Protein AF-A0A7J5YDK1-F1 (afdb_monomer)

pLDDT: mean 84.12, std 16.26, range [24.47, 98.12]

Radius of gyration: 32.91 Å; Cα contacts (8 Å, |Δi|>4): 430; chains: 1; bounding box: 90×64×78 Å

Structure (mmCIF, N/CA/C/O backbone):
data_AF-A0A7J5YDK1-F1
#
_entry.id   AF-A0A7J5YDK1-F1
#
loop_
_atom_site.group_PDB
_atom_site.id
_atom_site.type_symbol
_atom_site.label_atom_id
_atom_site.label_alt_id
_atom_site.label_comp_id
_atom_site.label_asym_id
_atom_site.label_entity_id
_atom_site.label_seq_id
_atom_site.pdbx_PDB_ins_code
_atom_site.Cartn_x
_atom_site.Cartn_y
_atom_site.Cartn_z
_atom_site.occupancy
_atom_site.B_iso_or_equiv
_atom_site.auth_seq_id
_atom_site.auth_comp_id
_atom_site.auth_asym_id
_atom_site.auth_atom_id
_atom_site.pdbx_PDB_model_num
ATOM 1 N N . MET A 1 1 ? -19.338 45.870 18.600 1.00 35.97 1 MET A N 1
ATOM 2 C CA . MET A 1 1 ? -19.710 46.566 17.353 1.00 35.97 1 MET A CA 1
ATOM 3 C C . MET A 1 1 ? -20.338 45.538 16.435 1.00 35.97 1 MET A C 1
ATOM 5 O O . MET A 1 1 ? -19.637 44.689 15.904 1.00 35.97 1 MET A O 1
ATOM 9 N N . ALA A 1 2 ? -21.668 45.541 16.396 1.00 28.17 2 ALA A N 1
ATOM 10 C CA . ALA A 1 2 ? -22.462 44.810 15.420 1.00 28.17 2 ALA A CA 1
ATOM 11 C C . ALA A 1 2 ? -22.379 45.526 14.064 1.00 28.17 2 ALA A C 1
ATOM 13 O O . ALA A 1 2 ? -22.199 46.739 14.064 1.00 28.17 2 ALA A O 1
ATOM 14 N N . ASN A 1 3 ? -22.476 44.770 12.969 1.00 25.86 3 ASN A N 1
ATOM 15 C CA . ASN A 1 3 ? -22.913 45.154 11.614 1.00 25.86 3 ASN A CA 1
ATOM 16 C C . ASN A 1 3 ? -22.668 43.918 10.730 1.00 25.86 3 ASN A C 1
ATOM 18 O O . ASN A 1 3 ? -21.553 43.416 10.693 1.00 25.86 3 ASN A O 1
ATOM 22 N N . GLY A 1 4 ? -23.608 43.326 10.007 1.00 26.44 4 GLY A N 1
ATOM 23 C CA . GLY A 1 4 ? -24.984 43.673 9.686 1.00 26.44 4 GLY A CA 1
ATOM 24 C C . GLY A 1 4 ? -25.320 42.800 8.478 1.00 26.44 4 GLY A C 1
ATOM 25 O O . GLY A 1 4 ? -24.825 43.056 7.384 1.00 26.44 4 GLY A O 1
ATOM 26 N N . VAL A 1 5 ? -26.044 41.702 8.696 1.00 28.86 5 VAL A N 1
ATOM 27 C CA . VAL A 1 5 ? -26.606 40.906 7.600 1.00 28.86 5 VAL A CA 1
ATOM 28 C C . VAL A 1 5 ? -27.891 41.623 7.209 1.00 28.86 5 VAL A C 1
ATOM 30 O O . VAL A 1 5 ? -28.785 41.760 8.037 1.00 28.86 5 VAL A O 1
ATOM 33 N N . ASP A 1 6 ? -27.907 42.168 5.996 1.00 24.47 6 ASP A N 1
ATOM 34 C CA . ASP A 1 6 ? -28.970 43.011 5.446 1.00 24.47 6 ASP A CA 1
ATOM 35 C C . ASP A 1 6 ? -30.269 42.196 5.290 1.00 24.47 6 ASP A C 1
ATOM 37 O O . ASP A 1 6 ? -30.510 41.528 4.283 1.00 24.47 6 ASP A O 1
ATOM 41 N N . GLU A 1 7 ? -31.088 42.214 6.343 1.00 28.27 7 GLU A N 1
ATOM 42 C CA . GLU A 1 7 ? -32.524 41.964 6.287 1.00 28.27 7 GLU A CA 1
ATOM 43 C C . GLU A 1 7 ? -33.186 43.130 5.542 1.00 28.27 7 GLU A C 1
ATOM 45 O O . GLU A 1 7 ? -33.490 44.171 6.122 1.00 28.27 7 GLU A O 1
ATOM 50 N N . ARG A 1 8 ? -33.474 42.947 4.252 1.00 26.38 8 ARG A N 1
ATOM 51 C CA . ARG A 1 8 ? -34.522 43.724 3.579 1.00 26.38 8 ARG A CA 1
ATOM 52 C C . ARG A 1 8 ? -35.731 42.844 3.335 1.00 26.38 8 ARG A C 1
ATOM 54 O O . ARG A 1 8 ? -35.855 42.179 2.308 1.00 26.38 8 ARG A O 1
ATOM 61 N N . ALA A 1 9 ? -36.604 42.859 4.334 1.00 27.80 9 ALA A N 1
ATOM 62 C CA . ALA A 1 9 ? -38.001 42.503 4.202 1.00 27.80 9 ALA A CA 1
ATOM 63 C C . ALA A 1 9 ? -38.744 43.515 3.306 1.00 27.80 9 ALA A C 1
ATOM 65 O O . ALA A 1 9 ? -38.455 44.710 3.313 1.00 27.80 9 ALA A O 1
ATOM 66 N N . ASP A 1 10 ? -39.720 42.976 2.579 1.00 28.88 10 ASP A N 1
ATOM 67 C CA . ASP A 1 10 ? -40.956 43.594 2.102 1.00 28.88 10 ASP A CA 1
ATOM 68 C C . ASP A 1 10 ? -40.912 44.846 1.212 1.00 28.88 10 ASP A C 1
ATOM 70 O O . ASP A 1 10 ? -40.926 45.992 1.653 1.00 28.88 10 ASP A O 1
ATOM 74 N N . GLN A 1 11 ? -41.162 44.601 -0.077 1.00 31.39 11 GLN A N 1
ATOM 75 C CA . GLN A 1 11 ? -42.314 45.243 -0.709 1.00 31.39 11 GLN A CA 1
ATOM 76 C C . GLN A 1 11 ? -43.330 44.173 -1.119 1.00 31.39 11 GLN A C 1
ATOM 78 O O . GLN A 1 11 ? -43.144 43.419 -2.074 1.00 31.39 11 GLN A O 1
ATOM 83 N N . LEU A 1 12 ? -44.417 44.123 -0.350 1.00 37.19 12 LEU A N 1
ATOM 84 C CA . LEU A 1 12 ? -45.665 43.438 -0.655 1.00 37.19 12 LEU A CA 1
ATOM 85 C C . LEU A 1 12 ? -46.210 43.927 -2.004 1.00 37.19 12 LEU A C 1
ATOM 87 O O . LEU A 1 12 ? -46.871 44.960 -2.072 1.00 37.19 12 LEU A O 1
ATOM 91 N N . ASN A 1 13 ? -45.991 43.160 -3.072 1.00 37.94 13 ASN A N 1
ATOM 92 C CA . ASN A 1 13 ? -46.840 43.231 -4.256 1.00 37.94 13 ASN A CA 1
ATOM 93 C C . ASN A 1 13 ? -47.871 42.099 -4.161 1.00 37.94 13 ASN A C 1
ATOM 95 O O . ASN A 1 13 ? -47.652 40.968 -4.594 1.00 37.94 13 ASN A O 1
ATOM 99 N N . THR A 1 14 ? -48.997 42.386 -3.512 1.00 43.59 14 THR A N 1
ATOM 100 C CA . THR A 1 14 ? -50.066 41.423 -3.208 1.00 43.59 14 THR A CA 1
ATOM 101 C C . THR A 1 14 ? -50.875 40.968 -4.431 1.00 43.59 14 THR A C 1
ATOM 103 O O . THR A 1 14 ? -51.856 40.250 -4.254 1.00 43.59 14 THR A O 1
ATOM 106 N N . ASN A 1 15 ? -50.432 41.259 -5.661 1.00 54.75 15 ASN A N 1
ATOM 107 C CA . ASN A 1 15 ? -51.071 40.825 -6.911 1.00 54.75 15 ASN A CA 1
ATOM 108 C C . ASN A 1 15 ? -50.084 40.228 -7.940 1.00 54.75 15 ASN A C 1
ATOM 110 O O . ASN A 1 15 ? -50.168 40.518 -9.131 1.00 54.75 15 ASN A O 1
ATOM 114 N N . CYS A 1 16 ? -49.149 39.372 -7.513 1.00 63.56 16 CYS A N 1
ATOM 115 C CA . CYS A 1 16 ? -48.389 38.542 -8.457 1.00 63.56 16 CYS A CA 1
ATOM 116 C C . CYS A 1 16 ? -49.279 37.402 -8.991 1.00 63.56 16 CYS A C 1
ATOM 118 O O . CYS A 1 16 ? -49.796 36.599 -8.210 1.00 63.56 16 CYS A O 1
ATOM 120 N N . GLU A 1 17 ? -49.484 37.353 -10.310 1.00 75.94 17 GLU A N 1
ATOM 121 C CA . GLU A 1 17 ? -50.181 36.258 -10.993 1.00 75.94 17 GLU A CA 1
ATOM 122 C C . GLU A 1 17 ? -49.310 34.987 -10.903 1.00 75.94 17 GLU A C 1
ATOM 124 O O . GLU A 1 17 ? -48.110 35.026 -11.178 1.00 75.94 17 GLU A O 1
ATOM 129 N N . ILE A 1 18 ? -49.895 33.872 -10.450 1.00 82.50 18 ILE A N 1
ATOM 130 C CA . ILE A 1 18 ? -49.188 32.602 -10.221 1.00 82.50 18 ILE A CA 1
ATOM 131 C C . ILE A 1 18 ? -49.668 31.590 -11.257 1.00 82.50 18 ILE A C 1
ATOM 133 O O . ILE A 1 18 ? -50.859 31.283 -11.308 1.00 82.50 18 ILE A O 1
ATOM 137 N N . GLU A 1 19 ? -48.744 31.040 -12.041 1.00 83.69 19 GLU A N 1
ATOM 138 C CA . GLU A 1 19 ? -49.025 29.923 -12.942 1.00 83.69 19 GLU A CA 1
ATOM 139 C C . GLU A 1 19 ? -48.796 28.589 -12.224 1.00 83.69 19 GLU A C 1
ATOM 141 O O . GLU A 1 19 ? -47.785 28.390 -11.542 1.00 83.69 19 GLU A O 1
ATOM 146 N N . ASP A 1 20 ? -49.740 27.661 -12.366 1.00 85.44 20 ASP A N 1
ATOM 147 C CA . ASP A 1 20 ? -49.616 26.327 -11.789 1.00 85.44 20 ASP A CA 1
ATOM 148 C C . ASP A 1 20 ? -48.490 25.525 -12.446 1.00 85.44 20 ASP A C 1
ATOM 150 O O . ASP A 1 20 ? -48.201 25.644 -13.636 1.00 85.44 20 ASP A O 1
ATOM 154 N N . ALA A 1 21 ? -47.842 24.667 -11.658 1.00 83.12 21 ALA A N 1
ATOM 155 C CA . ALA A 1 21 ? -46.814 23.790 -12.193 1.00 83.12 21 ALA A CA 1
ATOM 156 C C . ALA A 1 21 ? -47.405 22.796 -13.217 1.00 83.12 21 ALA A C 1
ATOM 158 O O . ALA A 1 21 ? -48.524 22.310 -13.024 1.00 83.12 21 ALA A O 1
ATOM 159 N N . PRO A 1 22 ? -46.651 22.429 -14.271 1.00 80.38 22 PRO A N 1
ATOM 160 C CA . PRO A 1 22 ? -47.110 21.467 -15.269 1.00 80.38 22 PRO A CA 1
ATOM 161 C C . PRO A 1 22 ? -47.557 20.135 -14.653 1.00 80.38 22 PRO A C 1
ATOM 163 O O . PRO A 1 22 ? -46.914 19.614 -13.741 1.00 80.38 22 PRO A O 1
ATOM 166 N N . SER A 1 23 ? -48.597 19.516 -15.220 1.00 73.94 23 SER A N 1
ATOM 167 C CA . SER A 1 23 ? -49.160 18.236 -14.748 1.00 73.94 23 SER A CA 1
ATOM 168 C C . SER A 1 23 ? -48.176 17.055 -14.786 1.00 73.94 23 SER A C 1
ATOM 170 O O . SER A 1 23 ? -48.404 16.026 -14.150 1.00 73.94 23 SER A O 1
ATOM 172 N N . THR A 1 24 ? -47.050 17.197 -15.489 1.00 74.94 24 THR A N 1
ATOM 173 C CA . THR A 1 24 ? -45.949 16.225 -15.510 1.00 74.94 24 THR A CA 1
ATOM 174 C C . THR A 1 24 ? -45.161 16.180 -14.197 1.00 74.94 24 THR A C 1
ATOM 176 O O . THR A 1 24 ? -44.435 15.213 -13.946 1.00 74.94 24 THR A O 1
ATOM 179 N N . PHE A 1 25 ? -45.294 17.188 -13.332 1.00 80.69 25 PHE A N 1
ATOM 180 C CA . PHE A 1 25 ? -44.551 17.285 -12.082 1.00 80.69 25 PHE A CA 1
ATOM 181 C C . PHE A 1 25 ? -45.259 16.502 -10.968 1.00 80.69 25 PHE A C 1
ATOM 183 O O . PHE A 1 25 ? -46.177 16.977 -10.311 1.00 80.69 25 PHE A O 1
ATOM 190 N N . LYS A 1 26 ? -44.791 15.273 -10.720 1.00 72.19 26 LYS A N 1
ATOM 191 C CA . LYS A 1 26 ? -45.436 14.314 -9.799 1.00 72.19 26 LYS A CA 1
ATOM 192 C C . LYS A 1 26 ? -45.251 14.613 -8.304 1.00 72.19 26 LYS A C 1
ATOM 194 O O . LYS A 1 26 ? -45.834 13.927 -7.467 1.00 72.19 26 LYS A O 1
ATOM 199 N N . ALA A 1 27 ? -44.401 15.574 -7.941 1.00 79.75 27 ALA A N 1
ATOM 200 C CA . ALA A 1 27 ? -44.123 15.871 -6.540 1.00 79.75 27 ALA A CA 1
ATOM 201 C C . ALA A 1 27 ? -45.284 16.648 -5.905 1.00 79.75 27 ALA A C 1
ATOM 203 O O . ALA A 1 27 ? -45.648 17.729 -6.351 1.00 79.75 27 ALA A O 1
ATOM 204 N N . VAL A 1 28 ? -45.814 16.123 -4.804 1.00 79.81 28 VAL A N 1
ATOM 205 C CA . VAL A 1 28 ? -46.980 16.668 -4.092 1.00 79.81 28 VAL A CA 1
ATOM 206 C C . VAL A 1 28 ? -46.843 18.145 -3.712 1.00 79.81 28 VAL A C 1
ATOM 208 O O . VAL A 1 28 ? -47.833 18.871 -3.701 1.00 79.81 28 VAL A O 1
ATOM 211 N N . VAL A 1 29 ? -45.622 18.610 -3.431 1.00 83.62 29 VAL A N 1
ATOM 212 C CA . VAL A 1 29 ? -45.377 20.007 -3.046 1.00 83.62 29 VAL A CA 1
ATOM 213 C C . VAL A 1 29 ? -45.909 21.004 -4.082 1.00 83.62 29 VAL A C 1
ATOM 215 O O . VAL A 1 29 ? -46.312 22.095 -3.700 1.00 83.62 29 VAL A O 1
ATOM 218 N N . TRP A 1 30 ? -46.012 20.623 -5.360 1.00 87.94 30 TRP A N 1
ATOM 219 C CA . TRP A 1 30 ? -46.534 21.476 -6.432 1.00 87.94 30 TRP A CA 1
ATOM 220 C C . TRP A 1 30 ? -48.021 21.833 -6.284 1.00 87.94 30 TRP A C 1
ATOM 222 O O . TRP A 1 30 ? -48.483 22.803 -6.876 1.00 87.94 30 TRP A O 1
ATOM 232 N N . GLN A 1 31 ? -48.769 21.142 -5.419 1.00 85.69 31 GLN A N 1
ATOM 233 C CA . GLN A 1 31 ? -50.118 21.576 -5.033 1.00 85.69 31 GLN A CA 1
ATOM 234 C C . GLN A 1 31 ? -50.101 22.925 -4.293 1.00 85.69 31 GLN A C 1
ATOM 236 O O . GLN A 1 31 ? -51.079 23.670 -4.332 1.00 85.69 31 GLN A O 1
ATOM 241 N N . HIS A 1 32 ? -48.983 23.267 -3.648 1.00 87.06 32 HIS A N 1
ATOM 242 C CA . HIS A 1 32 ? -48.840 24.459 -2.810 1.00 87.06 32 HIS A CA 1
ATOM 243 C C . HIS A 1 32 ? -47.949 25.546 -3.421 1.00 87.06 32 HIS A C 1
ATOM 245 O O . HIS A 1 32 ? -47.869 26.636 -2.857 1.00 87.06 32 HIS A O 1
ATOM 251 N N . PHE A 1 33 ? -47.316 25.281 -4.565 1.00 89.12 33 PHE A N 1
ATOM 252 C CA . PHE A 1 33 ? -46.407 26.210 -5.238 1.00 89.12 33 PHE A CA 1
ATOM 253 C C . PHE A 1 33 ? -46.783 26.397 -6.706 1.00 89.12 33 PHE A C 1
ATOM 255 O O . PHE A 1 33 ? -47.364 25.509 -7.324 1.00 89.12 33 PHE A O 1
ATOM 262 N N . GLY A 1 34 ? -46.445 27.557 -7.255 1.00 89.00 34 GLY A N 1
ATOM 263 C CA . GLY A 1 34 ? -46.524 27.850 -8.685 1.00 89.00 34 GLY A CA 1
ATOM 264 C C . GLY A 1 34 ? -45.372 28.750 -9.118 1.00 89.00 34 GLY A C 1
ATOM 265 O O . GLY A 1 34 ? -44.489 29.054 -8.315 1.00 89.00 34 GLY A O 1
ATOM 266 N N . PHE A 1 35 ? -45.362 29.164 -10.376 1.00 88.56 35 PHE A N 1
ATOM 267 C CA . PHE A 1 35 ? -44.338 30.04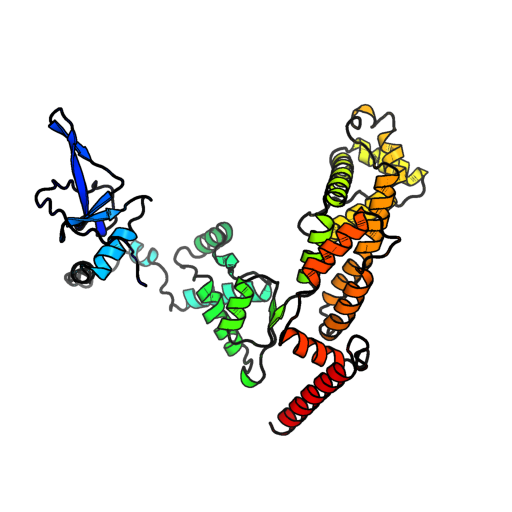2 -10.935 1.00 88.56 35 PHE A CA 1
ATOM 268 C C . PHE A 1 35 ? -44.836 31.492 -10.994 1.00 88.56 35 PHE A C 1
ATOM 270 O O . PHE A 1 35 ? -46.009 31.710 -11.306 1.00 88.56 35 PHE A O 1
ATOM 277 N N . PRO A 1 36 ? -43.979 32.485 -10.696 1.00 84.25 36 PRO A N 1
ATOM 278 C CA . PRO A 1 36 ? -44.329 33.889 -10.883 1.00 84.25 36 PRO A CA 1
ATOM 279 C C . PRO A 1 36 ? -44.539 34.201 -12.368 1.00 84.25 36 PRO A C 1
ATOM 281 O O . PRO A 1 36 ? -43.695 33.849 -13.196 1.00 84.25 36 PRO A O 1
ATOM 284 N N . VAL A 1 37 ? -45.630 34.897 -12.691 1.00 81.50 37 VAL A N 1
ATOM 285 C CA . VAL A 1 37 ? -45.896 35.440 -14.028 1.00 81.50 37 VAL A CA 1
ATOM 286 C C . VAL A 1 37 ? -45.545 36.929 -14.039 1.00 81.50 37 VAL A C 1
ATOM 288 O O . VAL A 1 37 ? -46.124 37.723 -13.297 1.00 81.50 37 VAL A O 1
ATOM 291 N N . SER A 1 38 ? -44.620 37.324 -14.909 1.00 76.62 38 SER A N 1
ATOM 292 C CA . SER A 1 38 ? -44.412 38.710 -15.333 1.00 76.62 38 SER A CA 1
ATOM 293 C C . SER A 1 38 ? -45.018 38.924 -16.725 1.00 76.62 38 SER A C 1
ATOM 295 O O . SER A 1 38 ? -45.288 37.968 -17.452 1.00 76.62 38 SER A O 1
ATOM 297 N N . ARG A 1 39 ? -45.282 40.176 -17.112 1.00 75.81 39 ARG A N 1
ATOM 298 C CA . ARG A 1 39 ? -45.675 40.522 -18.486 1.00 75.81 39 ARG A CA 1
ATOM 299 C C . ARG A 1 39 ? -44.576 41.351 -19.130 1.00 75.81 39 ARG A C 1
ATOM 301 O O . ARG A 1 39 ? -44.023 42.223 -18.467 1.00 75.81 39 ARG A O 1
ATOM 308 N N . ASN A 1 40 ? -44.252 41.064 -20.386 1.00 70.50 40 ASN A N 1
ATOM 309 C CA . ASN A 1 40 ? -43.310 41.879 -21.153 1.00 70.50 40 ASN A CA 1
ATOM 310 C C . ASN A 1 40 ? -43.969 43.194 -21.622 1.00 70.50 40 ASN A C 1
ATOM 312 O O . ASN A 1 40 ? -45.183 43.364 -21.499 1.00 70.50 40 ASN A O 1
ATOM 316 N N . ASP A 1 41 ? -43.190 44.101 -22.219 1.00 66.31 41 ASP A N 1
ATOM 317 C CA . ASP A 1 41 ? -43.664 45.416 -22.700 1.00 66.31 41 ASP A CA 1
ATOM 318 C C . ASP A 1 41 ? -44.763 45.333 -23.784 1.00 66.31 41 ASP A C 1
ATOM 320 O O . ASP A 1 41 ? -45.388 46.335 -24.126 1.00 66.31 41 ASP A O 1
ATOM 324 N N . LYS A 1 42 ? -45.028 44.132 -24.320 1.00 66.69 42 LYS A N 1
ATOM 325 C CA . LYS A 1 42 ? -46.097 43.828 -25.287 1.00 66.69 42 LYS A CA 1
ATOM 326 C C . LYS A 1 42 ? -47.325 43.159 -24.649 1.00 66.69 42 LYS A C 1
ATOM 328 O O . LYS A 1 42 ? -48.270 42.816 -25.354 1.00 66.69 42 LYS A O 1
ATOM 333 N N . GLY A 1 43 ? -47.331 42.975 -23.327 1.00 62.09 43 GLY A N 1
ATOM 334 C CA . GLY A 1 43 ? -48.433 42.392 -22.557 1.00 62.09 43 GLY A CA 1
ATOM 335 C C . GLY A 1 43 ? -48.476 40.857 -22.511 1.00 62.09 43 GLY A C 1
ATOM 336 O O . GLY A 1 43 ? -49.418 40.303 -21.929 1.00 62.09 43 GLY A O 1
ATOM 337 N N . GLU A 1 44 ? -47.483 40.164 -23.077 1.00 69.56 44 GLU A N 1
ATOM 338 C CA . GLU A 1 44 ? -47.400 38.697 -23.112 1.00 69.56 44 GLU A CA 1
ATOM 339 C C . GLU A 1 44 ? -46.872 3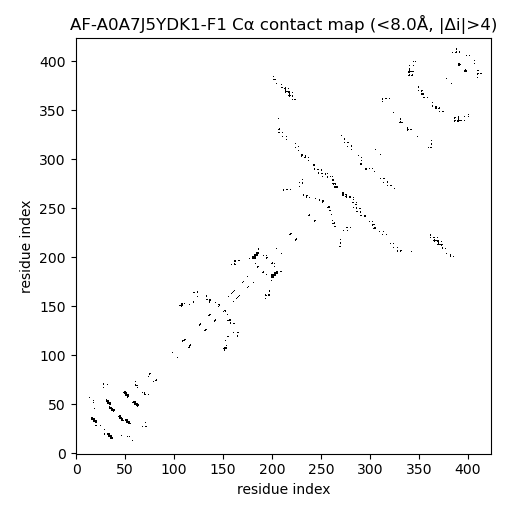8.135 -21.785 1.00 69.56 44 GLU A C 1
ATOM 341 O O . GLU A 1 44 ? -45.982 38.717 -21.163 1.00 69.56 44 GLU A O 1
ATOM 346 N N . LYS A 1 45 ? -47.408 36.984 -21.357 1.00 72.94 45 LYS A N 1
ATOM 347 C CA . LYS A 1 45 ? -47.017 36.316 -20.107 1.00 72.94 45 LYS A CA 1
ATOM 348 C C . LYS A 1 45 ? -45.631 35.677 -20.229 1.00 72.94 45 LYS A C 1
ATOM 350 O O . LYS A 1 45 ? -45.376 34.908 -21.152 1.00 72.94 45 LYS A O 1
ATOM 355 N N . GLN A 1 46 ? -44.772 35.933 -19.251 1.00 73.38 46 GLN A N 1
ATOM 356 C CA . GLN A 1 46 ? -43.453 35.336 -19.099 1.00 73.38 46 GLN A CA 1
ATOM 357 C C . GLN A 1 46 ? -43.321 34.754 -17.689 1.00 73.38 46 GLN A C 1
ATOM 359 O O . GLN A 1 46 ? -43.573 35.433 -16.701 1.00 73.38 46 GLN A O 1
ATOM 364 N N . THR A 1 47 ? -42.915 33.489 -17.581 1.00 72.75 47 THR A N 1
ATOM 365 C CA . THR A 1 47 ? -42.694 32.831 -16.284 1.00 72.75 47 THR A CA 1
ATOM 366 C C . THR A 1 47 ? -41.220 32.540 -16.060 1.00 72.75 47 THR A C 1
ATOM 368 O O . THR A 1 47 ? -40.600 31.862 -16.888 1.00 72.75 47 THR A O 1
ATOM 371 N N . ASP A 1 48 ? -40.668 32.969 -14.924 1.00 72.69 48 ASP A N 1
ATOM 372 C CA . ASP A 1 48 ? -39.328 32.551 -14.505 1.00 72.69 48 ASP A CA 1
ATOM 373 C C . ASP A 1 48 ? -39.391 31.192 -13.792 1.00 72.69 48 ASP A C 1
ATOM 375 O O . ASP A 1 48 ? -39.896 31.065 -12.677 1.00 72.69 48 ASP A O 1
ATOM 379 N N . LYS A 1 49 ? -38.839 30.157 -14.435 1.00 75.12 49 LYS A N 1
ATOM 380 C CA . LYS A 1 49 ? -38.793 28.785 -13.904 1.00 75.12 49 LYS A CA 1
ATOM 381 C C . LYS A 1 49 ? -37.645 28.541 -12.922 1.00 75.12 49 LYS A C 1
ATOM 383 O O . LYS A 1 49 ? -37.432 27.395 -12.542 1.00 75.12 49 LYS A O 1
ATOM 388 N N . ARG A 1 50 ? -36.886 29.566 -12.521 1.00 78.06 50 ARG A N 1
ATOM 389 C CA . ARG A 1 50 ? -35.836 29.461 -11.486 1.00 78.06 50 ARG A CA 1
ATOM 390 C C . ARG A 1 50 ? -36.353 29.769 -10.087 1.00 78.06 50 ARG A C 1
ATOM 392 O O . ARG A 1 50 ? -35.672 29.496 -9.100 1.00 78.06 50 ARG A O 1
ATOM 399 N N . GLN A 1 51 ? -37.557 30.316 -9.979 1.00 85.25 51 GLN A N 1
ATOM 400 C CA . GLN A 1 51 ? -38.176 30.676 -8.712 1.00 85.25 51 GLN A CA 1
ATOM 401 C C . GLN A 1 51 ? -39.607 30.156 -8.662 1.00 85.25 51 GLN A C 1
ATOM 403 O O . GLN A 1 51 ? -40.270 30.004 -9.679 1.00 85.25 51 GLN A O 1
ATOM 408 N N . THR A 1 52 ? -40.077 29.858 -7.462 1.00 88.75 52 THR A N 1
ATOM 409 C CA . THR A 1 52 ? -41.444 29.402 -7.204 1.00 88.75 52 THR A CA 1
ATOM 410 C C . THR A 1 52 ? -42.073 30.296 -6.153 1.00 88.75 52 THR A C 1
ATOM 412 O O . THR A 1 52 ? -41.371 30.823 -5.299 1.00 88.75 52 THR A O 1
ATOM 415 N N . ILE A 1 53 ? -43.387 30.469 -6.191 1.00 87.56 53 ILE A N 1
ATOM 416 C CA . ILE A 1 53 ? -44.142 31.217 -5.188 1.00 87.56 53 ILE A CA 1
ATOM 417 C C . ILE A 1 53 ? -45.011 30.243 -4.404 1.00 87.56 53 ILE A C 1
ATOM 419 O O . ILE A 1 53 ? -45.739 29.433 -4.984 1.00 87.56 53 ILE A O 1
ATOM 423 N N . CYS A 1 54 ? -44.957 30.332 -3.075 1.00 89.81 54 CYS A N 1
ATOM 424 C CA . CYS A 1 54 ? -45.884 29.627 -2.201 1.00 89.81 54 CYS A CA 1
ATOM 425 C C . CYS A 1 54 ? -47.281 30.245 -2.332 1.00 89.81 54 CYS A C 1
ATOM 427 O O . CYS A 1 54 ? -47.485 31.416 -2.021 1.00 89.81 54 CYS A O 1
ATOM 429 N N . LYS A 1 55 ? -48.284 29.455 -2.715 1.00 86.88 55 LYS A N 1
ATOM 430 C CA . LYS A 1 55 ? -49.677 29.919 -2.858 1.00 86.88 55 LYS A CA 1
ATOM 431 C C . LYS A 1 55 ? -50.305 30.366 -1.530 1.00 86.88 55 LYS A C 1
ATOM 433 O O . LYS A 1 55 ? -51.322 31.048 -1.535 1.00 86.88 55 LYS A O 1
ATOM 438 N N . SER A 1 56 ? -49.717 29.956 -0.404 1.00 83.69 56 SER A N 1
ATOM 439 C CA . SER A 1 56 ? -50.250 30.167 0.949 1.00 83.69 56 SER A CA 1
ATOM 440 C C . SER A 1 56 ? -49.811 31.495 1.552 1.00 83.69 56 SER A C 1
ATOM 442 O O . SER A 1 56 ? -50.641 32.247 2.041 1.00 83.69 56 SER A O 1
ATOM 444 N N . CYS A 1 57 ? -48.506 31.767 1.522 1.00 83.81 57 CYS A N 1
ATOM 445 C CA . CYS A 1 57 ? -47.907 32.963 2.117 1.00 83.81 57 CYS A CA 1
ATOM 446 C C . CYS A 1 57 ? -47.355 33.937 1.075 1.00 83.81 57 CYS A C 1
ATOM 448 O O . CYS A 1 57 ? -46.805 34.964 1.451 1.00 83.81 57 CYS A O 1
ATOM 450 N N . ARG A 1 58 ? -47.466 33.612 -0.222 1.00 83.56 58 ARG A N 1
ATOM 451 C CA . ARG A 1 58 ? -46.925 34.388 -1.353 1.00 83.56 58 ARG A CA 1
ATOM 452 C C . ARG A 1 58 ? -45.397 34.571 -1.317 1.00 83.56 58 ARG A C 1
ATOM 454 O O . ARG A 1 58 ? -44.869 35.308 -2.140 1.00 83.56 58 ARG A O 1
ATOM 461 N N . ALA A 1 59 ? -44.681 33.873 -0.431 1.00 83.12 59 ALA A N 1
ATOM 462 C CA . ALA A 1 59 ? -43.225 33.935 -0.351 1.00 83.12 59 ALA A CA 1
ATOM 463 C C . ALA A 1 59 ? -42.556 33.260 -1.558 1.00 83.12 59 ALA A C 1
ATOM 465 O O . ALA A 1 59 ? -42.971 32.178 -1.994 1.00 83.12 59 ALA A O 1
ATOM 466 N N . THR A 1 60 ? -41.486 33.879 -2.053 1.00 86.00 60 THR A N 1
ATOM 467 C CA . THR A 1 60 ? -40.668 33.358 -3.152 1.00 86.00 60 THR A CA 1
ATOM 468 C C . THR A 1 60 ? -39.636 32.353 -2.637 1.00 86.00 60 THR A C 1
ATOM 470 O O . THR A 1 60 ? -38.887 32.626 -1.703 1.00 86.00 60 THR A O 1
ATOM 473 N N . VAL A 1 61 ? -39.573 31.182 -3.267 1.00 86.94 61 VAL A N 1
ATOM 474 C CA . VAL A 1 61 ? -38.680 30.067 -2.939 1.00 86.94 61 VAL A CA 1
ATOM 475 C C . VAL A 1 61 ? -37.872 29.673 -4.176 1.00 86.94 61 VAL A C 1
ATOM 477 O O . VAL A 1 61 ? -38.429 29.380 -5.235 1.00 86.94 61 VAL A O 1
ATOM 480 N N . ALA A 1 62 ? -36.545 29.638 -4.047 1.00 84.69 62 ALA A N 1
ATOM 481 C CA . ALA A 1 62 ? -35.636 29.335 -5.153 1.00 84.69 62 ALA A CA 1
ATOM 482 C C . ALA A 1 62 ? -35.741 27.874 -5.641 1.00 84.69 62 ALA A C 1
ATOM 484 O O . ALA A 1 62 ? -35.726 26.934 -4.838 1.00 84.69 62 ALA A O 1
ATOM 485 N N . TYR A 1 63 ? -35.747 27.690 -6.964 1.00 82.69 63 TYR A N 1
ATOM 486 C CA . TYR A 1 63 ? -35.840 26.411 -7.677 1.00 82.69 63 TYR A CA 1
ATOM 487 C C . TYR A 1 63 ? -34.723 26.298 -8.736 1.00 82.69 63 TYR A C 1
ATOM 489 O O . TYR A 1 63 ? -34.952 26.208 -9.938 1.00 82.69 63 TYR A O 1
ATOM 497 N N . ASN A 1 64 ? -33.470 26.307 -8.274 1.00 64.31 64 ASN A N 1
ATOM 498 C CA . ASN A 1 64 ? -32.288 26.404 -9.146 1.00 64.31 64 ASN A CA 1
ATOM 499 C C . ASN A 1 64 ? -31.741 25.051 -9.649 1.00 64.31 64 ASN A C 1
ATOM 501 O O . ASN A 1 64 ? -30.728 25.029 -10.341 1.00 64.31 64 ASN A O 1
ATOM 505 N N . SER A 1 65 ? -32.347 23.917 -9.278 1.00 60.72 65 SER A N 1
ATOM 506 C CA . SER A 1 65 ? -31.692 22.599 -9.409 1.00 60.72 65 SER A CA 1
ATOM 507 C C . SER A 1 65 ? -32.602 21.436 -9.815 1.00 60.72 65 SER A C 1
ATOM 509 O O . SER A 1 65 ? -32.197 20.279 -9.707 1.00 60.72 65 SER A O 1
ATOM 511 N N . GLY A 1 66 ? -33.833 21.701 -10.266 1.00 65.19 66 GLY A N 1
ATOM 512 C CA . GLY A 1 66 ? -34.747 20.644 -10.725 1.00 65.19 66 GLY A CA 1
ATOM 513 C C . GLY A 1 66 ? -35.226 19.677 -9.630 1.00 65.19 66 GLY A C 1
ATOM 514 O O . GLY A 1 66 ? -35.897 18.693 -9.936 1.00 65.19 66 GLY A O 1
ATOM 515 N N . ASN A 1 67 ? -34.898 19.932 -8.357 1.00 77.88 67 ASN A N 1
ATOM 516 C CA . ASN A 1 67 ? -35.377 19.167 -7.208 1.00 77.88 67 ASN A CA 1
ATOM 517 C C . ASN A 1 67 ? -36.309 20.007 -6.326 1.00 77.88 67 ASN A C 1
ATOM 519 O O . ASN A 1 67 ? -36.282 21.236 -6.339 1.00 77.88 67 ASN A O 1
ATOM 523 N N . THR A 1 68 ? -37.151 19.334 -5.542 1.00 84.38 68 THR A N 1
ATOM 524 C CA . THR A 1 68 ? -38.204 19.986 -4.753 1.00 84.38 68 THR A CA 1
ATOM 525 C C . THR A 1 68 ? -37.847 20.199 -3.279 1.00 84.38 68 THR A C 1
ATOM 527 O O . THR A 1 68 ? -38.737 20.425 -2.454 1.00 84.38 68 THR A O 1
ATOM 530 N N . SER A 1 69 ? -36.565 20.092 -2.917 1.00 83.81 69 SER A N 1
ATOM 531 C CA . SER A 1 69 ? -36.114 20.092 -1.518 1.00 83.81 69 SER A CA 1
ATOM 532 C C . SER A 1 69 ? -36.388 21.423 -0.813 1.00 83.81 69 SER A C 1
ATOM 534 O O . SER A 1 69 ? -36.878 21.424 0.315 1.00 83.81 69 SER A O 1
ATOM 536 N N . ASN A 1 70 ? -36.170 22.551 -1.499 1.00 84.88 70 ASN A N 1
ATOM 537 C CA . ASN A 1 70 ? -36.390 23.888 -0.934 1.00 84.88 70 ASN A CA 1
ATOM 538 C C . ASN A 1 70 ? -37.870 24.153 -0.623 1.00 84.88 70 ASN A C 1
ATOM 540 O O . ASN A 1 70 ? -38.192 24.659 0.447 1.00 84.88 70 ASN A O 1
ATOM 544 N N . MET A 1 71 ? -38.782 23.735 -1.508 1.00 87.44 71 MET A N 1
ATOM 545 C CA . MET A 1 71 ? -40.231 23.846 -1.287 1.00 87.44 71 MET A CA 1
ATOM 546 C C . MET A 1 71 ? -40.693 22.993 -0.102 1.00 87.44 71 MET A C 1
ATOM 548 O O . MET A 1 71 ? -41.508 23.436 0.704 1.00 87.44 71 MET A O 1
ATOM 552 N N . ARG A 1 72 ? -40.147 21.776 0.040 1.00 86.06 72 ARG A N 1
ATOM 553 C CA . ARG A 1 72 ? -40.457 20.907 1.184 1.00 86.06 72 ARG A CA 1
ATOM 554 C C . ARG A 1 72 ? -39.957 21.509 2.500 1.00 86.06 72 ARG A C 1
ATOM 556 O O . ARG A 1 72 ? -40.702 21.487 3.473 1.00 86.06 72 ARG A O 1
ATOM 563 N N . SER A 1 73 ? -38.746 22.068 2.509 1.00 85.12 73 SER A N 1
ATOM 564 C CA . SER A 1 73 ? -38.197 22.776 3.673 1.00 85.12 73 SER A CA 1
ATOM 565 C C . SER A 1 73 ? -39.025 24.016 4.024 1.00 85.12 73 SER A C 1
ATOM 567 O O . SER A 1 73 ? -39.339 24.246 5.187 1.00 85.12 73 SER A O 1
ATOM 569 N N . HIS A 1 74 ? -39.467 24.790 3.029 1.00 87.44 74 HIS A N 1
ATOM 570 C CA . HIS A 1 74 ? -40.343 25.935 3.272 1.00 87.44 74 HIS A CA 1
ATOM 571 C C . HIS A 1 74 ? -41.666 25.508 3.929 1.00 87.44 74 HIS A C 1
ATOM 573 O O . HIS A 1 74 ? -42.062 26.090 4.937 1.00 87.44 74 HIS A O 1
ATOM 579 N N . LEU A 1 75 ? -42.326 24.459 3.418 1.00 86.19 75 LEU A N 1
ATOM 580 C CA . LEU A 1 75 ? -43.564 23.957 4.026 1.00 86.19 75 LEU A CA 1
ATOM 581 C C . LEU A 1 75 ? -43.343 23.439 5.450 1.00 86.19 75 LEU A C 1
ATOM 583 O O . LEU A 1 75 ? -44.200 23.661 6.292 1.00 86.19 75 LEU A O 1
ATOM 587 N N . SER A 1 76 ? -42.216 22.789 5.759 1.00 83.00 76 SER A N 1
ATOM 588 C CA . SER A 1 76 ? -41.983 22.275 7.118 1.00 83.00 76 SER A CA 1
ATOM 589 C C . SER A 1 76 ? -41.807 23.371 8.156 1.00 83.00 76 SER A C 1
ATOM 591 O O . SER A 1 76 ? -42.206 23.173 9.299 1.00 83.00 76 SER A O 1
ATOM 593 N N . HIS A 1 77 ? -41.235 24.509 7.767 1.00 80.50 77 HIS A N 1
ATOM 594 C CA . HIS A 1 77 ? -40.955 25.602 8.694 1.00 80.50 77 HIS A CA 1
ATOM 595 C C . HIS A 1 77 ? -42.093 26.628 8.772 1.00 80.50 77 HIS A C 1
ATOM 597 O O . HIS A 1 77 ? -42.362 27.135 9.855 1.00 80.50 77 HIS A O 1
ATOM 603 N N . HIS A 1 78 ? -42.780 26.912 7.660 1.00 80.62 78 HIS A N 1
ATOM 604 C CA . HIS A 1 78 ? -43.777 27.992 7.597 1.00 80.62 78 HIS A CA 1
ATOM 605 C C . HIS A 1 78 ? -45.226 27.512 7.448 1.00 80.62 78 HIS A C 1
ATOM 607 O O . HIS A 1 78 ? -46.139 28.252 7.803 1.00 80.62 78 HIS A O 1
ATOM 613 N N . HIS A 1 79 ? -45.446 26.292 6.941 1.00 83.75 79 HIS A N 1
ATOM 614 C CA . HIS A 1 79 ? -46.779 25.706 6.732 1.00 83.75 79 HIS A CA 1
ATOM 615 C C . HIS A 1 79 ? -46.851 24.231 7.173 1.00 83.75 79 HIS A C 1
ATOM 617 O O . HIS A 1 79 ? -47.233 23.359 6.373 1.00 83.75 79 HIS A O 1
ATOM 623 N N . PRO A 1 80 ? -46.443 23.899 8.415 1.00 76.44 80 PRO A N 1
ATOM 624 C CA . PRO A 1 80 ? -46.374 22.516 8.882 1.00 76.44 80 PRO A CA 1
ATOM 625 C C . PRO A 1 80 ? -47.732 21.798 8.796 1.00 76.44 80 PRO A C 1
ATOM 627 O O . PRO A 1 80 ? -47.785 20.592 8.556 1.00 76.44 80 PRO A O 1
ATOM 630 N N . GLU A 1 81 ? -48.843 22.529 8.900 1.00 74.75 81 GLU A N 1
ATOM 631 C CA . GLU A 1 81 ? -50.212 22.040 8.730 1.00 74.75 81 GLU A CA 1
ATOM 632 C C . GLU A 1 81 ? -50.497 21.489 7.325 1.00 74.75 81 GLU A C 1
ATOM 634 O O . GLU A 1 81 ? -51.273 20.539 7.187 1.00 74.75 81 GLU A O 1
ATOM 639 N N . LYS A 1 82 ? -49.832 22.020 6.290 1.00 72.12 82 LYS A N 1
ATOM 640 C CA . LYS A 1 82 ? -49.981 21.574 4.891 1.00 72.12 82 LYS A CA 1
ATOM 641 C C . LYS A 1 82 ? -49.180 20.312 4.581 1.00 72.12 82 LYS A C 1
ATOM 643 O O . LYS A 1 82 ? -49.520 19.581 3.659 1.00 72.12 82 LYS A O 1
ATOM 648 N N . LEU A 1 83 ? -48.160 20.008 5.388 1.00 64.94 83 LEU A N 1
ATOM 649 C CA . LEU A 1 83 ? -47.513 18.690 5.393 1.00 64.94 83 LEU A CA 1
ATOM 650 C C . LEU A 1 83 ? -48.284 17.687 6.262 1.00 64.94 83 LEU A C 1
ATOM 652 O O . LEU A 1 83 ? -48.322 16.500 5.944 1.00 64.94 83 LEU A O 1
ATOM 656 N N . ARG A 1 84 ? -48.932 18.157 7.337 1.00 54.94 84 ARG A N 1
ATOM 657 C CA . ARG A 1 84 ? -49.681 17.316 8.288 1.00 54.94 84 ARG A CA 1
ATOM 658 C C . ARG A 1 84 ? -51.051 16.869 7.774 1.00 54.94 84 ARG A C 1
ATOM 660 O O . ARG A 1 84 ? -51.556 15.842 8.217 1.00 54.94 84 ARG A O 1
ATOM 667 N N . THR A 1 85 ? -51.621 17.579 6.801 1.00 47.53 85 THR A N 1
ATOM 668 C CA . THR A 1 85 ? -52.853 17.184 6.087 1.00 47.53 85 THR A CA 1
ATOM 669 C C . THR A 1 85 ? -52.653 16.016 5.111 1.00 47.53 85 THR A C 1
ATOM 671 O O . THR A 1 85 ? -53.595 15.622 4.429 1.00 47.53 85 THR A O 1
ATOM 674 N N . GLN A 1 86 ? -51.463 15.401 5.090 1.00 47.44 86 GLN A N 1
ATOM 675 C CA . GLN A 1 86 ? -51.185 14.153 4.374 1.00 47.44 86 GLN A CA 1
ATOM 676 C C . GLN A 1 86 ? -50.715 13.012 5.285 1.00 47.44 86 GLN A C 1
ATOM 678 O O . GLN A 1 86 ? -49.810 12.252 4.944 1.00 47.44 86 GLN A O 1
ATOM 683 N N . GLN A 1 87 ? -51.388 12.825 6.421 1.00 30.73 87 GLN A N 1
ATOM 684 C CA . GLN A 1 87 ? -51.745 11.454 6.791 1.00 30.73 87 GLN A CA 1
ATOM 685 C C . GLN A 1 87 ? -52.966 11.037 5.963 1.00 30.73 87 GLN A C 1
ATOM 687 O O . GLN A 1 87 ? -53.795 11.887 5.637 1.00 30.73 87 GLN A O 1
ATOM 692 N N . PRO A 1 88 ? -53.021 9.766 5.533 1.00 31.92 88 PRO A N 1
ATOM 693 C CA . PRO A 1 88 ? -53.876 9.321 4.447 1.00 31.92 88 PRO A CA 1
ATOM 694 C C . PRO A 1 88 ? -55.315 9.724 4.737 1.00 31.92 88 PRO A C 1
ATOM 696 O O . PRO A 1 88 ? -55.830 9.459 5.825 1.00 31.92 88 PRO A O 1
ATOM 699 N N . THR A 1 89 ? -55.974 10.324 3.743 1.00 26.95 89 THR A N 1
ATOM 700 C CA . THR A 1 89 ? -57.430 10.276 3.683 1.00 26.95 89 THR A CA 1
ATOM 701 C C . THR A 1 89 ? -57.834 8.862 4.056 1.00 26.95 89 THR A C 1
ATOM 703 O O . THR A 1 89 ? -57.261 7.897 3.541 1.00 26.95 89 THR A O 1
ATOM 706 N N . VAL A 1 90 ? -58.751 8.747 5.016 1.00 29.61 90 VAL A N 1
ATOM 707 C CA . VAL A 1 90 ? -59.398 7.491 5.368 1.00 29.61 90 VAL A CA 1
ATOM 708 C C . VAL A 1 90 ? -59.824 6.855 4.051 1.00 29.61 90 VAL A C 1
ATOM 710 O O . VAL A 1 90 ? -60.835 7.230 3.456 1.00 29.61 90 VAL A O 1
ATOM 713 N N . ARG A 1 91 ? -59.021 5.908 3.549 1.00 26.92 91 ARG A N 1
ATOM 714 C CA . ARG A 1 91 ? -59.495 4.947 2.573 1.00 26.92 91 ARG A CA 1
ATOM 715 C C . ARG A 1 91 ? -60.679 4.340 3.296 1.00 26.92 91 ARG A C 1
ATOM 717 O O . ARG A 1 91 ? -60.495 3.741 4.358 1.00 26.92 91 ARG A O 1
ATOM 724 N N . LYS A 1 92 ? -61.892 4.535 2.762 1.00 29.64 92 LYS A N 1
ATOM 725 C CA . LYS A 1 92 ? -63.002 3.618 3.039 1.00 29.64 92 LYS A CA 1
ATOM 726 C C . LYS A 1 92 ? -62.355 2.243 3.102 1.00 29.64 92 LYS A C 1
ATOM 728 O O . LYS A 1 92 ? -61.667 1.902 2.135 1.00 29.64 92 LYS A O 1
ATOM 733 N N . LYS A 1 93 ? -62.471 1.534 4.238 1.00 26.83 93 LYS A N 1
ATOM 734 C CA . LYS A 1 93 ? -62.031 0.136 4.321 1.00 26.83 93 LYS A CA 1
ATOM 735 C C . LYS A 1 93 ? -62.460 -0.484 2.993 1.00 26.83 93 LYS A C 1
ATOM 737 O O . LYS A 1 93 ? -63.669 -0.458 2.723 1.00 26.83 93 LYS A O 1
ATOM 742 N N . PRO A 1 94 ? -61.539 -0.957 2.129 1.00 33.38 94 PRO A N 1
ATOM 743 C CA . PRO A 1 94 ? -62.000 -1.857 1.104 1.00 33.38 94 PRO A CA 1
ATOM 744 C C . PRO A 1 94 ? -62.692 -2.949 1.914 1.00 33.38 94 PRO A C 1
ATOM 746 O O . PRO A 1 94 ? -62.149 -3.412 2.926 1.00 33.38 94 PRO A O 1
ATOM 749 N N . LYS A 1 95 ? -63.927 -3.300 1.540 1.00 40.31 95 LYS A N 1
ATOM 750 C CA . LYS A 1 95 ? -64.482 -4.600 1.938 1.00 40.31 95 LYS A CA 1
ATOM 751 C C . LYS A 1 95 ? -63.330 -5.605 1.841 1.00 40.31 95 LYS A C 1
ATOM 753 O O . LYS A 1 95 ? -62.594 -5.458 0.866 1.00 40.31 95 LYS A O 1
ATOM 758 N N . PRO A 1 96 ? -63.123 -6.517 2.810 1.00 42.09 96 PRO A N 1
ATOM 759 C CA . PRO A 1 96 ? -61.990 -7.438 2.783 1.00 42.09 96 PRO A CA 1
ATOM 760 C C . PRO A 1 96 ? -62.002 -8.126 1.422 1.00 42.09 96 PRO A C 1
ATOM 762 O O . PRO A 1 96 ? -62.855 -8.953 1.118 1.00 42.09 96 PRO A O 1
ATOM 765 N N . GLY A 1 97 ? -61.147 -7.614 0.556 1.00 55.38 97 GLY A N 1
ATOM 766 C CA . GLY A 1 97 ? -61.192 -7.787 -0.874 1.00 55.38 97 GLY A CA 1
ATOM 767 C C . GLY A 1 97 ? -59.815 -8.291 -1.167 1.00 55.38 97 GLY A C 1
ATOM 768 O O . GLY A 1 97 ? -58.837 -7.576 -0.949 1.00 55.38 97 GLY A O 1
ATOM 769 N N . GLN A 1 98 ? -59.770 -9.574 -1.486 1.00 51.22 98 GLN A N 1
ATOM 770 C CA . GLN A 1 98 ? -58.565 -10.344 -1.705 1.00 51.22 98 GLN A CA 1
ATOM 771 C C . GLN A 1 98 ? -57.566 -9.530 -2.534 1.00 51.22 98 GLN A C 1
ATOM 773 O O . GLN A 1 98 ? -57.899 -9.068 -3.625 1.00 51.22 98 GLN A O 1
ATOM 778 N N . LEU A 1 99 ? -56.366 -9.313 -1.981 1.00 52.53 99 LEU A N 1
ATOM 779 C CA . LEU A 1 99 ? -55.271 -8.667 -2.703 1.00 52.53 99 LEU A CA 1
ATOM 780 C C . LEU A 1 99 ? -55.058 -9.416 -4.019 1.00 52.53 99 LEU A C 1
ATOM 782 O O . LEU A 1 99 ? -55.055 -10.652 -4.040 1.00 52.53 99 LEU A O 1
ATOM 786 N N . THR A 1 100 ? -54.889 -8.680 -5.115 1.00 62.84 100 THR A N 1
ATOM 787 C CA . THR A 1 100 ? -54.582 -9.314 -6.397 1.00 62.84 100 THR A CA 1
ATOM 788 C C . THR A 1 100 ? -53.225 -10.017 -6.287 1.00 62.84 100 THR A C 1
ATOM 790 O O . THR A 1 100 ? -52.313 -9.512 -5.627 1.00 62.84 100 THR A O 1
ATOM 793 N N . LEU A 1 101 ? -53.065 -11.193 -6.912 1.00 53.62 101 LEU A N 1
ATOM 794 C CA . LEU A 1 101 ? -51.803 -11.953 -6.877 1.00 53.62 101 LEU A CA 1
ATOM 795 C C . LEU A 1 101 ? -50.606 -11.056 -7.240 1.00 53.62 101 LEU A C 1
ATOM 797 O O . LEU A 1 101 ? -49.572 -11.109 -6.586 1.00 53.62 101 LEU A O 1
ATOM 801 N N . THR A 1 102 ? -50.768 -10.157 -8.210 1.00 53.50 102 THR A N 1
ATOM 802 C CA . THR A 1 102 ? -49.729 -9.226 -8.670 1.00 53.50 102 THR A CA 1
ATOM 803 C C . THR A 1 102 ? -49.302 -8.209 -7.603 1.00 53.50 102 THR A C 1
ATOM 805 O O . THR A 1 102 ? -48.118 -7.898 -7.501 1.00 53.50 102 THR A O 1
ATOM 808 N N . GLU A 1 103 ? -50.222 -7.722 -6.766 1.00 55.84 103 GLU A N 1
ATOM 809 C CA . GLU A 1 103 ? -49.913 -6.799 -5.661 1.00 55.84 103 GLU A CA 1
ATOM 810 C C . GLU A 1 103 ? -49.240 -7.516 -4.481 1.00 55.84 103 GLU A C 1
ATOM 812 O O . GLU A 1 103 ? -48.310 -6.975 -3.881 1.00 55.84 103 GLU A O 1
ATOM 817 N N . VAL A 1 104 ? -49.629 -8.766 -4.201 1.00 58.41 104 VAL A N 1
ATOM 818 C CA . VAL A 1 104 ? -48.940 -9.630 -3.222 1.00 58.41 104 VAL A CA 1
ATOM 819 C C . VAL A 1 104 ? -47.529 -9.986 -3.709 1.00 58.41 104 VAL A C 1
ATOM 821 O O . VAL A 1 104 ? -46.565 -10.009 -2.937 1.00 58.41 104 VAL A O 1
ATOM 824 N N . PHE A 1 105 ? -47.371 -10.221 -5.013 1.00 59.88 105 PHE A N 1
ATOM 825 C CA . PHE A 1 105 ? -46.090 -10.575 -5.612 1.00 59.88 105 PHE A CA 1
ATOM 826 C C . PHE A 1 105 ? -45.195 -9.380 -5.971 1.00 59.88 105 PHE A C 1
ATOM 828 O O . PHE A 1 105 ? -44.042 -9.622 -6.306 1.00 59.88 105 PHE A O 1
ATOM 835 N N . GLY A 1 106 ? -45.652 -8.129 -5.862 1.00 65.94 106 GLY A N 1
ATOM 836 C CA . GLY A 1 106 ? -44.866 -6.935 -6.212 1.00 65.94 106 GLY A CA 1
ATOM 837 C C . GLY A 1 106 ? -44.398 -6.070 -5.034 1.00 65.94 106 GLY A C 1
ATOM 838 O O . GLY A 1 106 ? -43.529 -5.220 -5.215 1.00 65.94 106 GLY A O 1
ATOM 839 N N . ALA A 1 107 ? -44.954 -6.255 -3.833 1.00 76.62 107 ALA A N 1
ATOM 840 C CA . ALA A 1 107 ? -44.617 -5.422 -2.679 1.00 76.62 107 ALA A CA 1
ATOM 841 C C . ALA A 1 107 ? -43.160 -5.633 -2.200 1.00 76.62 107 ALA A C 1
ATOM 843 O O . ALA A 1 107 ? -42.705 -6.782 -2.155 1.00 76.62 107 ALA A O 1
ATOM 844 N N . PRO A 1 108 ? -42.435 -4.563 -1.801 1.00 85.75 108 PRO A N 1
ATOM 845 C CA . PRO A 1 108 ? -41.132 -4.693 -1.157 1.00 85.75 108 PRO A CA 1
ATOM 846 C C . PRO A 1 108 ? -41.222 -5.540 0.113 1.00 85.75 108 PRO A C 1
ATOM 848 O O . PRO A 1 108 ? -42.220 -5.488 0.836 1.00 85.75 108 PRO A O 1
ATOM 851 N N . LEU A 1 109 ? -40.161 -6.287 0.412 1.00 88.44 109 LEU A N 1
ATOM 852 C CA . LEU A 1 109 ? -40.065 -7.028 1.661 1.00 88.44 109 LEU A CA 1
ATOM 853 C C . LEU A 1 109 ? -40.084 -6.047 2.842 1.00 88.44 109 LEU A C 1
ATOM 855 O O . LEU A 1 109 ? -39.316 -5.079 2.844 1.00 88.44 109 LEU A O 1
ATOM 859 N N . PRO A 1 110 ? -40.907 -6.297 3.877 1.00 88.31 110 PRO A N 1
ATOM 860 C CA . PRO A 1 110 ? -40.806 -5.561 5.126 1.00 88.31 110 PRO A CA 1
ATOM 861 C C . PRO A 1 110 ? -39.380 -5.686 5.694 1.00 88.31 110 PRO A C 1
ATOM 863 O O . PRO A 1 110 ? -38.855 -6.805 5.734 1.00 88.31 110 PRO A O 1
ATOM 866 N N . PRO A 1 111 ? -38.743 -4.595 6.166 1.00 81.38 111 PRO A N 1
ATOM 867 C CA . PRO A 1 111 ? -37.369 -4.640 6.686 1.00 81.38 111 PRO A CA 1
ATOM 868 C C . PRO A 1 111 ? -37.165 -5.611 7.858 1.00 81.38 111 PRO A C 1
ATOM 870 O O . PRO A 1 111 ? -36.073 -6.125 8.064 1.00 81.38 111 PRO A O 1
ATOM 873 N N . ASN A 1 112 ? -38.223 -5.866 8.625 1.00 85.56 112 ASN A N 1
ATOM 874 C CA . ASN A 1 112 ? -38.262 -6.787 9.759 1.00 85.56 112 ASN A CA 1
ATOM 875 C C . ASN A 1 112 ? -38.744 -8.200 9.390 1.00 85.56 112 ASN A C 1
ATOM 877 O O . ASN A 1 112 ? -38.917 -9.028 10.279 1.00 85.56 112 ASN A O 1
ATOM 881 N N . SER A 1 113 ? -39.003 -8.481 8.109 1.00 92.50 113 SER A N 1
ATOM 882 C CA . SER A 1 113 ? -39.309 -9.845 7.677 1.00 92.50 113 SER A CA 1
ATOM 883 C C . SER A 1 113 ? -38.082 -10.736 7.850 1.00 92.50 113 SER A C 1
ATOM 885 O O . SER A 1 113 ? -36.955 -10.299 7.605 1.00 92.50 113 SER A O 1
ATOM 887 N N . GLN A 1 114 ? -38.308 -12.002 8.208 1.00 92.25 114 GLN A N 1
ATOM 888 C CA . GLN A 1 114 ? -37.240 -12.990 8.373 1.00 92.25 114 GLN A CA 1
ATOM 889 C C . GLN A 1 114 ? -36.319 -13.030 7.143 1.00 92.25 114 GLN A C 1
ATOM 891 O O . GLN A 1 114 ? -35.103 -12.925 7.267 1.00 92.25 114 GLN A O 1
ATOM 896 N N . ARG A 1 115 ? -36.904 -13.055 5.938 1.00 93.38 115 ARG A N 1
ATOM 897 C CA . ARG A 1 115 ? -36.155 -13.062 4.677 1.00 93.38 115 ARG A CA 1
ATOM 898 C C . ARG A 1 115 ? -35.278 -11.819 4.493 1.00 93.38 115 ARG A C 1
ATOM 900 O O . ARG A 1 115 ? -34.126 -11.947 4.091 1.00 93.38 115 ARG A O 1
ATOM 907 N N . ALA A 1 116 ? -35.793 -10.617 4.774 1.00 93.25 116 ALA A N 1
ATOM 908 C CA . ALA A 1 116 ? -35.000 -9.391 4.651 1.00 93.25 116 ALA A CA 1
ATOM 909 C C . ALA A 1 116 ? -33.846 -9.356 5.666 1.00 93.25 116 ALA A C 1
ATOM 911 O O . ALA A 1 116 ? -32.740 -8.935 5.319 1.00 93.25 116 ALA A O 1
ATOM 912 N N . GLN A 1 117 ? -34.079 -9.833 6.891 1.00 91.69 117 GLN A N 1
ATOM 913 C CA . GLN A 1 117 ? -33.050 -9.933 7.928 1.00 91.69 117 GLN A CA 1
ATOM 914 C C . GLN A 1 117 ? -31.963 -10.944 7.552 1.00 91.69 117 GLN A C 1
ATOM 916 O O . GLN A 1 117 ? -30.783 -10.623 7.666 1.00 91.69 117 GLN A O 1
ATOM 921 N N . GLU A 1 118 ? -32.336 -12.115 7.029 1.00 92.94 118 GLU A N 1
ATOM 922 C CA . GLU A 1 118 ? -31.396 -13.130 6.539 1.00 92.94 118 GLU A CA 1
ATOM 923 C C . GLU A 1 118 ? -30.507 -12.582 5.417 1.00 92.94 118 GLU A C 1
ATOM 925 O O . GLU A 1 118 ? -29.285 -12.703 5.487 1.00 92.94 118 GLU A O 1
ATOM 930 N N . ILE A 1 119 ? -31.094 -11.907 4.421 1.00 95.25 119 ILE A N 1
ATOM 931 C CA . ILE A 1 119 ? -30.327 -11.283 3.332 1.00 95.25 119 ILE A CA 1
ATOM 932 C C . ILE A 1 119 ? -29.400 -10.193 3.884 1.00 95.25 119 ILE A C 1
ATOM 934 O O . ILE A 1 119 ? -28.224 -10.146 3.527 1.00 95.25 119 ILE A O 1
ATOM 938 N N . THR A 1 120 ? -29.900 -9.331 4.774 1.00 94.94 120 THR A N 1
ATOM 939 C CA . THR A 1 120 ? -29.092 -8.280 5.415 1.00 94.94 120 THR A CA 1
ATOM 940 C C . THR A 1 120 ? -27.901 -8.874 6.165 1.00 94.94 120 THR A C 1
ATOM 942 O O . THR A 1 120 ? -26.778 -8.392 6.011 1.00 94.94 120 THR A O 1
ATOM 945 N N . ARG A 1 121 ? -28.127 -9.949 6.928 1.00 91.25 121 ARG A N 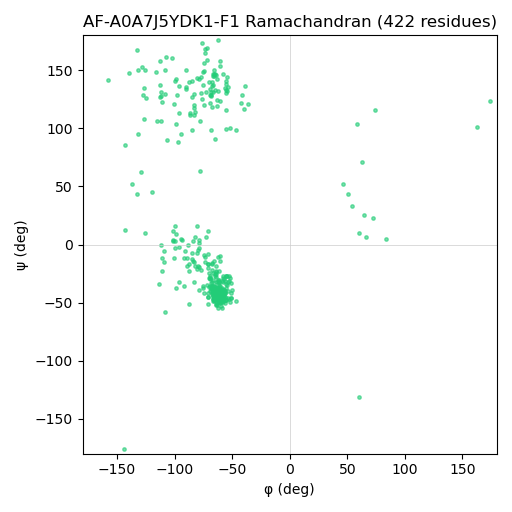1
ATOM 946 C CA . ARG A 1 121 ? -27.096 -10.676 7.674 1.00 91.25 121 ARG A CA 1
ATOM 947 C C . ARG A 1 121 ? -26.056 -11.278 6.734 1.00 91.25 121 ARG A C 1
ATOM 949 O O . ARG A 1 121 ? -24.874 -11.028 6.928 1.00 91.25 121 ARG A O 1
ATOM 956 N N . CYS A 1 122 ? -26.474 -11.960 5.666 1.00 93.56 122 CYS A N 1
ATOM 957 C CA . CYS A 1 122 ? -25.555 -12.518 4.668 1.00 93.56 122 CYS A CA 1
ATOM 958 C C . CYS A 1 122 ? -24.723 -11.440 3.958 1.00 93.56 122 CYS A C 1
ATOM 960 O O . CYS A 1 122 ? -23.543 -11.653 3.692 1.00 93.56 122 CYS A O 1
ATOM 962 N N . ILE A 1 123 ? -25.293 -10.263 3.679 1.00 95.25 123 ILE A N 1
ATOM 963 C CA . ILE A 1 123 ? -24.517 -9.132 3.144 1.00 95.25 123 ILE A CA 1
ATOM 964 C C . ILE A 1 123 ? -23.486 -8.652 4.177 1.00 95.25 123 ILE A C 1
ATOM 966 O O . ILE A 1 123 ? -22.353 -8.354 3.804 1.00 95.25 123 ILE A O 1
ATOM 970 N N . GLY A 1 124 ? -23.852 -8.598 5.462 1.00 91.88 124 GLY A N 1
ATOM 971 C CA . GLY A 1 124 ? -22.926 -8.291 6.555 1.00 91.88 124 GLY A CA 1
ATOM 972 C C . GLY A 1 124 ? -21.788 -9.309 6.675 1.00 91.88 124 GLY A C 1
ATOM 973 O O . GLY A 1 124 ? -20.625 -8.922 6.754 1.00 91.88 124 GLY A O 1
ATOM 974 N N . GLU A 1 125 ? -22.100 -10.604 6.607 1.00 89.81 125 GLU A N 1
ATOM 975 C CA . GLU A 1 125 ? -21.107 -11.686 6.599 1.00 89.81 125 GLU A CA 1
ATOM 976 C C . GLU A 1 125 ? -20.178 -11.596 5.390 1.00 89.81 125 GLU A C 1
ATOM 978 O O . GLU A 1 125 ? -18.970 -11.730 5.547 1.00 89.81 125 GLU A O 1
ATOM 983 N N . TYR A 1 126 ? -20.718 -11.323 4.200 1.00 92.56 126 TYR A N 1
ATOM 984 C CA . TYR A 1 126 ? -19.928 -11.070 2.995 1.00 92.56 126 TYR A CA 1
ATOM 985 C C . TYR A 1 126 ? -18.965 -9.894 3.195 1.00 92.56 126 TYR A C 1
ATOM 987 O O . TYR A 1 126 ? -17.797 -9.984 2.828 1.00 92.56 126 TYR A O 1
ATOM 995 N N . MET A 1 127 ? -19.414 -8.799 3.822 1.00 89.50 127 MET A N 1
ATOM 996 C CA . MET A 1 127 ? -18.522 -7.679 4.133 1.00 89.50 127 MET A CA 1
ATOM 997 C C . MET A 1 127 ? -17.391 -8.083 5.078 1.00 89.50 127 MET A C 1
ATOM 999 O O . MET A 1 127 ? -16.247 -7.705 4.834 1.00 89.50 127 MET A O 1
ATOM 1003 N N . ALA A 1 128 ? -17.705 -8.841 6.131 1.00 83.19 128 ALA A N 1
ATOM 1004 C CA . ALA A 1 128 ? -16.733 -9.253 7.136 1.00 83.19 128 ALA A CA 1
ATOM 1005 C C . ALA A 1 128 ? -15.734 -10.288 6.594 1.00 83.19 128 ALA A C 1
ATOM 1007 O O . ALA A 1 128 ? -14.5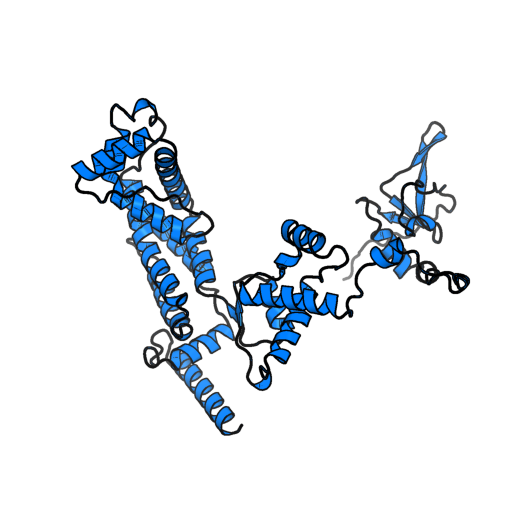28 -10.081 6.696 1.00 83.19 128 ALA A O 1
ATOM 1008 N N . LYS A 1 129 ? -16.226 -11.374 5.983 1.00 81.38 129 LYS A N 1
ATOM 1009 C CA . LYS A 1 129 ? -15.402 -12.488 5.489 1.00 81.38 129 LYS A CA 1
ATOM 1010 C C . LYS A 1 129 ? -14.537 -12.100 4.293 1.00 81.38 129 LYS A C 1
ATOM 1012 O O . LYS A 1 129 ? -13.393 -12.534 4.216 1.00 81.38 129 LYS A O 1
ATOM 1017 N N . ASP A 1 130 ? -15.040 -11.234 3.413 1.00 85.06 130 ASP A N 1
ATOM 1018 C CA . ASP A 1 130 ? -14.323 -10.841 2.193 1.00 85.06 130 ASP A CA 1
ATOM 1019 C C . ASP A 1 130 ? -13.650 -9.462 2.313 1.00 85.06 130 ASP A C 1
ATOM 1021 O O . ASP A 1 130 ? -13.223 -8.887 1.304 1.00 85.06 130 ASP A O 1
ATOM 1025 N N . LEU A 1 131 ? -13.586 -8.901 3.528 1.00 78.12 131 LEU A N 1
ATOM 1026 C CA . LEU A 1 131 ? -12.977 -7.600 3.833 1.00 78.12 131 LEU A CA 1
ATOM 1027 C C . LEU A 1 131 ? -13.482 -6.477 2.909 1.00 78.12 131 LEU A C 1
ATOM 1029 O O . LEU A 1 131 ? -12.711 -5.670 2.375 1.00 78.12 131 LEU A O 1
ATOM 1033 N N . ARG A 1 132 ? -14.797 -6.433 2.662 1.00 85.69 132 ARG A N 1
ATOM 1034 C CA . ARG A 1 132 ? -15.398 -5.421 1.783 1.00 85.69 132 ARG A CA 1
ATOM 1035 C C . ARG A 1 132 ? -15.743 -4.160 2.562 1.00 85.69 132 ARG A C 1
ATOM 1037 O O . ARG A 1 132 ? -16.300 -4.242 3.655 1.00 85.69 132 ARG A O 1
ATOM 1044 N N . PRO A 1 133 ? -15.506 -2.971 1.981 1.00 83.62 133 PRO A N 1
ATOM 1045 C CA . PRO A 1 133 ? -15.949 -1.739 2.605 1.00 83.62 133 PRO A CA 1
ATOM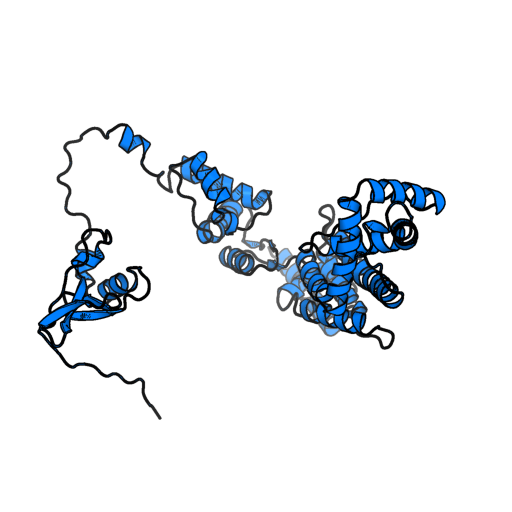 1046 C C . PRO A 1 133 ? -17.477 -1.697 2.628 1.00 83.62 133 PRO A C 1
ATOM 1048 O O . PRO A 1 133 ? -18.136 -2.143 1.685 1.00 83.62 133 PRO A O 1
ATOM 1051 N N . PHE A 1 134 ? -18.044 -1.030 3.635 1.00 86.19 134 PHE A N 1
ATOM 1052 C CA . PHE A 1 134 ? -19.491 -0.804 3.708 1.00 86.19 134 PHE A CA 1
ATOM 1053 C C . PHE A 1 134 ? -20.051 -0.172 2.428 1.00 86.19 134 PHE A C 1
ATOM 1055 O O . PHE A 1 134 ? -21.202 -0.407 2.089 1.00 86.19 134 PHE A O 1
ATOM 1062 N N . SER A 1 135 ? -19.242 0.585 1.675 1.00 87.00 135 SER A N 1
ATOM 1063 C CA . SER A 1 135 ? -19.637 1.186 0.398 1.00 87.00 135 SER A CA 1
ATOM 1064 C C . SER A 1 135 ? -20.018 0.200 -0.699 1.00 87.00 135 SER A C 1
ATOM 1066 O O . SER A 1 135 ? -20.576 0.632 -1.701 1.00 87.00 135 SER A O 1
ATOM 1068 N N . VAL A 1 136 ? -19.773 -1.102 -0.534 1.00 91.56 136 VAL A N 1
ATOM 1069 C CA . VAL A 1 136 ? -20.175 -2.108 -1.524 1.00 91.56 136 VAL A CA 1
ATOM 1070 C C . VAL A 1 136 ? -21.681 -2.090 -1.799 1.00 91.56 136 VAL A C 1
ATOM 1072 O O . VAL A 1 136 ? -22.081 -2.272 -2.946 1.00 91.56 136 VAL A O 1
ATOM 1075 N N . VAL A 1 137 ? -22.510 -1.761 -0.798 1.00 93.56 137 VAL A N 1
ATOM 1076 C CA . VAL A 1 137 ? -23.969 -1.639 -0.981 1.00 93.56 137 VAL A CA 1
ATOM 1077 C C . VAL A 1 137 ? -24.355 -0.467 -1.865 1.00 93.56 137 VAL A C 1
ATOM 1079 O O . VAL A 1 137 ? -25.480 -0.440 -2.360 1.00 93.56 137 VAL A O 1
ATOM 1082 N N . ASP A 1 138 ? -23.433 0.476 -2.086 1.00 91.25 138 ASP A N 1
ATOM 1083 C CA . ASP A 1 138 ? -23.656 1.601 -2.978 1.00 91.25 138 ASP A CA 1
ATOM 1084 C C . ASP A 1 138 ? -23.312 1.324 -4.443 1.00 91.25 138 ASP A C 1
ATOM 1086 O O . ASP A 1 138 ? -23.784 2.035 -5.335 1.00 91.25 138 ASP A O 1
ATOM 1090 N N . ASN A 1 139 ? -22.545 0.265 -4.706 1.00 93.19 139 ASN A N 1
ATOM 1091 C CA . ASN A 1 139 ? -22.059 -0.055 -6.040 1.00 93.19 139 ASN A CA 1
ATOM 1092 C C . ASN A 1 139 ? -23.210 -0.504 -6.952 1.00 93.19 139 ASN A C 1
ATOM 1094 O O . ASN A 1 139 ? -23.942 -1.443 -6.635 1.00 93.19 139 ASN A O 1
ATOM 1098 N N . SER A 1 140 ? -23.328 0.110 -8.133 1.00 95.44 140 SER A N 1
ATOM 1099 C CA . SER A 1 140 ? -24.398 -0.180 -9.102 1.00 95.44 140 SER A CA 1
ATOM 1100 C C . SER A 1 140 ? -24.455 -1.657 -9.514 1.00 95.44 140 SER A C 1
ATOM 1102 O O . SER A 1 140 ? -25.538 -2.237 -9.566 1.00 95.44 140 SER A O 1
ATOM 1104 N N . GLY A 1 141 ? -23.299 -2.290 -9.739 1.00 97.25 141 GLY A N 1
ATOM 1105 C CA . GLY A 1 141 ? -23.212 -3.716 -10.068 1.00 97.25 141 GLY A CA 1
ATOM 1106 C C . GLY A 1 141 ? -23.715 -4.625 -8.942 1.00 97.25 141 GLY A C 1
ATOM 1107 O O . GLY A 1 141 ? -24.475 -5.556 -9.200 1.00 97.25 141 GLY A O 1
ATOM 1108 N N . PHE A 1 142 ? -23.364 -4.314 -7.691 1.00 96.81 142 PHE A N 1
ATOM 1109 C CA . PHE A 1 142 ? -23.836 -5.060 -6.522 1.00 96.81 142 PHE A CA 1
ATOM 1110 C C . PHE A 1 142 ? -25.348 -4.893 -6.333 1.00 96.81 142 PHE A C 1
ATOM 1112 O O . PHE A 1 142 ? -26.066 -5.876 -6.165 1.00 96.81 142 PHE A O 1
ATOM 1119 N N . ARG A 1 143 ? -25.857 -3.660 -6.463 1.00 96.50 143 ARG A N 1
ATOM 1120 C CA . ARG A 1 143 ? -27.299 -3.378 -6.423 1.00 96.50 143 ARG A CA 1
ATOM 1121 C C . ARG A 1 143 ? -28.066 -4.143 -7.495 1.00 96.50 143 ARG A C 1
ATOM 1123 O O . ARG A 1 143 ? -29.100 -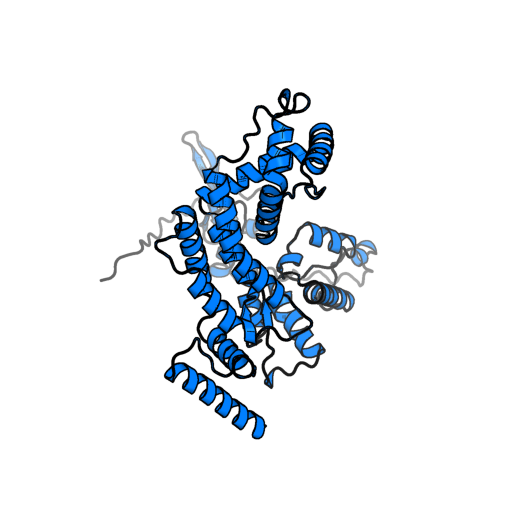4.730 -7.192 1.00 96.50 143 ARG A O 1
ATOM 1130 N N . ARG A 1 144 ? -27.548 -4.186 -8.728 1.00 96.44 144 ARG A N 1
ATOM 1131 C CA . ARG A 1 144 ? -28.146 -4.961 -9.825 1.00 96.44 144 ARG A CA 1
ATOM 1132 C C . ARG A 1 144 ? -28.181 -6.453 -9.504 1.00 96.44 144 ARG A C 1
ATOM 1134 O O . ARG A 1 144 ? -29.207 -7.081 -9.745 1.00 96.44 144 ARG A O 1
ATOM 1141 N N . LEU A 1 145 ? -27.089 -7.011 -8.978 1.00 97.19 145 LEU A N 1
ATOM 1142 C CA . LEU A 1 145 ? -27.014 -8.422 -8.590 1.00 97.19 145 LEU A CA 1
ATOM 1143 C C . LEU A 1 145 ? -28.083 -8.759 -7.546 1.00 97.19 145 LEU A C 1
ATOM 1145 O O . LEU A 1 145 ? -28.904 -9.639 -7.783 1.00 97.19 145 LEU A O 1
ATOM 1149 N N . VAL A 1 146 ? -28.124 -8.015 -6.438 1.00 96.25 146 VAL A N 1
ATOM 1150 C CA . VAL A 1 146 ? -29.093 -8.255 -5.360 1.00 96.25 146 VAL A CA 1
ATOM 1151 C C . VAL A 1 146 ? -30.527 -8.076 -5.856 1.00 96.25 146 VAL A C 1
ATOM 1153 O O . VAL A 1 146 ? -31.355 -8.936 -5.599 1.00 96.25 146 VAL A O 1
ATOM 1156 N N . ASN A 1 147 ? -30.809 -7.037 -6.648 1.00 93.94 147 ASN A N 1
ATOM 1157 C CA . ASN A 1 147 ? -32.132 -6.830 -7.242 1.00 93.94 147 ASN A CA 1
ATOM 1158 C C . ASN A 1 147 ? -32.527 -7.938 -8.232 1.00 93.94 147 ASN A C 1
ATOM 1160 O O . ASN A 1 147 ? -33.707 -8.178 -8.440 1.00 93.94 147 ASN A O 1
ATOM 1164 N N . THR A 1 148 ? -31.563 -8.597 -8.878 1.00 95.88 148 THR A N 1
ATOM 1165 C CA . THR A 1 148 ? -31.846 -9.734 -9.770 1.00 95.88 148 THR A CA 1
ATOM 1166 C C . THR A 1 148 ? -32.189 -10.987 -8.965 1.00 95.88 148 THR A C 1
ATOM 1168 O O . THR A 1 148 ? -33.060 -11.749 -9.369 1.00 95.88 148 THR A O 1
ATOM 1171 N N . LEU A 1 149 ? -31.514 -11.194 -7.831 1.00 95.56 149 LEU A N 1
ATOM 1172 C CA . LEU A 1 149 ? -31.718 -12.356 -6.962 1.00 95.56 149 LEU A CA 1
ATOM 1173 C C . LEU A 1 149 ? -32.963 -12.221 -6.072 1.00 95.56 149 LEU A C 1
ATOM 1175 O O . LEU A 1 149 ? -33.679 -13.196 -5.873 1.00 95.56 149 LEU A O 1
ATOM 1179 N N . GLU A 1 150 ? -33.222 -11.026 -5.544 1.00 94.50 150 GLU A N 1
ATOM 1180 C CA . GLU A 1 150 ? -34.385 -10.701 -4.717 1.00 94.50 150 GLU A CA 1
ATOM 1181 C C . GLU A 1 150 ? -34.868 -9.268 -5.032 1.00 94.50 150 GLU A C 1
ATOM 1183 O O . GLU A 1 150 ? -34.483 -8.311 -4.353 1.00 94.50 150 GLU A O 1
ATOM 1188 N N . PRO A 1 151 ? -35.723 -9.089 -6.059 1.00 93.12 151 PRO A N 1
ATOM 1189 C CA . PRO A 1 151 ? -36.192 -7.769 -6.500 1.00 93.12 151 PRO A CA 1
ATOM 1190 C C . PRO A 1 151 ? -36.966 -6.985 -5.435 1.00 93.12 151 PRO A C 1
ATOM 1192 O O . PRO A 1 151 ? -37.068 -5.762 -5.505 1.00 93.12 151 PRO A O 1
ATOM 1195 N N . LYS A 1 152 ? -37.542 -7.682 -4.450 1.00 92.00 152 LYS A N 1
ATOM 1196 C CA . LYS A 1 152 ? -38.340 -7.066 -3.384 1.00 92.00 152 LYS A CA 1
ATOM 1197 C C . LYS A 1 152 ? -37.495 -6.545 -2.229 1.00 92.00 152 LYS A C 1
ATOM 1199 O O . LYS A 1 152 ? -38.016 -5.825 -1.378 1.00 92.00 152 LYS A O 1
ATOM 1204 N N . TYR A 1 153 ? -36.226 -6.929 -2.142 1.00 94.81 153 TYR A N 1
ATOM 1205 C CA . TYR A 1 153 ? -35.369 -6.544 -1.032 1.00 94.81 153 TYR A CA 1
ATOM 1206 C C . TYR A 1 153 ? -34.769 -5.153 -1.255 1.00 94.81 153 TYR A C 1
ATOM 1208 O O . TYR A 1 153 ? -34.015 -4.912 -2.198 1.00 94.81 153 TYR A O 1
ATOM 1216 N N . ALA A 1 154 ? -35.070 -4.233 -0.340 1.00 92.12 154 ALA A N 1
ATOM 1217 C CA . ALA A 1 154 ? -34.434 -2.926 -0.303 1.00 92.12 154 ALA A CA 1
ATOM 1218 C C . ALA A 1 154 ? -33.131 -3.010 0.500 1.00 92.12 154 ALA A C 1
ATOM 1220 O O . ALA A 1 154 ? -33.156 -3.184 1.717 1.00 92.12 154 ALA A O 1
ATOM 1221 N N . ILE A 1 155 ? -31.991 -2.860 -0.179 1.00 94.31 155 ILE A N 1
ATOM 1222 C CA . ILE A 1 155 ? -30.678 -2.911 0.472 1.00 94.31 155 ILE A CA 1
ATOM 1223 C C . ILE A 1 155 ? -30.552 -1.755 1.480 1.00 94.31 155 ILE A C 1
ATOM 1225 O O . ILE A 1 155 ? -30.690 -0.593 1.076 1.00 94.31 155 ILE A O 1
ATOM 1229 N N . PRO A 1 156 ? -30.248 -2.035 2.762 1.00 94.38 156 PRO A N 1
ATOM 1230 C CA . PRO A 1 156 ? -30.018 -1.003 3.760 1.00 94.38 156 PRO A CA 1
ATOM 1231 C C . PRO A 1 156 ? -28.849 -0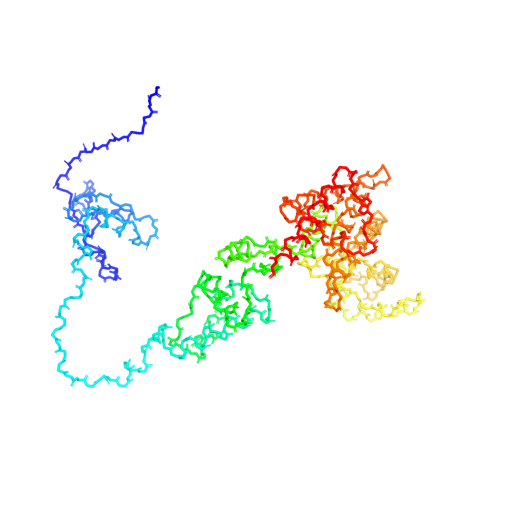.080 3.407 1.00 94.38 156 PRO A C 1
ATOM 1233 O O . PRO A 1 156 ? -27.946 -0.411 2.635 1.00 94.38 156 PRO A O 1
ATOM 1236 N N . SER A 1 157 ? -28.861 1.109 4.001 1.00 90.31 157 SER A N 1
ATOM 1237 C CA . SER A 1 157 ? -27.832 2.117 3.765 1.00 90.31 157 SER A CA 1
ATOM 1238 C C . SER A 1 157 ? -26.496 1.736 4.415 1.00 90.31 157 SER A C 1
ATOM 1240 O O . SER A 1 157 ? -26.447 0.981 5.385 1.00 90.31 157 SER A O 1
ATOM 1242 N N . ARG A 1 158 ? -25.391 2.320 3.933 1.00 87.12 158 ARG A N 1
ATOM 1243 C CA . ARG A 1 158 ? -24.060 2.177 4.554 1.00 87.12 158 ARG A CA 1
ATOM 1244 C C . ARG A 1 158 ? -24.062 2.383 6.078 1.00 87.12 158 ARG A C 1
ATOM 1246 O O . ARG A 1 158 ? -23.516 1.517 6.758 1.00 87.12 158 ARG A O 1
ATOM 1253 N N . PRO A 1 159 ? -24.675 3.458 6.629 1.00 85.00 159 PRO A N 1
ATOM 1254 C CA . PRO A 1 159 ? -24.754 3.642 8.076 1.00 85.00 159 PRO A CA 1
ATOM 1255 C C . PRO A 1 159 ? -25.468 2.506 8.807 1.00 85.00 159 PRO A C 1
ATOM 1257 O O . PRO A 1 159 ? -25.123 2.219 9.945 1.00 85.00 159 PRO A O 1
ATOM 1260 N N . TYR A 1 160 ? -26.453 1.854 8.184 1.00 89.19 160 TYR A N 1
ATOM 1261 C CA . TYR A 1 160 ? -27.143 0.723 8.804 1.00 89.19 160 TYR A CA 1
ATOM 1262 C C . TYR A 1 160 ? -26.191 -0.465 8.991 1.00 89.19 160 TYR A C 1
ATOM 1264 O O . TYR A 1 160 ? -26.121 -1.047 10.073 1.00 89.19 160 TYR A O 1
ATOM 1272 N N . PHE A 1 161 ? -25.391 -0.779 7.970 1.00 89.12 161 PHE A N 1
ATOM 1273 C CA . PHE A 1 161 ? -24.391 -1.840 8.077 1.00 89.12 161 PHE A CA 1
ATOM 1274 C C . PHE A 1 161 ? -23.306 -1.513 9.109 1.00 89.12 161 PHE A C 1
ATOM 1276 O O . PHE A 1 161 ? -22.976 -2.361 9.935 1.00 89.12 161 PHE A O 1
ATOM 1283 N N . SER A 1 162 ? -22.797 -0.278 9.122 1.00 81.81 162 SER A N 1
ATOM 1284 C CA . SER A 1 162 ? -21.746 0.105 10.070 1.00 81.81 162 SER A CA 1
ATOM 1285 C C . SER A 1 162 ? -22.233 0.236 11.516 1.00 81.81 162 SER A C 1
ATOM 1287 O O . SER A 1 162 ? -21.481 -0.076 12.432 1.00 81.81 162 SER A O 1
ATOM 1289 N N . ARG A 1 163 ? -23.469 0.703 11.749 1.00 81.50 163 ARG A N 1
ATOM 1290 C CA . ARG A 1 163 ? -23.984 1.001 13.102 1.00 81.50 163 ARG A CA 1
ATOM 1291 C C . ARG A 1 163 ? -24.798 -0.121 13.719 1.00 81.50 163 ARG A C 1
ATOM 1293 O O . ARG A 1 163 ? -24.818 -0.234 14.941 1.00 81.50 163 ARG A O 1
ATOM 1300 N N . THR A 1 164 ? -25.513 -0.885 12.902 1.00 85.06 164 THR A N 1
ATOM 1301 C CA . THR A 1 164 ? -26.463 -1.894 13.378 1.00 85.06 164 THR A CA 1
ATOM 1302 C C . THR A 1 164 ? -25.911 -3.283 13.127 1.00 85.06 164 THR A C 1
ATOM 1304 O O . THR A 1 164 ? -25.685 -4.013 14.083 1.00 85.06 164 THR A O 1
ATOM 1307 N N . VAL A 1 165 ? -25.605 -3.621 11.872 1.00 87.00 165 VAL A N 1
ATOM 1308 C CA . VAL A 1 165 ? -25.178 -4.985 11.516 1.00 87.00 165 VAL A CA 1
ATOM 1309 C C . VAL A 1 165 ? -23.856 -5.354 12.190 1.00 87.00 165 VAL A C 1
ATOM 1311 O O . VAL A 1 165 ? -23.755 -6.438 12.753 1.00 87.00 165 VAL A O 1
ATOM 1314 N N . LEU A 1 166 ? -22.876 -4.442 12.219 1.00 82.56 166 LEU A N 1
ATOM 1315 C CA . LEU A 1 166 ? -21.605 -4.681 12.913 1.00 82.56 166 LEU A CA 1
ATOM 1316 C C . LEU A 1 166 ? -21.794 -4.931 14.421 1.00 82.56 166 LEU A C 1
ATOM 1318 O O . LEU A 1 166 ? -21.197 -5.853 14.964 1.00 82.56 166 LEU A O 1
ATOM 1322 N N . LYS A 1 167 ? -22.655 -4.155 15.094 1.00 80.81 167 LYS A N 1
ATOM 1323 C CA . LYS A 1 167 ? -22.958 -4.360 16.522 1.00 80.81 167 LYS A CA 1
ATOM 1324 C C . LYS A 1 167 ? -23.680 -5.680 16.766 1.00 80.81 167 LYS A C 1
ATOM 1326 O O . LYS A 1 167 ? -23.355 -6.384 17.713 1.00 80.81 167 LYS A O 1
ATOM 1331 N N . SER A 1 168 ? -24.645 -6.018 15.913 1.00 83.75 168 SER A N 1
ATOM 1332 C CA . SER A 1 168 ? -25.358 -7.293 15.993 1.00 83.75 168 SER A CA 1
ATOM 1333 C C . SER A 1 168 ? -24.412 -8.478 15.822 1.00 83.75 168 SER A C 1
ATOM 1335 O O . SER A 1 168 ? -24.524 -9.422 16.590 1.00 83.75 168 SER A O 1
ATOM 1337 N N . ALA A 1 169 ? -23.451 -8.404 14.895 1.00 82.69 169 ALA A N 1
ATOM 1338 C CA . ALA A 1 169 ? -22.448 -9.452 14.706 1.00 82.69 169 ALA A CA 1
ATOM 1339 C C . ALA A 1 169 ? -21.549 -9.628 15.942 1.00 82.69 169 ALA A C 1
ATOM 1341 O O . ALA A 1 169 ? -21.312 -10.749 16.373 1.00 82.69 169 ALA A O 1
ATOM 1342 N N . VAL A 1 170 ? -21.100 -8.527 16.556 1.00 79.50 170 VAL A N 1
ATOM 1343 C CA . VAL A 1 170 ? -20.311 -8.556 17.803 1.00 79.50 170 VAL A CA 1
ATOM 1344 C C . VAL A 1 170 ? -21.070 -9.265 18.931 1.00 79.50 170 VAL A C 1
ATOM 1346 O O . VAL A 1 170 ? -20.503 -10.121 19.607 1.00 79.50 170 VAL A O 1
ATOM 1349 N N . LEU A 1 171 ? -22.359 -8.948 19.094 1.00 80.94 171 LEU A N 1
ATOM 1350 C CA . LEU A 1 171 ? -23.227 -9.591 20.085 1.00 80.94 171 LEU A CA 1
ATOM 1351 C C . LEU A 1 171 ? -23.478 -11.071 19.762 1.00 80.94 171 LEU A C 1
ATOM 1353 O O . LEU A 1 171 ? -23.407 -11.909 20.655 1.00 80.94 171 LEU A O 1
ATOM 1357 N N . GLU A 1 172 ? -23.755 -11.396 18.497 1.00 83.12 172 GLU A N 1
ATOM 1358 C CA . GLU A 1 172 ? -23.989 -12.768 18.023 1.00 83.12 172 GLU A CA 1
ATOM 1359 C C . GLU A 1 172 ? -22.773 -13.668 18.266 1.00 83.12 172 GLU A C 1
ATOM 1361 O O . GLU A 1 172 ? -22.924 -14.818 18.670 1.00 83.12 172 GLU A O 1
ATOM 1366 N N . TRP A 1 173 ? -21.564 -13.142 18.065 1.00 81.50 173 TRP A N 1
ATOM 1367 C CA . TRP A 1 173 ? -20.318 -13.882 18.271 1.00 81.50 173 TRP A CA 1
ATOM 1368 C C . TRP A 1 173 ? -19.900 -13.991 19.741 1.00 81.50 173 TRP A C 1
ATOM 1370 O O . TRP A 1 173 ? -18.852 -14.565 20.028 1.00 81.50 173 TRP A O 1
ATOM 1380 N N . GLY A 1 174 ? -20.697 -13.454 20.671 1.00 79.06 174 GLY A N 1
ATOM 1381 C CA . GLY A 1 174 ? -20.404 -13.505 22.103 1.00 79.06 174 GLY A CA 1
ATOM 1382 C C . GLY A 1 174 ? -19.136 -12.741 22.487 1.00 79.06 174 GLY A C 1
ATOM 1383 O O . GLY A 1 174 ? -18.500 -13.079 23.483 1.00 79.06 174 GLY A O 1
ATOM 1384 N N . LEU A 1 175 ? -18.741 -11.737 21.695 1.00 76.88 175 LEU A N 1
ATOM 1385 C CA . LEU A 1 175 ? -17.583 -10.909 22.011 1.00 76.88 175 LEU A CA 1
ATOM 1386 C C . LEU A 1 175 ? -17.988 -9.904 23.093 1.00 76.88 175 LEU A C 1
ATOM 1388 O O . LEU A 1 175 ? -18.735 -8.958 22.830 1.00 76.88 175 LEU A O 1
ATOM 1392 N N . ASP A 1 176 ? -17.517 -10.129 24.321 1.00 67.06 176 ASP A N 1
ATOM 1393 C CA . ASP A 1 176 ? -17.796 -9.237 25.442 1.00 67.06 176 ASP A CA 1
ATOM 1394 C C . ASP A 1 176 ? -17.102 -7.883 25.225 1.00 67.06 176 ASP A C 1
ATOM 1396 O O . ASP A 1 176 ? -15.875 -7.776 25.145 1.00 67.06 176 ASP A O 1
ATOM 1400 N N . ASN A 1 177 ? -17.903 -6.822 25.131 1.00 61.91 177 ASN A N 1
ATOM 1401 C CA . ASN A 1 177 ? -17.407 -5.466 24.923 1.00 61.91 177 ASN A CA 1
ATOM 1402 C C . ASN A 1 177 ? -16.693 -4.903 26.170 1.00 61.91 177 ASN A C 1
ATOM 1404 O O . ASN A 1 177 ? -16.072 -3.845 26.078 1.00 61.91 177 ASN A O 1
ATOM 1408 N N . ASN A 1 178 ? -16.747 -5.598 27.316 1.00 59.44 178 ASN A N 1
ATOM 1409 C CA . ASN A 1 178 ? -16.091 -5.184 28.560 1.00 59.44 178 ASN A CA 1
ATOM 1410 C C . ASN A 1 178 ? -14.555 -5.152 28.474 1.00 59.44 178 ASN A C 1
ATOM 1412 O O . ASN A 1 178 ? -13.929 -4.372 29.188 1.00 59.44 178 ASN A O 1
ATOM 1416 N N . GLN A 1 179 ? -13.940 -5.957 27.599 1.00 61.12 179 GLN A N 1
ATOM 1417 C CA . GLN A 1 179 ? -12.474 -6.027 27.458 1.00 61.12 179 GLN A CA 1
ATOM 1418 C C . GLN A 1 179 ? -11.918 -5.213 26.276 1.00 61.12 179 GLN A C 1
ATOM 1420 O O . GLN A 1 179 ? -10.703 -5.103 26.126 1.00 61.12 179 GLN A O 1
ATOM 1425 N N . GLY A 1 180 ? -12.792 -4.589 25.477 1.00 75.31 180 GLY A N 1
ATOM 1426 C CA . GLY A 1 180 ? -12.412 -3.834 24.283 1.00 75.31 180 GLY A CA 1
ATOM 1427 C C . GLY A 1 180 ? -12.012 -4.740 23.114 1.00 75.31 180 GLY A C 1
ATOM 1428 O O . GLY A 1 180 ? -11.020 -5.465 23.155 1.00 75.31 180 GLY A O 1
ATOM 1429 N N . ILE A 1 181 ? -12.780 -4.688 22.026 1.00 83.88 181 ILE A N 1
ATOM 1430 C CA . ILE A 1 181 ? -12.474 -5.437 20.804 1.00 83.88 181 ILE A CA 1
ATOM 1431 C C . ILE A 1 181 ? -11.522 -4.604 19.946 1.00 83.88 181 ILE A C 1
ATOM 1433 O O . ILE A 1 181 ? -11.903 -3.557 19.412 1.00 83.88 181 ILE A O 1
ATOM 1437 N N . ALA A 1 182 ? -10.290 -5.088 19.787 1.00 86.44 182 ALA A N 1
ATOM 1438 C CA . ALA A 1 182 ? -9.320 -4.479 18.889 1.00 86.44 182 ALA A CA 1
ATOM 1439 C C . ALA A 1 182 ? -9.765 -4.630 17.427 1.00 86.44 182 ALA A C 1
ATOM 1441 O O . ALA A 1 182 ? -10.097 -5.724 16.971 1.00 86.44 182 ALA A O 1
ATOM 1442 N N . VAL A 1 183 ? -9.740 -3.531 16.674 1.00 87.62 183 VAL A N 1
ATOM 1443 C CA . VAL A 1 183 ? -10.135 -3.513 15.261 1.00 87.62 183 VAL A CA 1
ATOM 1444 C C . VAL A 1 183 ? -9.023 -2.915 14.421 1.00 87.62 183 VAL A C 1
ATOM 1446 O O . VAL A 1 183 ? -8.495 -1.851 14.747 1.00 87.62 183 VAL A O 1
ATOM 1449 N N . VAL A 1 184 ? -8.712 -3.567 13.300 1.00 89.50 184 VAL A N 1
ATOM 1450 C CA . VAL A 1 184 ? -7.781 -3.057 12.291 1.00 89.50 184 VAL A CA 1
ATOM 1451 C C . VAL A 1 184 ? -8.541 -2.729 11.013 1.00 89.50 184 VAL A C 1
ATOM 1453 O O . VAL A 1 184 ? -9.258 -3.572 10.482 1.00 89.50 184 VAL A O 1
ATOM 1456 N N . THR A 1 185 ? -8.385 -1.512 10.491 1.00 87.94 185 THR A N 1
ATOM 1457 C CA . THR A 1 185 ? -8.975 -1.115 9.198 1.00 87.94 185 THR A CA 1
ATOM 1458 C C . THR A 1 185 ? -7.952 -0.410 8.324 1.00 87.94 185 THR A C 1
ATOM 1460 O O . THR A 1 185 ? -6.896 0.006 8.797 1.00 87.94 185 THR A O 1
ATOM 1463 N N . ASP A 1 186 ? -8.265 -0.218 7.043 1.00 84.94 186 ASP A N 1
ATOM 1464 C CA . ASP A 1 186 ? -7.525 0.739 6.221 1.00 84.94 186 ASP A CA 1
ATOM 1465 C C . ASP A 1 186 ? -7.664 2.182 6.761 1.00 84.94 186 ASP A C 1
ATOM 1467 O O . ASP A 1 186 ? -8.377 2.452 7.732 1.00 84.94 186 ASP A O 1
ATOM 1471 N N . ASN A 1 187 ? -6.965 3.129 6.131 1.00 81.00 187 ASN A N 1
ATOM 1472 C CA . ASN A 1 187 ? -6.955 4.531 6.561 1.00 81.00 187 ASN A CA 1
ATOM 1473 C C . ASN A 1 187 ? -8.195 5.318 6.089 1.00 81.00 187 ASN A C 1
ATOM 1475 O O . ASN A 1 187 ? -8.163 6.554 6.077 1.00 81.00 187 ASN A O 1
ATOM 1479 N N . ALA A 1 188 ? -9.266 4.648 5.648 1.00 81.69 188 ALA A N 1
ATOM 1480 C CA . ALA A 1 188 ? -10.430 5.319 5.095 1.00 81.69 188 ALA A CA 1
ATOM 1481 C C . ALA A 1 188 ? -11.312 5.931 6.198 1.00 81.69 188 ALA A C 1
ATOM 1483 O O . ALA A 1 188 ? -11.742 5.265 7.138 1.00 81.69 188 ALA A O 1
ATOM 1484 N N . ARG A 1 189 ? -11.668 7.215 6.040 1.00 82.44 189 ARG A N 1
ATOM 1485 C CA . ARG A 1 189 ? -12.460 7.977 7.031 1.00 82.44 189 ARG A CA 1
ATOM 1486 C C . ARG A 1 189 ? -13.805 7.329 7.376 1.00 82.44 189 ARG A C 1
ATOM 1488 O O . ARG A 1 189 ? -14.299 7.482 8.485 1.00 82.44 189 ARG A O 1
ATOM 1495 N N . ASN A 1 190 ? -14.426 6.624 6.432 1.00 80.12 190 ASN A N 1
ATOM 1496 C CA . ASN A 1 190 ? -15.680 5.914 6.680 1.00 80.12 190 ASN A CA 1
ATOM 1497 C C . ASN A 1 190 ? -15.506 4.707 7.608 1.00 80.12 190 ASN A C 1
ATOM 1499 O O . ASN A 1 190 ? -16.458 4.368 8.305 1.00 80.12 190 ASN A O 1
ATOM 1503 N N . MET A 1 191 ? -14.331 4.076 7.618 1.00 82.69 191 MET A N 1
ATOM 1504 C CA . MET A 1 191 ? -14.022 3.004 8.561 1.00 82.69 191 MET A CA 1
ATOM 1505 C C . MET A 1 191 ? -13.775 3.580 9.958 1.00 82.69 191 MET A C 1
ATOM 1507 O O . MET A 1 191 ? -14.362 3.079 10.910 1.00 82.69 191 MET A O 1
ATOM 1511 N N . ASP A 1 192 ? -13.049 4.702 10.069 1.00 82.38 192 ASP A N 1
ATOM 1512 C CA . ASP A 1 192 ? -12.860 5.423 11.343 1.00 82.38 192 ASP A CA 1
ATOM 1513 C C . ASP A 1 192 ? -14.208 5.741 12.026 1.00 82.38 192 ASP A C 1
ATOM 1515 O O . ASP A 1 192 ? -14.401 5.500 13.218 1.00 82.38 192 ASP A O 1
ATOM 1519 N N . VAL A 1 193 ? -15.176 6.261 11.260 1.00 81.50 193 VAL A N 1
ATOM 1520 C CA . VAL A 1 193 ? -16.520 6.570 11.778 1.00 81.50 193 VAL A CA 1
ATOM 1521 C C . VAL A 1 193 ? -17.264 5.299 12.188 1.00 81.50 193 VAL A C 1
ATOM 1523 O O . VAL A 1 193 ? -17.861 5.280 13.261 1.00 81.50 193 VAL A O 1
ATOM 1526 N N . ALA A 1 194 ? -17.210 4.247 11.367 1.00 78.94 194 ALA A N 1
ATOM 1527 C CA . ALA A 1 194 ? -17.891 2.984 11.640 1.00 78.94 194 ALA A CA 1
ATOM 1528 C C . ALA A 1 194 ? -17.415 2.337 12.948 1.00 78.94 194 ALA A C 1
ATOM 1530 O O . ALA A 1 194 ? -18.240 1.966 13.778 1.00 78.94 194 ALA A O 1
ATOM 1531 N N . VAL A 1 195 ? -16.098 2.255 13.156 1.00 83.56 195 VAL A N 1
ATOM 1532 C CA . VAL A 1 195 ? -15.497 1.648 14.354 1.00 83.56 195 VAL A CA 1
ATOM 1533 C C . VAL A 1 195 ? -15.856 2.446 15.609 1.00 83.56 195 VAL A C 1
ATOM 1535 O O . VAL A 1 195 ? -16.313 1.874 16.599 1.00 83.56 195 VAL A O 1
ATOM 1538 N N . ARG A 1 196 ? -15.759 3.781 15.542 1.00 83.25 196 ARG A N 1
ATOM 1539 C CA . ARG A 1 196 ? -16.142 4.667 16.650 1.00 83.25 196 ARG A CA 1
ATOM 1540 C C . ARG A 1 196 ? -17.621 4.536 17.017 1.00 83.25 196 ARG A C 1
ATOM 1542 O O . ARG A 1 196 ? -17.959 4.484 18.192 1.00 83.25 196 ARG A O 1
ATOM 1549 N N . GLU A 1 197 ? -18.512 4.490 16.030 1.00 78.44 197 GLU A N 1
ATOM 1550 C CA . GLU A 1 197 ? -19.955 4.343 16.267 1.00 78.44 197 GLU A CA 1
ATOM 1551 C C . GLU A 1 197 ? -20.336 2.950 16.776 1.00 78.44 197 GLU A C 1
ATOM 1553 O O . GLU A 1 197 ? -21.317 2.812 17.515 1.00 78.44 197 GLU A O 1
ATOM 1558 N N . ALA A 1 198 ? -19.560 1.932 16.398 1.00 77.75 198 ALA A N 1
ATOM 1559 C CA . ALA A 1 198 ? -19.669 0.580 16.924 1.00 77.75 198 ALA A CA 1
ATOM 1560 C C . ALA A 1 198 ? -19.196 0.470 18.385 1.00 77.75 198 ALA A C 1
ATOM 1562 O O . ALA A 1 198 ? -19.573 -0.481 19.062 1.00 77.75 198 ALA A O 1
ATOM 1563 N N . GLY A 1 199 ? -18.453 1.464 18.890 1.00 79.69 199 GLY A N 1
ATOM 1564 C CA . GLY A 1 199 ? -17.891 1.454 20.241 1.00 79.69 199 GLY A CA 1
ATOM 1565 C C . GLY A 1 199 ? -16.729 0.472 20.392 1.00 79.69 199 GLY A C 1
ATOM 1566 O O . GLY A 1 199 ? -16.464 0.019 21.499 1.00 79.69 199 GLY A O 1
ATOM 1567 N N . LEU A 1 200 ? -16.065 0.119 19.288 1.00 84.00 200 LEU A N 1
ATOM 1568 C CA . LEU A 1 200 ? -14.963 -0.840 19.282 1.00 84.00 200 LEU A CA 1
ATOM 1569 C C . LEU A 1 200 ? -13.637 -0.107 19.506 1.00 84.00 200 LEU A C 1
ATOM 1571 O O . LEU A 1 200 ? -13.393 0.955 18.927 1.00 84.00 200 LEU A O 1
ATOM 1575 N N . SER A 1 201 ? -12.790 -0.665 20.365 1.00 86.31 201 SER A N 1
ATOM 1576 C CA . SER A 1 201 ? -11.525 -0.068 20.784 1.00 86.31 201 SER A CA 1
ATOM 1577 C C . SER A 1 201 ? -10.587 -1.157 21.316 1.00 86.31 201 SER A C 1
ATOM 1579 O O . SER A 1 201 ? -11.065 -2.041 22.025 1.00 86.31 201 SER A O 1
ATOM 1581 N N . PRO A 1 202 ? -9.271 -1.089 21.044 1.00 88.38 202 PRO A N 1
ATOM 1582 C CA . PRO A 1 202 ? -8.574 -0.040 20.293 1.00 88.38 202 PRO A CA 1
ATOM 1583 C C . PRO A 1 202 ? -8.756 -0.153 18.773 1.00 88.38 202 PRO A C 1
ATOM 1585 O O . PRO A 1 202 ? -8.777 -1.243 18.204 1.00 88.38 202 PRO A O 1
ATOM 1588 N N . HIS A 1 203 ? -8.836 0.995 18.095 1.00 89.62 203 HIS A N 1
ATOM 1589 C CA . HIS A 1 203 ? -8.842 1.065 16.631 1.00 89.62 203 HIS A CA 1
ATOM 1590 C C . HIS A 1 203 ? -7.439 1.348 16.096 1.00 89.62 203 HIS A C 1
ATOM 1592 O O . HIS A 1 203 ? -6.905 2.440 16.298 1.00 89.62 203 HIS A O 1
ATOM 1598 N N . ILE A 1 204 ? -6.854 0.382 15.389 1.00 91.31 204 ILE A N 1
ATOM 1599 C CA . ILE A 1 204 ? -5.521 0.490 14.797 1.00 91.31 204 ILE A CA 1
ATOM 1600 C C . ILE A 1 204 ? -5.627 0.612 13.280 1.00 91.31 204 ILE A C 1
ATOM 1602 O O . ILE A 1 204 ? -6.271 -0.177 12.591 1.00 91.31 204 ILE A O 1
ATOM 1606 N N . LYS A 1 205 ? -4.951 1.614 12.729 1.00 90.88 205 LYS A N 1
ATOM 1607 C CA . LYS A 1 205 ? -4.856 1.802 11.282 1.00 90.88 205 LYS A CA 1
ATOM 1608 C C . LYS A 1 205 ? -3.886 0.800 10.653 1.00 90.88 205 LYS A C 1
ATOM 1610 O O . LYS A 1 205 ? -2.804 0.553 11.181 1.00 90.88 205 LYS A O 1
ATOM 1615 N N . CYS A 1 206 ? -4.243 0.222 9.512 1.00 91.25 206 CYS A N 1
ATOM 1616 C CA . CYS A 1 206 ? -3.453 -0.809 8.842 1.00 91.25 206 CYS A CA 1
ATOM 1617 C C . CYS A 1 206 ? -2.084 -0.268 8.397 1.00 91.25 206 CYS A C 1
ATOM 1619 O O . CYS A 1 206 ? -1.995 0.632 7.557 1.00 91.25 206 CYS A O 1
ATOM 1621 N N . PHE A 1 207 ? -1.004 -0.857 8.914 1.00 91.88 207 PHE A N 1
ATOM 1622 C CA . PHE A 1 207 ? 0.356 -0.412 8.602 1.00 91.88 207 PHE A CA 1
ATOM 1623 C C . PHE A 1 207 ? 0.761 -0.690 7.160 1.00 91.88 207 PHE A C 1
ATOM 1625 O O . PHE A 1 207 ? 1.342 0.179 6.515 1.00 91.88 207 PHE A O 1
ATOM 1632 N N . ALA A 1 208 ? 0.381 -1.844 6.607 1.00 89.56 208 ALA A N 1
ATOM 1633 C CA . ALA A 1 208 ? 0.611 -2.149 5.196 1.00 89.56 208 ALA A CA 1
ATOM 1634 C C . ALA A 1 208 ? -0.069 -1.119 4.273 1.00 89.56 208 ALA A C 1
ATOM 1636 O O . ALA A 1 208 ? 0.510 -0.684 3.275 1.00 89.56 208 ALA A O 1
ATOM 1637 N N . HIS A 1 209 ? -1.276 -0.664 4.630 1.00 89.31 209 HIS A N 1
ATOM 1638 C CA . HIS A 1 209 ? -1.955 0.396 3.890 1.00 89.31 209 HIS A CA 1
ATOM 1639 C C . HIS A 1 209 ? -1.230 1.741 4.028 1.00 89.31 209 HIS A C 1
ATOM 1641 O O . HIS A 1 209 ? -1.047 2.438 3.029 1.00 89.31 209 HIS A O 1
ATOM 1647 N N . THR A 1 210 ? -0.772 2.080 5.234 1.00 91.50 210 THR A N 1
ATOM 1648 C CA . THR A 1 210 ? 0.050 3.268 5.496 1.00 91.50 210 THR A CA 1
ATOM 1649 C C . THR A 1 210 ? 1.339 3.270 4.666 1.00 91.50 210 THR A C 1
ATOM 1651 O O . THR A 1 210 ? 1.609 4.250 3.976 1.00 91.50 210 THR A O 1
ATOM 1654 N N . LEU A 1 211 ? 2.085 2.160 4.632 1.00 91.56 211 LEU A N 1
ATOM 1655 C CA . LEU A 1 211 ? 3.278 2.021 3.789 1.00 91.56 211 LEU A CA 1
ATOM 1656 C C . LEU A 1 211 ? 2.964 2.157 2.302 1.00 91.56 211 LEU A C 1
ATOM 1658 O O . LEU A 1 211 ? 3.725 2.779 1.566 1.00 91.56 211 LEU A O 1
ATOM 1662 N N . ASN A 1 212 ? 1.838 1.606 1.849 1.00 90.69 212 ASN A N 1
ATOM 1663 C CA . ASN A 1 212 ? 1.406 1.753 0.465 1.00 90.69 212 ASN A CA 1
ATOM 1664 C C . ASN A 1 212 ? 1.106 3.213 0.095 1.00 90.69 212 ASN A C 1
ATOM 1666 O O . ASN A 1 212 ? 1.446 3.625 -1.013 1.00 90.69 212 ASN A O 1
ATOM 1670 N N . LEU A 1 213 ? 0.497 4.001 0.987 1.00 91.50 213 LEU A N 1
ATOM 1671 C CA . LEU A 1 213 ? 0.274 5.432 0.747 1.00 91.50 213 LEU A CA 1
ATOM 1672 C C . LEU A 1 213 ? 1.599 6.202 0.695 1.00 91.50 213 LEU A C 1
ATOM 1674 O O . LEU A 1 213 ? 1.844 6.910 -0.284 1.00 91.50 213 LEU A O 1
ATOM 1678 N N . ALA A 1 214 ? 2.481 5.985 1.672 1.00 93.00 214 ALA A N 1
ATOM 1679 C CA . ALA A 1 214 ? 3.775 6.657 1.736 1.00 93.00 214 ALA A CA 1
ATOM 1680 C C . ALA A 1 214 ? 4.667 6.315 0.529 1.00 93.00 214 ALA A C 1
ATOM 1682 O O . ALA A 1 214 ? 5.198 7.206 -0.133 1.00 93.00 214 ALA A O 1
ATOM 1683 N N . SER A 1 215 ? 4.749 5.035 0.155 1.00 94.31 215 SER A N 1
ATOM 1684 C CA . SER A 1 215 ? 5.527 4.587 -1.010 1.00 94.31 215 SER A CA 1
ATOM 1685 C C . SER A 1 215 ? 4.997 5.194 -2.310 1.00 94.31 215 SER A C 1
ATOM 1687 O O . SER A 1 215 ? 5.776 5.640 -3.150 1.00 94.31 215 SER A O 1
ATOM 1689 N N . LYS A 1 216 ? 3.669 5.289 -2.472 1.00 93.88 216 LYS A N 1
ATOM 1690 C CA . LYS A 1 216 ? 3.063 5.984 -3.620 1.00 93.88 216 LYS A CA 1
ATOM 1691 C C . LYS A 1 216 ? 3.393 7.470 -3.646 1.00 93.88 216 LYS A C 1
ATOM 1693 O O . LYS A 1 216 ? 3.618 8.002 -4.728 1.00 93.88 216 LYS A O 1
ATOM 1698 N N . ALA A 1 217 ? 3.423 8.137 -2.493 1.00 94.38 217 ALA A N 1
ATOM 1699 C CA . ALA A 1 217 ? 3.836 9.535 -2.419 1.00 94.38 217 ALA A CA 1
ATOM 1700 C C . ALA A 1 217 ? 5.270 9.711 -2.948 1.00 94.38 217 ALA A C 1
ATOM 1702 O O . ALA A 1 217 ? 5.507 10.602 -3.762 1.00 94.38 217 ALA A O 1
ATOM 1703 N N . GLY A 1 218 ? 6.183 8.804 -2.582 1.00 95.31 218 GLY A N 1
ATOM 1704 C CA . GLY A 1 218 ? 7.534 8.741 -3.149 1.00 95.31 218 GLY A CA 1
ATOM 1705 C C . GLY A 1 218 ? 7.539 8.507 -4.664 1.00 95.31 218 GLY A C 1
ATOM 1706 O O . GLY A 1 218 ? 8.146 9.270 -5.407 1.00 95.31 218 GLY A O 1
ATOM 1707 N N . LEU A 1 219 ? 6.811 7.500 -5.154 1.00 95.62 219 LEU A N 1
ATOM 1708 C CA . LEU A 1 219 ? 6.745 7.184 -6.591 1.00 95.62 219 LEU A CA 1
ATOM 1709 C C . LEU A 1 219 ? 6.114 8.296 -7.448 1.00 95.62 219 LEU A C 1
ATOM 1711 O O . LEU A 1 219 ? 6.384 8.376 -8.646 1.00 95.62 219 LEU A O 1
ATOM 1715 N N . ASN A 1 220 ? 5.291 9.158 -6.848 1.00 95.50 220 ASN A N 1
ATOM 1716 C CA . ASN A 1 220 ? 4.664 10.297 -7.518 1.00 95.50 220 ASN A CA 1
ATOM 1717 C C . ASN A 1 220 ? 5.591 11.511 -7.673 1.00 95.50 220 ASN A C 1
ATOM 1719 O O . ASN A 1 220 ? 5.203 12.480 -8.327 1.00 95.50 220 ASN A O 1
ATOM 1723 N N . VAL A 1 221 ? 6.812 11.477 -7.126 1.00 96.69 221 VAL A N 1
ATOM 1724 C CA . VAL A 1 221 ? 7.836 12.483 -7.434 1.00 96.69 221 VAL A CA 1
ATOM 1725 C C . VAL A 1 221 ? 8.052 12.536 -8.948 1.00 96.69 221 VAL A C 1
ATOM 1727 O O . VAL A 1 221 ? 8.197 11.505 -9.602 1.00 96.69 221 VAL A O 1
ATOM 1730 N N . ASN A 1 222 ? 8.078 13.744 -9.522 1.00 96.25 222 ASN A N 1
ATOM 1731 C CA . ASN A 1 222 ? 8.024 13.955 -10.975 1.00 96.25 222 ASN A CA 1
ATOM 1732 C C . ASN A 1 222 ? 9.050 13.124 -11.760 1.00 96.25 222 ASN A C 1
ATOM 1734 O O . ASN A 1 222 ? 8.706 12.511 -12.772 1.00 96.25 222 ASN A O 1
ATOM 1738 N N . ARG A 1 223 ? 10.305 13.095 -11.299 1.00 95.38 223 ARG A N 1
ATOM 1739 C CA . ARG A 1 223 ? 11.389 12.347 -11.946 1.00 95.38 223 ARG A CA 1
ATOM 1740 C C . ARG A 1 223 ? 11.147 10.832 -11.896 1.00 95.38 223 ARG A C 1
ATOM 1742 O O . ARG A 1 223 ? 11.191 10.191 -12.945 1.00 95.38 223 ARG A O 1
ATOM 1749 N N . ALA A 1 224 ? 10.778 10.304 -10.728 1.00 96.31 224 ALA A N 1
ATOM 1750 C CA . ALA A 1 224 ? 10.434 8.895 -10.520 1.00 96.31 224 ALA A CA 1
ATOM 1751 C C . ALA A 1 224 ? 9.208 8.461 -11.345 1.00 96.31 224 ALA A C 1
ATOM 1753 O O . ALA A 1 224 ? 9.233 7.441 -12.032 1.00 96.31 224 ALA A O 1
ATOM 1754 N N . SER A 1 225 ? 8.147 9.272 -11.356 1.00 95.88 225 SER A N 1
ATOM 1755 C CA . SER A 1 225 ? 6.920 8.995 -12.113 1.00 95.88 225 SER A CA 1
ATOM 1756 C C . SER A 1 225 ? 7.171 8.940 -13.626 1.00 95.88 225 SER A C 1
ATOM 1758 O O . SER A 1 225 ? 6.701 8.022 -14.310 1.00 95.88 225 SER A O 1
ATOM 1760 N N . ARG A 1 226 ? 7.983 9.868 -14.159 1.00 95.00 226 ARG A N 1
ATOM 1761 C CA . ARG A 1 226 ? 8.405 9.861 -15.573 1.00 95.00 226 ARG A CA 1
ATOM 1762 C C . ARG A 1 226 ? 9.241 8.629 -15.914 1.00 95.00 226 ARG A C 1
ATOM 1764 O O . ARG A 1 226 ? 9.001 8.019 -16.957 1.00 95.00 226 ARG A O 1
ATOM 1771 N N . LEU A 1 227 ? 10.176 8.255 -15.039 1.00 95.81 227 LEU A N 1
ATOM 1772 C CA . LEU A 1 227 ? 11.008 7.065 -15.201 1.00 95.81 227 LEU A CA 1
ATOM 1773 C C . LEU A 1 227 ? 10.155 5.791 -15.265 1.00 95.81 227 LEU A C 1
ATOM 1775 O O . LEU A 1 227 ? 10.243 5.037 -16.234 1.00 95.81 227 LEU A O 1
ATOM 1779 N N . LEU A 1 228 ? 9.233 5.610 -14.314 1.00 95.69 228 LEU A N 1
ATOM 1780 C CA . LEU A 1 228 ? 8.268 4.508 -14.350 1.00 95.69 228 LEU A CA 1
ATOM 1781 C C . LEU A 1 228 ? 7.436 4.520 -15.640 1.00 95.69 228 LEU A C 1
ATOM 1783 O O . LEU A 1 228 ? 7.171 3.472 -16.221 1.00 95.69 228 LEU A O 1
ATOM 1787 N N . GLY A 1 229 ? 7.031 5.701 -16.118 1.00 94.69 229 GLY A N 1
ATOM 1788 C CA . GLY A 1 229 ? 6.327 5.858 -17.392 1.00 94.69 229 GLY A CA 1
ATOM 1789 C C . GLY A 1 229 ? 7.114 5.323 -18.593 1.00 94.69 229 GLY A C 1
ATOM 1790 O O . GLY A 1 229 ? 6.533 4.656 -19.450 1.00 94.69 229 GLY A O 1
ATOM 1791 N N . ARG A 1 230 ? 8.431 5.557 -18.644 1.00 94.50 230 ARG A N 1
ATOM 1792 C CA . ARG A 1 230 ? 9.312 5.006 -19.690 1.00 94.50 230 ARG A CA 1
ATOM 1793 C C . ARG A 1 230 ? 9.407 3.489 -19.603 1.00 94.50 230 ARG A C 1
ATOM 1795 O O . ARG A 1 230 ? 9.170 2.819 -20.605 1.00 94.50 230 ARG A O 1
ATOM 1802 N N . VAL A 1 231 ? 9.658 2.952 -18.409 1.00 96.25 231 VAL A N 1
ATOM 1803 C CA . VAL A 1 231 ? 9.747 1.500 -18.185 1.00 96.25 231 VAL A CA 1
ATOM 1804 C C . VAL A 1 231 ? 8.444 0.799 -18.590 1.00 96.25 231 VAL A C 1
ATOM 1806 O O . VAL A 1 231 ? 8.484 -0.197 -19.314 1.00 96.25 231 VAL A O 1
ATOM 1809 N N . ARG A 1 232 ? 7.278 1.373 -18.250 1.00 95.62 232 ARG A N 1
ATOM 1810 C CA . ARG A 1 232 ? 5.966 0.872 -18.703 1.00 95.62 232 ARG A CA 1
ATOM 1811 C C . ARG A 1 232 ? 5.833 0.848 -20.221 1.00 95.62 232 ARG A C 1
ATOM 1813 O O . ARG A 1 232 ? 5.272 -0.102 -20.757 1.00 95.62 232 ARG A O 1
ATOM 1820 N N . ARG A 1 233 ? 6.313 1.877 -20.933 1.00 94.56 233 ARG A N 1
ATOM 1821 C CA . ARG A 1 233 ? 6.257 1.905 -22.406 1.00 94.56 233 ARG A CA 1
ATOM 1822 C C . ARG A 1 233 ? 7.074 0.771 -23.017 1.00 94.56 233 ARG A C 1
ATOM 1824 O O . ARG A 1 233 ? 6.573 0.111 -23.926 1.00 94.56 233 ARG A O 1
ATOM 1831 N N . VAL A 1 234 ? 8.271 0.516 -22.484 1.00 95.25 234 VAL A N 1
ATOM 1832 C CA . VAL A 1 234 ? 9.110 -0.607 -22.921 1.00 95.25 234 VAL A CA 1
ATOM 1833 C C . VAL A 1 234 ? 8.401 -1.931 -22.646 1.00 95.25 234 VAL A C 1
ATOM 1835 O O . VAL A 1 234 ? 8.166 -2.698 -23.575 1.00 95.25 234 VAL A O 1
ATOM 1838 N N . ALA A 1 235 ? 7.975 -2.186 -21.406 1.00 95.62 235 ALA A N 1
ATOM 1839 C CA . ALA A 1 235 ? 7.285 -3.427 -21.056 1.00 95.62 235 ALA A CA 1
ATOM 1840 C C . ALA A 1 235 ? 6.032 -3.656 -21.924 1.00 95.62 235 ALA A C 1
ATOM 1842 O O . ALA A 1 235 ? 5.851 -4.737 -22.488 1.00 95.62 235 ALA A O 1
ATOM 1843 N N . ALA A 1 236 ? 5.210 -2.623 -22.125 1.00 95.06 236 ALA A N 1
ATOM 1844 C CA . ALA A 1 236 ? 4.010 -2.703 -22.952 1.00 95.06 236 ALA A CA 1
ATOM 1845 C C . ALA A 1 236 ? 4.310 -2.999 -24.432 1.00 95.06 236 ALA A C 1
ATOM 1847 O O . ALA A 1 236 ? 3.508 -3.658 -25.094 1.00 95.06 236 ALA A O 1
ATOM 1848 N N . PHE A 1 237 ? 5.442 -2.533 -24.969 1.00 95.25 237 PHE A N 1
ATOM 1849 C CA . PHE A 1 237 ? 5.878 -2.886 -26.321 1.00 95.25 237 PHE A CA 1
ATOM 1850 C C . PHE A 1 237 ? 6.137 -4.392 -26.454 1.00 95.25 237 PHE A C 1
ATOM 1852 O O . PHE A 1 237 ? 5.595 -5.020 -27.364 1.00 95.25 237 PHE A O 1
ATOM 1859 N N . PHE A 1 238 ? 6.882 -4.986 -25.517 1.00 95.19 238 PHE A N 1
ATOM 1860 C CA . PHE A 1 238 ? 7.158 -6.426 -25.530 1.00 95.19 238 PHE A CA 1
ATOM 1861 C C . PHE A 1 238 ? 5.885 -7.260 -25.363 1.00 95.19 238 PHE A C 1
ATOM 1863 O O . PHE A 1 238 ? 5.693 -8.217 -26.103 1.00 95.19 238 PHE A O 1
ATOM 1870 N N . HIS A 1 239 ? 4.964 -6.855 -24.482 1.00 94.19 239 HIS A N 1
ATOM 1871 C CA . HIS A 1 239 ? 3.679 -7.553 -24.315 1.00 94.19 239 HIS A CA 1
ATOM 1872 C C . HIS A 1 239 ? 2.808 -7.556 -25.578 1.00 94.19 239 HIS A C 1
ATOM 1874 O O . HIS A 1 239 ? 2.053 -8.500 -25.795 1.00 94.19 239 HIS A O 1
ATOM 1880 N N . ARG A 1 240 ? 2.901 -6.517 -26.416 1.00 93.88 240 ARG A N 1
ATOM 1881 C CA . ARG A 1 240 ? 2.119 -6.406 -27.662 1.00 93.88 240 ARG A CA 1
ATOM 1882 C C . ARG A 1 240 ? 2.798 -7.036 -28.878 1.00 93.88 240 ARG A C 1
ATOM 1884 O O . ARG A 1 240 ? 2.123 -7.288 -29.870 1.00 93.88 240 ARG A O 1
ATOM 1891 N N . SER A 1 241 ? 4.109 -7.263 -28.830 1.00 94.50 241 SER A N 1
ATOM 1892 C CA . SER A 1 241 ? 4.897 -7.738 -29.969 1.00 94.50 241 SER A CA 1
ATOM 1893 C C . SER A 1 241 ? 5.401 -9.160 -29.734 1.00 94.50 241 SER A C 1
ATOM 1895 O O . SER A 1 241 ? 6.349 -9.396 -28.978 1.00 94.50 241 SER A O 1
ATOM 1897 N N . SER A 1 242 ? 4.788 -10.121 -30.428 1.00 94.12 242 SER A N 1
ATOM 1898 C CA . SER A 1 242 ? 5.225 -11.523 -30.426 1.00 94.12 242 SER A CA 1
ATOM 1899 C C . SER A 1 242 ? 6.653 -11.668 -30.956 1.00 94.12 242 SER A C 1
ATOM 1901 O O . SER A 1 242 ? 7.456 -12.376 -30.351 1.00 94.12 242 SER A O 1
ATOM 1903 N N . THR A 1 243 ? 7.004 -10.929 -32.014 1.00 95.62 243 THR A N 1
ATOM 1904 C CA . THR A 1 243 ? 8.365 -10.886 -32.565 1.00 95.62 243 THR A CA 1
ATOM 1905 C C . THR A 1 243 ? 9.370 -10.389 -31.531 1.00 95.62 243 THR A C 1
ATOM 1907 O O . THR A 1 243 ? 10.377 -11.050 -31.296 1.00 95.62 243 THR A O 1
ATOM 1910 N N . ALA A 1 244 ? 9.093 -9.264 -30.858 1.00 95.31 244 ALA A N 1
ATOM 1911 C CA . ALA A 1 244 ? 10.005 -8.740 -29.841 1.00 95.31 244 ALA A CA 1
ATOM 1912 C C . ALA A 1 244 ? 10.154 -9.707 -28.660 1.00 95.31 244 ALA A C 1
ATOM 1914 O O . ALA A 1 244 ? 11.251 -9.858 -28.135 1.00 95.31 244 ALA A O 1
ATOM 1915 N N . THR A 1 245 ? 9.082 -10.401 -28.273 1.00 95.75 245 THR A N 1
ATOM 1916 C CA . THR A 1 245 ? 9.125 -11.419 -27.213 1.00 95.75 245 THR A CA 1
ATOM 1917 C C . THR A 1 245 ? 9.989 -12.624 -27.600 1.00 95.75 245 THR A C 1
ATOM 1919 O O . THR A 1 245 ? 10.786 -13.088 -26.788 1.00 95.75 245 THR A O 1
ATOM 1922 N N . ALA A 1 246 ? 9.874 -13.119 -28.836 1.00 96.69 246 ALA A N 1
ATOM 1923 C CA . ALA A 1 246 ? 10.686 -14.238 -29.319 1.00 96.69 246 ALA A CA 1
ATOM 1924 C C . ALA A 1 246 ? 12.177 -13.866 -29.424 1.00 96.69 246 ALA A C 1
ATOM 1926 O O . ALA A 1 246 ? 13.052 -14.628 -29.004 1.00 96.69 246 ALA A O 1
ATOM 1927 N N . VAL A 1 247 ? 12.471 -12.662 -29.928 1.00 96.69 247 VAL A N 1
ATOM 1928 C CA . VAL A 1 247 ? 13.847 -12.151 -29.989 1.00 96.69 247 VAL A CA 1
ATOM 1929 C C . VAL A 1 247 ? 14.400 -11.927 -28.582 1.00 96.69 247 VAL A C 1
ATOM 1931 O O . VAL A 1 247 ? 15.536 -12.318 -28.329 1.00 96.69 247 VAL A O 1
ATOM 1934 N N . LEU A 1 248 ? 13.602 -11.398 -27.646 1.00 97.12 248 LEU A N 1
ATOM 1935 C CA . LEU A 1 248 ? 14.008 -11.232 -26.247 1.00 97.12 248 LEU A CA 1
ATOM 1936 C C . LEU A 1 248 ? 14.441 -12.561 -25.629 1.00 97.12 248 LEU A C 1
ATOM 1938 O O . LEU A 1 248 ? 15.526 -12.624 -25.065 1.00 97.12 248 LEU A O 1
ATOM 1942 N N . ALA A 1 249 ? 13.653 -13.625 -25.803 1.00 97.25 249 ALA A N 1
ATOM 1943 C CA . ALA A 1 249 ? 14.000 -14.959 -25.309 1.00 97.25 249 ALA A CA 1
ATOM 1944 C C . ALA A 1 249 ? 15.324 -15.474 -25.898 1.00 97.25 249 ALA A C 1
ATOM 1946 O O . ALA A 1 249 ? 16.157 -16.040 -25.191 1.00 97.25 249 ALA A O 1
ATOM 1947 N N . THR A 1 250 ? 15.559 -15.208 -27.184 1.00 97.19 250 THR A N 1
ATOM 1948 C CA . THR A 1 250 ? 16.822 -15.557 -27.849 1.00 97.19 250 THR A CA 1
ATOM 1949 C C . THR A 1 250 ? 17.997 -14.773 -27.254 1.00 97.19 250 THR A C 1
ATOM 1951 O O . THR A 1 250 ? 19.038 -15.353 -26.945 1.00 97.19 250 THR A O 1
ATOM 1954 N N . LYS A 1 251 ? 17.840 -13.457 -27.049 1.00 97.25 251 LYS A N 1
ATOM 1955 C CA . LYS A 1 251 ? 18.882 -12.601 -26.458 1.00 97.25 251 LYS A CA 1
ATOM 1956 C C . LYS A 1 251 ? 19.149 -12.932 -24.991 1.00 97.25 251 LYS A C 1
ATOM 1958 O O . LYS A 1 251 ? 20.304 -12.894 -24.583 1.00 97.25 251 LYS A O 1
ATOM 1963 N N . GLN A 1 252 ? 18.124 -13.309 -24.228 1.00 98.12 252 GLN A N 1
ATOM 1964 C CA . GLN A 1 252 ? 18.266 -13.817 -22.861 1.00 98.12 252 GLN A CA 1
ATOM 1965 C C . GLN A 1 252 ? 19.166 -15.055 -22.828 1.00 98.12 252 GLN A C 1
ATOM 1967 O O . GLN A 1 252 ? 20.135 -15.072 -22.075 1.00 98.12 252 GLN A O 1
ATOM 1972 N N . GLY A 1 253 ? 18.913 -16.033 -23.707 1.00 97.31 253 GLY A N 1
ATOM 1973 C CA . GLY A 1 253 ? 19.750 -17.229 -23.827 1.00 97.31 253 GLY A CA 1
ATOM 1974 C C . GLY A 1 253 ? 21.202 -16.914 -24.200 1.00 97.31 253 GLY A C 1
ATOM 1975 O O . GLY A 1 253 ? 22.120 -17.440 -23.584 1.00 97.31 253 GLY A O 1
ATOM 1976 N N . MET A 1 254 ? 21.424 -16.001 -25.152 1.00 97.12 254 MET A N 1
ATOM 1977 C CA . MET A 1 254 ? 22.777 -15.580 -25.555 1.00 97.12 254 MET A CA 1
ATOM 1978 C C . MET A 1 254 ? 23.556 -14.873 -24.435 1.00 97.12 254 MET A C 1
ATOM 1980 O O . MET A 1 254 ? 24.778 -14.972 -24.386 1.00 97.12 254 MET A O 1
ATOM 1984 N N . LEU A 1 255 ? 22.860 -14.145 -23.559 1.00 96.25 255 LEU A N 1
ATOM 1985 C CA . LEU A 1 255 ? 23.452 -13.386 -22.454 1.00 96.25 255 LEU A CA 1
ATOM 1986 C C . LEU A 1 255 ? 23.468 -14.165 -21.129 1.00 96.25 255 LEU A C 1
ATOM 1988 O O . LEU A 1 255 ? 23.859 -13.606 -20.109 1.00 96.25 255 LEU A O 1
ATOM 1992 N N . ASN A 1 256 ? 23.049 -15.436 -21.129 1.00 96.56 256 ASN A N 1
ATOM 1993 C CA . ASN A 1 256 ? 22.877 -16.258 -19.925 1.00 96.56 256 ASN A CA 1
ATOM 1994 C C . ASN A 1 256 ? 21.971 -15.608 -18.859 1.00 96.56 256 ASN A C 1
ATOM 1996 O O . ASN A 1 256 ? 22.169 -15.798 -17.659 1.00 96.56 256 ASN A O 1
ATOM 2000 N N . LEU A 1 257 ? 20.970 -14.838 -19.292 1.00 97.12 257 LEU A N 1
ATOM 2001 C CA . LEU A 1 257 ? 19.969 -14.251 -18.406 1.00 97.12 257 LEU A CA 1
ATOM 2002 C C . LEU A 1 257 ? 18.776 -15.202 -18.238 1.00 97.12 257 LEU A C 1
ATOM 2004 O O . LEU A 1 257 ? 18.423 -15.924 -19.176 1.00 97.12 257 LEU A O 1
ATOM 2008 N N . PRO A 1 258 ? 18.091 -15.177 -17.081 1.00 96.94 258 PRO A N 1
ATOM 2009 C CA . PRO A 1 258 ? 16.844 -15.907 -16.902 1.00 96.94 258 PRO A CA 1
ATOM 2010 C C . PRO A 1 258 ? 15.803 -15.532 -17.967 1.00 96.94 258 PRO A C 1
ATOM 2012 O O . PRO A 1 258 ? 15.610 -14.351 -18.271 1.00 96.94 258 PRO A O 1
ATOM 2015 N N . ALA A 1 259 ? 15.092 -16.529 -18.499 1.00 95.81 259 ALA A N 1
ATOM 2016 C CA . ALA A 1 259 ? 14.080 -16.354 -19.542 1.00 95.81 259 ALA A CA 1
ATOM 2017 C C . ALA A 1 259 ? 12.751 -15.807 -18.980 1.00 95.81 259 ALA A C 1
ATOM 2019 O O . ALA A 1 259 ? 11.714 -16.475 -18.986 1.00 95.81 259 ALA A O 1
ATOM 2020 N N . HIS A 1 260 ? 12.783 -14.590 -18.440 1.00 97.25 260 HIS A N 1
ATOM 2021 C CA . HIS A 1 260 ? 11.630 -13.949 -17.817 1.00 97.25 260 HIS A CA 1
ATOM 2022 C C . HIS A 1 260 ? 10.929 -12.964 -18.753 1.00 97.25 260 HIS A C 1
ATOM 2024 O O . HIS A 1 260 ? 11.557 -12.195 -19.480 1.00 97.25 260 HIS A O 1
ATOM 2030 N N . LYS A 1 261 ? 9.595 -12.923 -18.679 1.00 95.94 261 LYS A N 1
ATOM 2031 C CA . LYS A 1 261 ? 8.806 -11.858 -19.311 1.00 95.94 261 LYS A CA 1
ATOM 2032 C C . LYS A 1 261 ? 8.915 -10.566 -18.501 1.00 95.94 261 LYS A C 1
ATOM 2034 O O . LYS A 1 261 ? 9.012 -10.600 -17.272 1.00 95.94 261 LYS A O 1
ATOM 2039 N N . LEU A 1 262 ? 8.837 -9.427 -19.189 1.00 96.75 262 LEU A N 1
ATOM 2040 C CA . LEU A 1 262 ? 8.760 -8.122 -18.531 1.00 96.75 262 LEU A CA 1
ATOM 2041 C C . LEU A 1 262 ? 7.447 -7.987 -17.756 1.00 96.75 262 LEU A C 1
ATOM 2043 O O . LEU A 1 262 ? 6.404 -8.488 -18.179 1.00 96.75 262 LEU A O 1
ATOM 2047 N N . ILE A 1 263 ? 7.494 -7.296 -16.622 1.00 96.44 263 ILE A N 1
ATOM 2048 C CA . ILE A 1 263 ? 6.336 -7.086 -15.751 1.00 96.44 263 ILE A CA 1
ATOM 2049 C C . ILE A 1 263 ? 5.705 -5.732 -16.087 1.00 96.44 263 ILE A C 1
ATOM 2051 O O . ILE A 1 263 ? 6.412 -4.749 -16.281 1.00 96.44 263 ILE A O 1
ATOM 2055 N N . MET A 1 264 ? 4.375 -5.689 -16.163 1.00 94.12 264 MET A N 1
ATOM 2056 C CA . MET A 1 264 ? 3.606 -4.444 -16.177 1.00 94.12 264 MET A CA 1
ATOM 2057 C C . MET A 1 264 ? 3.095 -4.181 -14.770 1.00 94.12 264 MET A C 1
ATOM 2059 O O . MET A 1 264 ? 2.486 -5.063 -14.160 1.00 94.12 264 MET A O 1
ATOM 2063 N N . ASP A 1 265 ? 3.329 -2.978 -14.260 1.00 93.44 265 ASP A N 1
ATOM 2064 C CA . ASP A 1 265 ? 2.844 -2.625 -12.938 1.00 93.44 265 ASP A CA 1
ATOM 2065 C C . ASP A 1 265 ? 1.331 -2.362 -12.919 1.00 93.44 265 ASP A C 1
ATOM 2067 O O . ASP A 1 265 ? 0.683 -1.997 -13.903 1.00 93.44 265 ASP A O 1
ATOM 2071 N N . VAL A 1 266 ? 0.762 -2.534 -11.734 1.00 87.00 266 VAL A N 1
ATOM 2072 C CA . VAL A 1 266 ? -0.553 -2.034 -11.368 1.00 87.00 266 VAL A CA 1
ATOM 2073 C C . VAL A 1 266 ? -0.307 -0.742 -10.602 1.00 87.00 266 VAL A C 1
ATOM 2075 O O . VAL A 1 266 ? 0.049 -0.775 -9.430 1.00 87.00 266 VAL A O 1
ATOM 2078 N N . VAL A 1 267 ? -0.529 0.409 -11.239 1.00 77.38 267 VAL A N 1
ATOM 2079 C CA . VAL A 1 267 ? -0.237 1.745 -10.668 1.00 77.38 267 VAL A CA 1
ATOM 2080 C C . VAL A 1 267 ? -0.862 1.950 -9.275 1.00 77.38 267 VAL A C 1
ATOM 2082 O O . VAL A 1 267 ? -0.328 2.660 -8.423 1.00 77.38 267 VAL A O 1
ATOM 2085 N N . THR A 1 268 ? -1.988 1.289 -8.990 1.00 72.75 268 THR A N 1
ATOM 2086 C CA . THR A 1 268 ? -2.649 1.344 -7.678 1.00 72.75 268 THR A CA 1
ATOM 2087 C C . THR A 1 268 ? -2.012 0.450 -6.604 1.00 72.75 268 THR A C 1
ATOM 2089 O O . THR A 1 268 ? -2.448 0.515 -5.454 1.00 72.75 268 THR A O 1
ATOM 2092 N N . ARG A 1 269 ? -0.984 -0.344 -6.917 1.00 81.31 269 ARG A N 1
ATOM 2093 C CA . ARG A 1 269 ? -0.269 -1.256 -6.009 1.00 81.31 269 ARG A CA 1
ATOM 2094 C C . ARG A 1 269 ? 1.238 -1.064 -6.158 1.00 81.31 269 ARG A C 1
ATOM 2096 O O . ARG A 1 269 ? 1.871 -1.683 -7.008 1.00 81.31 269 ARG A O 1
ATOM 2103 N N . TRP A 1 270 ? 1.815 -0.242 -5.291 1.00 89.31 270 TRP A N 1
ATOM 2104 C CA . TRP A 1 270 ? 3.204 0.210 -5.406 1.00 89.31 270 TRP A CA 1
ATOM 2105 C C . TRP A 1 270 ? 4.243 -0.929 -5.499 1.00 89.31 270 TRP A C 1
ATOM 2107 O O . TRP A 1 270 ? 5.209 -0.791 -6.243 1.00 89.31 270 TRP A O 1
ATOM 2117 N N . ASN A 1 271 ? 4.015 -2.069 -4.826 1.00 90.62 271 ASN A N 1
ATOM 2118 C CA . ASN A 1 271 ? 4.885 -3.253 -4.908 1.00 90.62 271 ASN A CA 1
ATOM 2119 C C . ASN A 1 271 ? 5.115 -3.700 -6.359 1.00 90.62 271 ASN A C 1
ATOM 2121 O O . ASN A 1 271 ? 6.237 -4.013 -6.733 1.00 90.62 271 ASN A O 1
ATOM 2125 N N . SER A 1 272 ? 4.075 -3.645 -7.197 1.00 92.94 272 SER A N 1
ATOM 2126 C CA . SER A 1 272 ? 4.185 -4.044 -8.604 1.00 92.94 272 SER A CA 1
ATOM 2127 C C . SER A 1 272 ? 5.034 -3.083 -9.441 1.00 92.94 272 SER A C 1
ATOM 2129 O O . SER A 1 272 ? 5.642 -3.499 -10.423 1.00 92.94 272 SER A O 1
ATOM 2131 N N . SER A 1 273 ? 5.118 -1.805 -9.048 1.00 94.94 273 SER A N 1
ATOM 2132 C CA . SER A 1 273 ? 6.027 -0.841 -9.678 1.00 94.94 273 SER A CA 1
ATOM 2133 C C . SER A 1 273 ? 7.483 -1.158 -9.336 1.00 94.94 273 SER A C 1
ATOM 2135 O O . SER A 1 273 ? 8.343 -1.025 -10.201 1.00 94.94 273 SER A O 1
ATOM 2137 N N . LEU A 1 274 ? 7.752 -1.622 -8.109 1.00 96.06 274 LEU A N 1
ATOM 2138 C CA . LEU A 1 274 ? 9.069 -2.122 -7.717 1.00 96.06 274 LEU A CA 1
ATOM 2139 C C . LEU A 1 274 ? 9.418 -3.418 -8.468 1.00 96.06 274 LEU A C 1
ATOM 2141 O O . LEU A 1 274 ? 10.482 -3.478 -9.072 1.00 96.06 274 LEU A O 1
ATOM 2145 N N . ASP A 1 275 ? 8.499 -4.389 -8.536 1.00 96.50 275 ASP A N 1
ATOM 2146 C CA . ASP A 1 275 ? 8.692 -5.640 -9.295 1.00 96.50 275 ASP A CA 1
ATOM 2147 C C . ASP A 1 275 ? 9.025 -5.367 -10.774 1.00 96.50 275 ASP A C 1
ATOM 2149 O O . ASP A 1 275 ? 9.874 -6.026 -11.375 1.00 96.50 275 ASP A O 1
ATOM 2153 N N . MET A 1 276 ? 8.358 -4.374 -11.373 1.00 97.38 276 MET A N 1
ATOM 2154 C CA . MET A 1 276 ? 8.614 -3.937 -12.744 1.00 97.38 276 MET A CA 1
ATOM 2155 C C . MET A 1 276 ? 10.020 -3.351 -12.914 1.00 97.38 276 MET A C 1
ATOM 2157 O O . MET A 1 276 ? 10.675 -3.666 -13.906 1.00 97.38 276 MET A O 1
ATOM 2161 N N . LEU A 1 277 ? 10.488 -2.521 -11.975 1.00 97.25 277 LEU A N 1
ATOM 2162 C CA . LEU A 1 277 ? 11.846 -1.968 -12.013 1.00 97.25 277 LEU A CA 1
ATOM 2163 C C . LEU A 1 277 ? 12.906 -3.055 -11.821 1.00 97.25 277 LEU A C 1
ATOM 2165 O O . LEU A 1 277 ? 13.836 -3.127 -12.619 1.00 97.25 277 LEU A O 1
ATOM 2169 N N . GLU A 1 278 ? 12.732 -3.932 -10.828 1.00 97.75 278 GLU A N 1
ATOM 2170 C CA . GLU A 1 278 ? 13.622 -5.074 -10.577 1.00 97.75 278 GLU A CA 1
ATOM 2171 C C . GLU A 1 278 ? 13.744 -5.949 -11.835 1.00 97.75 278 GLU A C 1
ATOM 2173 O O . GLU A 1 278 ? 14.850 -6.245 -12.290 1.00 97.75 278 GLU A O 1
ATOM 2178 N N . ARG A 1 279 ? 12.609 -6.294 -12.465 1.00 98.06 279 ARG A N 1
ATOM 2179 C CA . ARG A 1 279 ? 12.601 -7.083 -13.704 1.00 98.06 279 ARG A CA 1
ATOM 2180 C C . ARG A 1 279 ? 13.230 -6.340 -14.878 1.00 98.06 279 ARG A C 1
ATOM 2182 O O . ARG A 1 279 ? 13.903 -6.969 -15.691 1.00 98.06 279 ARG A O 1
ATOM 2189 N N . TYR A 1 280 ? 12.988 -5.038 -15.009 1.00 97.62 280 TYR A N 1
ATOM 2190 C CA . TYR A 1 280 ? 13.575 -4.246 -16.087 1.00 97.62 280 TYR A CA 1
ATOM 2191 C C . TYR A 1 280 ? 15.102 -4.216 -15.977 1.00 97.62 280 TYR A C 1
ATOM 2193 O O . TYR A 1 280 ? 15.775 -4.459 -16.975 1.00 97.62 280 TYR A O 1
ATOM 2201 N N . LEU A 1 281 ? 15.638 -3.964 -14.778 1.00 97.50 281 LEU A N 1
ATOM 2202 C CA . LEU A 1 281 ? 17.081 -3.926 -14.527 1.00 97.50 281 LEU A CA 1
ATOM 2203 C C . LEU A 1 281 ? 17.729 -5.298 -14.762 1.00 97.50 281 LEU A C 1
ATOM 2205 O O . LEU A 1 281 ? 18.734 -5.374 -15.462 1.00 97.50 281 LEU A O 1
ATOM 2209 N N . GLU A 1 282 ? 17.109 -6.390 -14.291 1.00 97.69 282 GLU A N 1
ATOM 2210 C CA . GLU A 1 282 ? 17.571 -7.766 -14.563 1.00 97.69 282 GLU A CA 1
ATOM 2211 C C . GLU A 1 282 ? 17.697 -8.046 -16.071 1.00 97.69 282 GLU A C 1
ATOM 2213 O O . GLU A 1 282 ? 18.612 -8.733 -16.518 1.00 97.69 282 GLU A O 1
ATOM 2218 N N . GLN A 1 283 ? 16.772 -7.505 -16.867 1.00 97.44 283 GLN A N 1
ATOM 2219 C CA . GLN A 1 283 ? 16.650 -7.793 -18.296 1.00 97.44 283 GLN A CA 1
ATOM 2220 C C . GLN A 1 283 ? 17.243 -6.701 -19.195 1.00 97.44 283 GLN A C 1
ATOM 2222 O O . GLN A 1 283 ? 17.156 -6.802 -20.420 1.00 97.44 283 GLN A O 1
ATOM 2227 N N . GLN A 1 284 ? 17.863 -5.666 -18.622 1.00 95.44 284 GLN A N 1
ATOM 2228 C CA . GLN A 1 284 ? 18.266 -4.446 -19.325 1.00 95.44 284 GLN A CA 1
ATOM 2229 C C . GLN A 1 284 ? 19.123 -4.731 -20.566 1.00 95.44 284 GLN A C 1
ATOM 2231 O O . GLN A 1 284 ? 18.868 -4.181 -21.639 1.00 95.44 284 GLN A O 1
ATOM 2236 N N . GLN A 1 285 ? 20.119 -5.611 -20.437 1.00 94.56 285 GLN A N 1
ATOM 2237 C CA . GLN A 1 285 ? 21.031 -5.950 -21.532 1.00 94.56 285 GLN A CA 1
ATOM 2238 C C . GLN A 1 285 ? 20.299 -6.656 -22.684 1.00 94.56 285 GLN A C 1
ATOM 2240 O O . GLN A 1 285 ? 20.475 -6.292 -23.850 1.00 94.56 285 GLN A O 1
ATOM 2245 N N . ALA A 1 286 ? 19.424 -7.617 -22.371 1.00 96.75 286 ALA A N 1
ATOM 2246 C CA . ALA A 1 286 ? 18.629 -8.319 -23.376 1.00 96.75 286 ALA A CA 1
ATOM 2247 C C . ALA A 1 286 ? 17.589 -7.402 -24.035 1.00 96.75 286 ALA A C 1
ATOM 2249 O O . ALA A 1 286 ? 17.379 -7.492 -25.247 1.00 96.75 286 ALA A O 1
ATOM 2250 N N . ILE A 1 287 ? 16.979 -6.485 -23.276 1.00 96.12 287 ILE A N 1
ATOM 2251 C CA . ILE A 1 287 ? 16.064 -5.461 -23.797 1.00 96.12 287 ILE A CA 1
ATOM 2252 C C . ILE A 1 287 ? 16.788 -4.584 -24.821 1.00 96.12 287 ILE A C 1
ATOM 2254 O O . ILE A 1 287 ? 16.319 -4.464 -25.955 1.00 96.12 287 ILE A O 1
ATOM 2258 N N . ALA A 1 288 ? 17.942 -4.016 -24.456 1.00 94.00 288 ALA A N 1
ATOM 2259 C CA . ALA A 1 288 ? 18.719 -3.149 -25.338 1.00 94.00 288 ALA A CA 1
ATOM 2260 C C . ALA A 1 288 ? 19.145 -3.884 -26.621 1.00 94.00 288 ALA A C 1
ATOM 2262 O O . ALA A 1 288 ? 18.900 -3.401 -27.727 1.00 94.00 288 ALA A O 1
ATOM 2263 N N . ALA A 1 289 ? 19.689 -5.099 -26.492 1.00 94.31 289 ALA A N 1
ATOM 2264 C CA . ALA A 1 289 ? 20.077 -5.923 -27.638 1.00 94.31 289 ALA A CA 1
ATOM 2265 C C . ALA A 1 289 ? 18.886 -6.275 -28.548 1.00 94.31 289 ALA A C 1
ATOM 2267 O O . ALA A 1 289 ? 19.030 -6.346 -29.770 1.00 94.31 289 ALA A O 1
ATOM 2268 N N . THR A 1 290 ? 17.702 -6.484 -27.968 1.00 95.31 290 THR A N 1
ATOM 2269 C CA . THR A 1 290 ? 16.486 -6.790 -28.729 1.00 95.31 290 THR A CA 1
ATOM 2270 C C . THR A 1 290 ? 15.987 -5.575 -29.496 1.00 95.31 290 THR A C 1
ATOM 2272 O O . THR A 1 290 ? 15.692 -5.692 -30.682 1.00 95.31 290 THR A O 1
ATOM 2275 N N . LEU A 1 291 ? 15.933 -4.396 -28.875 1.00 93.50 291 LEU A N 1
ATOM 2276 C CA . LEU A 1 291 ? 15.458 -3.172 -29.534 1.00 93.50 291 LEU A CA 1
ATOM 2277 C C . LEU A 1 291 ? 16.392 -2.713 -30.667 1.00 93.50 291 LEU A C 1
ATOM 2279 O O . LEU A 1 291 ? 15.939 -2.082 -31.622 1.00 93.50 291 LEU A O 1
ATOM 2283 N N . LEU A 1 292 ? 17.673 -3.089 -30.603 1.00 91.62 292 LEU A N 1
ATOM 2284 C CA . LEU A 1 292 ? 18.661 -2.840 -31.656 1.00 91.62 292 LEU A CA 1
ATOM 2285 C C . LEU A 1 292 ? 18.665 -3.895 -32.778 1.00 91.62 292 LEU A C 1
ATOM 2287 O O . LEU A 1 292 ? 19.259 -3.648 -33.828 1.00 91.62 292 LEU A O 1
ATOM 2291 N N . SER A 1 293 ? 18.001 -5.041 -32.593 1.00 93.19 293 SER A N 1
ATOM 2292 C CA . SER A 1 293 ? 17.946 -6.118 -33.594 1.00 93.19 293 SER A CA 1
ATOM 2293 C C . SER A 1 293 ? 17.222 -5.689 -34.876 1.00 93.19 293 SER A C 1
ATOM 2295 O O . SER A 1 293 ? 16.283 -4.888 -34.839 1.00 93.19 293 SER A O 1
ATOM 2297 N N . ALA A 1 294 ? 17.640 -6.216 -36.029 1.00 90.38 294 ALA A N 1
ATOM 2298 C CA . ALA A 1 294 ? 17.086 -5.826 -37.328 1.00 90.38 294 ALA A CA 1
ATOM 2299 C C . ALA A 1 294 ? 15.581 -6.139 -37.441 1.00 90.38 294 ALA A C 1
ATOM 2301 O O . ALA A 1 294 ? 14.828 -5.391 -38.068 1.00 90.38 294 ALA A O 1
ATOM 2302 N N . GLU A 1 295 ? 15.153 -7.212 -36.780 1.00 89.94 295 GLU A N 1
ATOM 2303 C CA . GLU A 1 295 ? 13.794 -7.738 -36.731 1.00 89.94 295 GLU A CA 1
ATOM 2304 C C . GLU A 1 295 ? 12.837 -6.821 -35.956 1.00 89.94 295 GLU A C 1
ATOM 2306 O O . GLU A 1 295 ? 11.642 -6.778 -36.249 1.00 89.94 295 GLU A O 1
ATOM 2311 N N . VAL A 1 296 ? 13.348 -6.069 -34.974 1.00 90.50 296 VAL A N 1
ATOM 2312 C CA . VAL A 1 296 ? 12.531 -5.289 -34.028 1.00 90.50 296 VAL A CA 1
ATOM 2313 C C . VAL A 1 296 ? 12.721 -3.780 -34.202 1.00 90.50 296 VAL A C 1
ATOM 2315 O O . VAL A 1 296 ? 11.755 -3.023 -34.077 1.00 90.50 296 VAL A O 1
ATOM 2318 N N . ARG A 1 297 ? 13.928 -3.327 -34.564 1.00 86.12 297 ARG A N 1
ATOM 2319 C CA . ARG A 1 297 ? 14.331 -1.908 -34.618 1.00 86.12 297 ARG A CA 1
ATOM 2320 C C . ARG A 1 297 ? 13.389 -1.021 -35.435 1.00 86.12 297 ARG A C 1
ATOM 2322 O O . ARG A 1 297 ? 13.231 0.153 -35.116 1.00 86.12 297 ARG A O 1
ATOM 2329 N N . ARG A 1 298 ? 12.741 -1.543 -36.487 1.00 83.38 298 ARG A N 1
ATOM 2330 C CA . ARG A 1 298 ? 11.775 -0.766 -37.295 1.00 83.38 298 ARG A CA 1
ATOM 2331 C C . ARG A 1 298 ? 10.520 -0.384 -36.508 1.00 83.38 298 ARG A C 1
ATOM 2333 O O . ARG A 1 298 ? 10.075 0.752 -36.621 1.00 83.38 298 ARG A O 1
ATOM 2340 N N . ASN A 1 299 ? 10.004 -1.303 -35.695 1.00 81.06 299 ASN A N 1
ATOM 2341 C CA . ASN A 1 299 ? 8.784 -1.113 -34.904 1.00 81.06 299 ASN A CA 1
ATOM 2342 C C . ASN A 1 299 ? 9.071 -0.510 -33.519 1.00 81.06 299 ASN A C 1
ATOM 2344 O O . ASN A 1 299 ? 8.149 -0.090 -32.829 1.00 81.06 299 ASN A O 1
ATOM 2348 N N . ALA A 1 300 ? 10.343 -0.463 -33.119 1.00 82.06 300 ALA A N 1
ATOM 2349 C CA . ALA A 1 300 ? 10.809 0.079 -31.846 1.00 82.06 300 ALA A CA 1
ATOM 2350 C C . ALA A 1 300 ? 11.357 1.516 -31.935 1.00 82.06 300 ALA A C 1
ATOM 2352 O O . ALA A 1 300 ? 11.914 2.001 -30.960 1.00 82.06 300 ALA A O 1
ATOM 2353 N N . ARG A 1 301 ? 11.216 2.219 -33.071 1.00 76.12 301 ARG A N 1
ATOM 2354 C CA . ARG A 1 301 ? 11.821 3.556 -33.278 1.00 76.12 301 ARG A CA 1
ATOM 2355 C C . ARG A 1 301 ? 11.419 4.605 -32.236 1.00 76.12 301 ARG A C 1
ATOM 2357 O O . ARG A 1 301 ? 12.201 5.503 -31.962 1.00 76.12 301 ARG A O 1
ATOM 2364 N N . GLU A 1 302 ? 10.219 4.488 -31.675 1.00 78.31 302 GLU A N 1
ATOM 2365 C CA . GLU A 1 302 ? 9.690 5.390 -30.639 1.00 78.31 302 GLU A CA 1
ATOM 2366 C C . GLU A 1 302 ? 9.897 4.851 -29.211 1.00 78.31 302 GLU A C 1
ATOM 2368 O O . GLU A 1 302 ? 9.514 5.492 -28.229 1.00 78.31 302 GLU A O 1
ATOM 2373 N N . ILE A 1 303 ? 10.472 3.652 -29.076 1.00 83.38 303 ILE A N 1
ATOM 2374 C CA . ILE A 1 303 ? 10.750 3.015 -27.791 1.00 83.38 303 ILE A CA 1
ATOM 2375 C C . ILE A 1 303 ? 12.181 3.346 -27.398 1.00 83.38 303 ILE A C 1
ATOM 2377 O O . ILE A 1 303 ? 13.125 2.665 -27.789 1.00 83.38 303 ILE A O 1
ATOM 2381 N N . ASP A 1 304 ? 12.319 4.396 -26.600 1.00 75.88 304 ASP A N 1
ATOM 2382 C CA . ASP A 1 304 ? 13.603 4.763 -26.025 1.00 75.88 304 ASP A CA 1
ATOM 2383 C C . ASP A 1 304 ? 13.872 3.974 -24.735 1.00 75.88 304 ASP A C 1
ATOM 2385 O O . ASP A 1 304 ? 13.040 3.943 -23.815 1.00 75.88 304 ASP A O 1
ATOM 2389 N N . THR A 1 305 ? 15.034 3.322 -24.676 1.00 78.69 305 THR A N 1
ATOM 2390 C CA . THR A 1 305 ? 15.533 2.677 -23.455 1.00 78.69 305 THR A CA 1
ATOM 2391 C C . THR A 1 305 ? 15.973 3.725 -22.444 1.00 78.69 305 THR A C 1
ATOM 2393 O O . THR A 1 305 ? 16.052 4.903 -22.754 1.00 78.69 305 THR A O 1
ATOM 2396 N N . LEU A 1 306 ? 16.241 3.311 -21.212 1.00 88.38 306 LEU A N 1
ATOM 2397 C CA . LEU A 1 306 ? 16.761 4.202 -20.177 1.00 88.38 306 LEU A CA 1
ATOM 2398 C C . LEU A 1 306 ? 18.189 4.686 -20.499 1.00 88.38 306 LEU A C 1
ATOM 2400 O O . LEU A 1 306 ? 19.025 3.888 -20.924 1.00 88.38 306 LEU A O 1
ATOM 2404 N N . GLU A 1 307 ? 18.461 5.973 -20.274 1.00 89.94 307 GLU A N 1
ATOM 2405 C CA . GLU A 1 307 ? 19.814 6.545 -20.310 1.00 89.94 307 GLU A CA 1
ATOM 2406 C C . GLU A 1 307 ? 20.611 6.114 -19.061 1.00 89.94 307 GLU A C 1
ATOM 2408 O O . GLU A 1 307 ? 20.007 5.697 -18.070 1.00 89.94 307 GLU A O 1
ATOM 2413 N N . PRO A 1 308 ? 21.951 6.253 -19.030 1.00 91.38 308 PRO A N 1
ATOM 2414 C CA . PRO A 1 308 ? 22.745 5.902 -17.848 1.00 91.38 308 PRO A CA 1
ATOM 2415 C C . PRO A 1 308 ? 22.232 6.538 -16.547 1.00 91.38 308 PRO A C 1
ATOM 2417 O O . PRO A 1 308 ? 22.108 5.851 -15.539 1.00 91.38 308 PRO A O 1
ATOM 2420 N N . ALA A 1 309 ? 21.832 7.814 -16.587 1.00 91.62 309 ALA A N 1
ATOM 2421 C CA . ALA A 1 309 ? 21.260 8.499 -15.427 1.00 91.62 309 ALA A CA 1
ATOM 2422 C C . ALA A 1 309 ? 19.900 7.917 -14.991 1.00 91.62 309 ALA A C 1
ATOM 2424 O O . ALA A 1 309 ? 19.612 7.838 -13.801 1.00 91.62 309 ALA A O 1
ATOM 2425 N N . ASP A 1 310 ? 19.062 7.483 -15.940 1.00 93.81 310 ASP A N 1
ATOM 2426 C CA . ASP A 1 310 ? 17.795 6.811 -15.634 1.00 93.81 310 ASP A CA 1
ATOM 2427 C C . ASP A 1 310 ? 18.008 5.431 -15.002 1.00 93.81 310 ASP A C 1
ATOM 2429 O O . ASP A 1 310 ? 17.214 5.018 -14.160 1.00 93.81 310 ASP A O 1
ATOM 2433 N N . ILE A 1 311 ? 19.048 4.710 -15.432 1.00 94.94 311 ILE A N 1
ATOM 2434 C CA . ILE A 1 311 ? 19.414 3.403 -14.875 1.00 94.94 311 ILE A CA 1
ATOM 2435 C C . ILE A 1 311 ? 19.854 3.581 -13.422 1.00 94.94 311 ILE A C 1
ATOM 2437 O O . ILE A 1 311 ? 19.328 2.895 -12.550 1.00 94.94 311 ILE A O 1
ATOM 2441 N N . THR A 1 312 ? 20.725 4.555 -13.145 1.00 95.44 312 THR A N 1
ATOM 2442 C CA . THR A 1 312 ? 21.138 4.881 -11.772 1.00 95.44 312 THR A CA 1
ATOM 2443 C C . THR A 1 312 ? 19.946 5.288 -10.904 1.00 95.44 312 THR A C 1
ATOM 2445 O O . THR A 1 312 ? 19.775 4.735 -9.820 1.00 95.44 312 THR A O 1
ATOM 2448 N N . ASP A 1 313 ? 19.060 6.165 -11.398 1.00 95.44 313 ASP A N 1
ATOM 2449 C CA . ASP A 1 313 ? 17.823 6.523 -10.686 1.00 95.44 313 ASP A CA 1
ATOM 2450 C C . ASP A 1 313 ? 16.960 5.272 -10.400 1.00 95.44 313 ASP A C 1
ATOM 2452 O O . ASP A 1 313 ? 16.415 5.131 -9.306 1.00 95.44 313 ASP A O 1
ATOM 2456 N N . ALA A 1 314 ? 16.832 4.340 -11.354 1.00 96.75 314 ALA A N 1
ATOM 2457 C CA . ALA A 1 314 ? 16.058 3.110 -11.172 1.00 96.75 314 ALA A CA 1
ATOM 2458 C C . ALA A 1 314 ? 16.676 2.181 -10.114 1.00 96.75 314 ALA A C 1
ATOM 2460 O O . ALA A 1 314 ? 15.951 1.652 -9.269 1.00 96.75 314 ALA A O 1
ATOM 2461 N N . GLU A 1 315 ? 17.994 1.992 -10.134 1.00 97.00 315 GLU A N 1
ATOM 2462 C CA . GLU A 1 315 ? 18.720 1.204 -9.133 1.00 97.00 315 GLU A CA 1
ATOM 2463 C C . GLU A 1 315 ? 18.596 1.818 -7.736 1.00 97.00 315 GLU A C 1
ATOM 2465 O O . GLU A 1 315 ? 18.310 1.111 -6.766 1.00 97.00 315 GLU A O 1
ATOM 2470 N N . ASP A 1 316 ? 18.759 3.137 -7.633 1.00 96.19 316 ASP A N 1
ATOM 2471 C CA . ASP A 1 316 ? 18.589 3.878 -6.388 1.00 96.19 316 ASP A CA 1
ATOM 2472 C C . ASP A 1 316 ? 17.154 3.738 -5.852 1.00 96.19 316 ASP A C 1
ATOM 2474 O O . ASP A 1 316 ? 16.943 3.491 -4.662 1.00 96.19 316 ASP A O 1
ATOM 2478 N N . MET A 1 317 ? 16.149 3.835 -6.731 1.00 96.81 317 MET A N 1
ATOM 2479 C CA . MET A 1 317 ? 14.742 3.633 -6.378 1.00 96.81 317 MET A CA 1
ATOM 2480 C C . MET A 1 317 ? 14.482 2.216 -5.864 1.00 96.81 317 MET A C 1
ATOM 2482 O O . MET A 1 317 ? 13.781 2.051 -4.863 1.00 96.81 317 MET A O 1
ATOM 2486 N N . VAL A 1 318 ? 15.043 1.191 -6.514 1.00 97.19 318 VAL A N 1
ATOM 2487 C CA . VAL A 1 318 ? 14.932 -0.204 -6.057 1.00 97.19 318 VAL A CA 1
ATOM 2488 C C . VAL A 1 318 ? 15.557 -0.358 -4.672 1.00 97.19 318 VAL A C 1
ATOM 2490 O O . VAL A 1 318 ? 14.929 -0.941 -3.783 1.00 97.19 318 VAL A O 1
ATOM 2493 N N . ARG A 1 319 ? 16.747 0.215 -4.448 1.00 95.56 319 ARG A N 1
ATOM 2494 C CA . ARG A 1 319 ? 17.429 0.199 -3.144 1.00 95.56 319 ARG A CA 1
ATOM 2495 C C . ARG A 1 319 ? 16.605 0.888 -2.052 1.00 95.56 319 ARG A C 1
ATOM 2497 O O . ARG A 1 319 ? 16.460 0.322 -0.971 1.00 95.56 319 ARG A O 1
ATOM 2504 N N . LEU A 1 320 ? 16.001 2.042 -2.345 1.00 95.12 320 LEU A N 1
ATOM 2505 C CA . LEU A 1 320 ? 15.140 2.784 -1.415 1.00 95.12 320 LEU A CA 1
ATOM 2506 C C . LEU A 1 320 ? 13.859 2.016 -1.046 1.00 95.12 320 LEU A C 1
ATOM 2508 O O . LEU A 1 320 ? 13.439 2.008 0.110 1.00 95.12 320 LEU A O 1
ATOM 2512 N N . LEU A 1 321 ? 13.210 1.390 -2.030 1.00 95.19 321 LEU A N 1
ATOM 2513 C CA . LEU A 1 321 ? 11.881 0.789 -1.873 1.00 95.19 321 LEU A CA 1
ATOM 2514 C C . LEU A 1 321 ? 11.916 -0.665 -1.374 1.00 95.19 321 LEU A C 1
ATOM 2516 O O . LEU A 1 321 ? 10.945 -1.139 -0.778 1.00 95.19 321 LEU A O 1
ATOM 2520 N N . SER A 1 322 ? 13.026 -1.378 -1.575 1.00 93.81 322 SER A N 1
ATOM 2521 C CA . SER A 1 322 ? 13.177 -2.783 -1.165 1.00 93.81 322 SER A CA 1
ATOM 2522 C C . SER A 1 322 ? 12.919 -3.029 0.333 1.00 93.81 322 SER A C 1
ATOM 2524 O O . SER A 1 322 ? 12.175 -3.964 0.656 1.00 93.81 322 SER A O 1
ATOM 2526 N N . PRO A 1 323 ? 13.449 -2.218 1.274 1.00 92.88 323 PRO A N 1
ATOM 2527 C CA . PRO A 1 323 ? 13.145 -2.365 2.699 1.00 92.88 323 PRO A CA 1
ATOM 2528 C C . PRO A 1 323 ? 11.653 -2.201 3.014 1.00 92.88 323 PRO A C 1
ATOM 2530 O O . PRO A 1 323 ? 11.106 -2.961 3.812 1.00 92.88 323 PRO A O 1
ATOM 2533 N N . LEU A 1 324 ? 10.967 -1.271 2.338 1.00 93.31 324 LEU A N 1
ATOM 2534 C CA . LEU A 1 324 ? 9.531 -1.035 2.525 1.00 93.31 324 LEU A CA 1
ATOM 2535 C C . LEU A 1 324 ? 8.697 -2.244 2.075 1.00 93.31 324 LEU A C 1
ATOM 2537 O O . LEU A 1 324 ? 7.688 -2.581 2.704 1.00 93.31 324 LEU A O 1
ATOM 2541 N N . LYS A 1 325 ? 9.133 -2.935 1.012 1.00 91.75 325 LYS A N 1
ATOM 2542 C CA . LYS A 1 325 ? 8.440 -4.113 0.467 1.00 91.75 325 LYS A CA 1
ATOM 2543 C C . LYS A 1 325 ? 8.593 -5.278 1.431 1.00 91.75 325 LYS A C 1
ATOM 2545 O O . LYS A 1 325 ? 7.599 -5.901 1.790 1.00 91.75 325 LYS A O 1
ATOM 2550 N N . LYS A 1 326 ? 9.811 -5.497 1.942 1.00 90.75 326 LYS A N 1
ATOM 2551 C CA . LYS A 1 326 ? 10.089 -6.493 2.990 1.00 90.75 326 LYS A CA 1
ATOM 2552 C C . LYS A 1 326 ? 9.258 -6.236 4.251 1.00 90.75 326 LYS A C 1
ATOM 2554 O O . LYS A 1 326 ? 8.613 -7.160 4.736 1.00 90.75 326 LYS A O 1
ATOM 2559 N N . ALA A 1 327 ? 9.211 -4.993 4.737 1.00 91.06 327 ALA A N 1
ATOM 2560 C CA . ALA A 1 327 ? 8.397 -4.619 5.895 1.00 91.06 327 ALA A CA 1
ATOM 2561 C C . ALA A 1 327 ? 6.901 -4.893 5.663 1.00 91.06 327 ALA A C 1
ATOM 2563 O O . ALA A 1 327 ? 6.231 -5.449 6.530 1.00 91.06 327 ALA A O 1
ATOM 2564 N N . THR A 1 328 ? 6.390 -4.564 4.471 1.00 89.62 328 THR A N 1
ATOM 2565 C CA . THR A 1 328 ? 4.998 -4.847 4.092 1.00 89.62 328 THR A CA 1
ATOM 2566 C C . THR A 1 328 ? 4.717 -6.349 4.092 1.00 89.62 328 THR A C 1
ATOM 2568 O O . THR A 1 328 ? 3.731 -6.775 4.682 1.00 89.62 328 THR A O 1
ATOM 2571 N N . THR A 1 329 ? 5.585 -7.162 3.483 1.00 88.38 329 THR A N 1
ATOM 2572 C CA . THR A 1 329 ? 5.420 -8.624 3.437 1.00 88.38 329 THR A CA 1
ATOM 2573 C C . THR A 1 329 ? 5.397 -9.240 4.832 1.00 88.38 329 THR A C 1
ATOM 2575 O O . THR A 1 329 ? 4.543 -10.073 5.109 1.00 88.38 329 THR A O 1
ATOM 2578 N N . VAL A 1 330 ? 6.297 -8.810 5.721 1.00 88.69 330 VAL A N 1
ATOM 2579 C CA . VAL A 1 330 ? 6.355 -9.315 7.102 1.00 88.69 330 VAL A CA 1
ATOM 2580 C C . VAL A 1 330 ? 5.089 -8.962 7.886 1.00 88.69 330 VAL A C 1
ATOM 2582 O O . VAL A 1 330 ? 4.599 -9.784 8.650 1.00 88.69 330 VAL A O 1
ATOM 2585 N N . LEU A 1 331 ? 4.544 -7.759 7.703 1.00 88.75 331 LEU A N 1
ATOM 2586 C CA . LEU A 1 331 ? 3.358 -7.303 8.435 1.00 88.75 331 LEU A CA 1
ATOM 2587 C C . LEU A 1 331 ? 2.036 -7.846 7.888 1.00 88.75 331 LEU A C 1
ATOM 2589 O O . LEU A 1 331 ? 1.035 -7.813 8.598 1.00 88.75 331 LEU A O 1
ATOM 2593 N N . CYS A 1 332 ? 2.030 -8.327 6.646 1.00 86.06 332 CYS A N 1
ATOM 2594 C CA . CYS A 1 332 ? 0.891 -9.019 6.049 1.00 86.06 332 CYS A CA 1
ATOM 2595 C C . CYS A 1 332 ? 0.839 -10.517 6.408 1.00 86.06 332 CYS A C 1
ATOM 2597 O O . CYS A 1 332 ? -0.030 -11.214 5.894 1.00 86.06 332 CYS A O 1
ATOM 2599 N N . ASP A 1 333 ? 1.757 -11.019 7.243 1.00 85.12 333 ASP A N 1
ATOM 2600 C CA . ASP A 1 333 ? 1.705 -12.385 7.768 1.00 85.12 333 ASP A CA 1
ATOM 2601 C C . ASP A 1 333 ? 0.524 -12.534 8.742 1.00 85.12 333 ASP A C 1
ATOM 2603 O O . ASP A 1 333 ? 0.372 -11.750 9.679 1.00 85.12 333 ASP A O 1
ATOM 2607 N N . GLU A 1 334 ? -0.311 -13.544 8.510 1.00 82.19 334 GLU A N 1
ATOM 2608 C CA . GLU A 1 334 ? -1.478 -13.882 9.335 1.00 82.19 334 GLU A CA 1
ATOM 2609 C C . GLU A 1 334 ? -1.213 -15.053 10.294 1.00 82.19 334 GLU A C 1
ATOM 2611 O O . GLU A 1 334 ? -1.991 -15.296 11.214 1.00 82.19 334 GLU A O 1
ATOM 2616 N N . SER A 1 335 ? -0.098 -15.769 10.115 1.00 87.25 335 SER A N 1
ATOM 2617 C CA . SER A 1 335 ? 0.254 -16.950 10.914 1.00 87.25 335 SER A CA 1
ATOM 2618 C C . SER A 1 335 ? 0.929 -16.610 12.245 1.00 87.25 335 SER A C 1
ATOM 2620 O O . SER A 1 335 ? 1.046 -17.466 13.124 1.00 87.25 335 SER A O 1
ATOM 2622 N N . ARG A 1 336 ? 1.400 -15.368 12.409 1.00 84.62 336 ARG A N 1
ATOM 2623 C CA . ARG A 1 336 ? 2.151 -14.906 13.584 1.00 84.62 336 ARG A CA 1
ATOM 2624 C C . ARG A 1 336 ? 1.711 -13.500 13.995 1.00 84.62 336 ARG A C 1
ATOM 2626 O O . ARG A 1 336 ? 1.416 -12.691 13.120 1.00 84.62 336 ARG A O 1
ATOM 2633 N N . PRO A 1 337 ? 1.729 -13.152 15.295 1.00 86.88 337 PRO A N 1
ATOM 2634 C CA . PRO A 1 337 ? 1.444 -11.788 15.733 1.00 86.88 337 PRO A CA 1
ATOM 2635 C C . PRO A 1 337 ? 2.441 -10.775 15.149 1.00 86.88 337 PRO A C 1
ATOM 2637 O O . PRO A 1 337 ? 3.651 -10.889 15.352 1.00 86.88 337 PRO A O 1
ATOM 2640 N N . THR A 1 338 ? 1.928 -9.763 14.446 1.00 92.75 338 THR A N 1
ATOM 2641 C CA . THR A 1 338 ? 2.738 -8.733 13.769 1.00 92.75 338 THR A CA 1
ATOM 2642 C C . THR A 1 338 ? 2.625 -7.343 14.397 1.00 92.75 338 THR A C 1
ATOM 2644 O O . THR A 1 338 ? 3.430 -6.466 14.091 1.00 92.75 338 THR A O 1
ATOM 2647 N N . VAL A 1 339 ? 1.672 -7.117 15.309 1.00 92.81 339 VAL A N 1
ATOM 2648 C CA . VAL A 1 339 ? 1.405 -5.789 15.898 1.00 92.81 339 VAL A CA 1
ATOM 2649 C C . VAL A 1 339 ? 2.611 -5.206 16.647 1.00 92.81 339 VAL A C 1
ATOM 2651 O O . VAL A 1 339 ? 2.875 -4.009 16.544 1.00 92.81 339 VAL A O 1
ATOM 2654 N N . SER A 1 340 ? 3.396 -6.049 17.324 1.00 93.62 340 SER A N 1
ATOM 2655 C CA . SER A 1 340 ? 4.621 -5.655 18.035 1.00 93.62 340 SER A CA 1
ATOM 2656 C C . SER A 1 340 ? 5.746 -5.192 17.104 1.00 93.62 340 SER A C 1
ATOM 2658 O O . SER A 1 340 ? 6.683 -4.533 17.546 1.00 93.62 340 SER A O 1
ATOM 2660 N N . LEU A 1 341 ? 5.660 -5.499 15.806 1.00 93.69 341 LEU A N 1
ATOM 2661 C CA . LEU A 1 341 ? 6.643 -5.083 14.807 1.00 93.69 341 LEU A CA 1
ATOM 2662 C C . LEU A 1 341 ? 6.406 -3.652 14.320 1.00 93.69 341 LEU A C 1
ATOM 2664 O O . LEU A 1 341 ? 7.310 -3.048 13.749 1.00 93.69 341 LEU A O 1
ATOM 2668 N N . ILE A 1 342 ? 5.211 -3.093 14.529 1.00 94.00 342 ILE A N 1
ATOM 2669 C CA . ILE A 1 342 ? 4.824 -1.800 13.955 1.00 94.00 342 ILE A CA 1
ATOM 2670 C C . ILE A 1 342 ? 5.730 -0.671 14.452 1.00 94.00 342 ILE A C 1
ATOM 2672 O O . ILE A 1 342 ? 6.246 0.088 13.636 1.00 94.00 342 ILE A O 1
ATOM 2676 N N . VAL A 1 343 ? 5.954 -0.557 15.765 1.00 94.00 343 VAL A N 1
ATOM 2677 C CA . VAL A 1 343 ? 6.788 0.512 16.340 1.00 94.00 343 VAL A CA 1
ATOM 2678 C C . VAL A 1 343 ? 8.254 0.416 15.891 1.00 94.00 343 VAL A C 1
ATOM 2680 O O . VAL A 1 343 ? 8.765 1.422 15.391 1.00 94.00 343 VAL A O 1
ATOM 2683 N N . PRO A 1 344 ? 8.949 -0.738 16.003 1.00 93.25 344 PRO A N 1
ATOM 2684 C CA . PRO A 1 344 ? 10.335 -0.830 15.553 1.00 93.25 344 PRO A CA 1
ATOM 2685 C C . PRO A 1 344 ? 10.460 -0.642 14.036 1.00 93.25 344 PRO A C 1
ATOM 2687 O O . PRO A 1 344 ? 11.359 0.068 13.590 1.00 93.25 344 PRO A O 1
ATOM 2690 N N . LEU A 1 345 ? 9.543 -1.194 13.228 1.00 93.25 345 LEU A N 1
ATOM 2691 C CA . LEU A 1 345 ? 9.557 -0.980 11.776 1.00 93.25 345 LEU A CA 1
ATOM 2692 C C . LEU A 1 345 ? 9.311 0.485 11.416 1.00 93.25 345 LEU A C 1
ATOM 2694 O O . LEU A 1 345 ? 10.003 1.006 10.547 1.00 93.25 345 LEU A O 1
ATOM 2698 N N . LYS A 1 346 ? 8.372 1.167 12.087 1.00 92.75 346 LYS A N 1
ATOM 2699 C CA . LYS A 1 346 ? 8.134 2.603 11.888 1.00 92.75 346 LYS A CA 1
ATOM 2700 C C . LYS A 1 346 ? 9.417 3.395 12.122 1.00 92.75 346 LYS A C 1
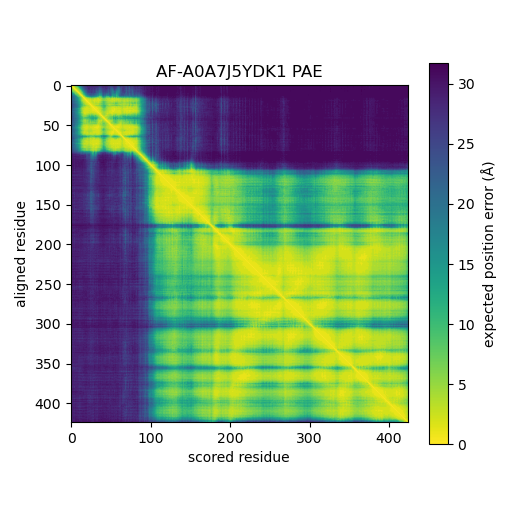ATOM 2702 O O . LYS A 1 346 ? 9.816 4.159 11.251 1.00 92.75 346 LYS A O 1
ATOM 2707 N N . HIS A 1 347 ? 10.081 3.154 13.249 1.00 92.06 347 HIS A N 1
ATOM 2708 C CA . HIS A 1 347 ? 11.316 3.845 13.605 1.00 92.06 347 HIS A CA 1
ATOM 2709 C C . HIS A 1 347 ? 12.450 3.582 12.603 1.00 92.06 347 HIS A C 1
ATOM 2711 O O . HIS A 1 347 ? 13.066 4.526 12.114 1.00 92.06 347 HIS A O 1
ATOM 2717 N N . MET A 1 348 ? 12.685 2.317 12.236 1.00 91.94 348 MET A N 1
ATOM 2718 C CA . MET A 1 348 ? 13.711 1.961 11.246 1.00 91.94 348 MET A CA 1
ATOM 2719 C C . MET A 1 348 ? 13.432 2.590 9.878 1.00 91.94 348 MET A C 1
ATOM 2721 O O . MET A 1 348 ? 14.355 3.045 9.206 1.00 91.94 348 MET A O 1
ATOM 2725 N N . ILE A 1 349 ? 12.162 2.648 9.465 1.00 92.75 349 ILE A N 1
ATOM 2726 C CA . ILE A 1 349 ? 11.773 3.299 8.213 1.00 92.75 349 ILE A CA 1
ATOM 2727 C C . ILE A 1 349 ? 12.033 4.803 8.299 1.00 92.75 349 ILE A C 1
ATOM 2729 O O . ILE A 1 349 ? 12.680 5.337 7.406 1.00 92.75 349 ILE A O 1
ATOM 2733 N N . GLU A 1 350 ? 11.618 5.476 9.373 1.00 92.38 350 GLU A N 1
ATOM 2734 C CA . GLU A 1 350 ? 11.874 6.912 9.566 1.00 92.38 350 GLU A CA 1
ATOM 2735 C C . GLU A 1 350 ? 13.370 7.246 9.525 1.00 92.38 350 GLU A C 1
ATOM 2737 O O . GLU A 1 350 ? 13.758 8.193 8.843 1.00 92.38 350 GLU A O 1
ATOM 2742 N N . GLN A 1 351 ? 14.212 6.427 10.161 1.00 91.12 351 GLN A N 1
ATOM 2743 C CA . GLN A 1 351 ? 15.668 6.568 10.093 1.00 91.12 351 GLN A CA 1
ATOM 2744 C C . GLN A 1 351 ? 16.212 6.336 8.680 1.00 91.12 351 GLN A C 1
ATOM 2746 O O . GLN A 1 351 ? 16.992 7.141 8.185 1.00 91.12 351 GLN A O 1
ATOM 2751 N N . SER A 1 352 ? 15.779 5.271 7.998 1.00 90.75 352 SER A N 1
ATOM 2752 C CA . SER A 1 352 ? 16.250 4.952 6.639 1.00 90.75 352 SER A CA 1
ATOM 2753 C C . SER A 1 352 ? 15.851 5.997 5.594 1.00 90.75 352 SER A C 1
ATOM 2755 O O . SER A 1 352 ? 16.504 6.139 4.559 1.00 90.75 352 SER A O 1
ATOM 2757 N N . MET A 1 353 ? 14.763 6.722 5.855 1.00 92.62 353 MET A N 1
ATOM 2758 C CA . MET A 1 353 ? 14.258 7.759 4.969 1.00 92.62 353 MET A CA 1
ATOM 2759 C C . MET A 1 353 ? 14.850 9.136 5.309 1.00 92.62 353 MET A C 1
ATOM 2761 O O . MET A 1 353 ? 14.600 10.088 4.572 1.00 92.62 353 MET A O 1
ATOM 2765 N N . ALA A 1 354 ? 15.633 9.271 6.387 1.00 88.56 354 ALA A N 1
ATOM 2766 C CA . ALA A 1 354 ? 16.345 10.510 6.679 1.00 88.56 354 ALA A CA 1
ATOM 2767 C C . ALA A 1 354 ? 17.226 10.911 5.481 1.00 88.56 354 ALA A C 1
ATOM 2769 O O . ALA A 1 354 ? 17.793 10.060 4.783 1.00 88.56 354 ALA A O 1
ATOM 2770 N N . GLN A 1 355 ? 17.272 12.215 5.202 1.00 82.25 355 GLN A N 1
ATOM 2771 C CA . GLN A 1 355 ? 18.047 12.731 4.075 1.00 82.25 355 GLN A CA 1
ATOM 2772 C C . GLN A 1 355 ? 19.538 12.575 4.372 1.00 82.25 355 GLN A C 1
ATOM 2774 O O . GLN A 1 355 ? 19.977 12.900 5.474 1.00 82.25 355 GLN A O 1
ATOM 2779 N N . CYS A 1 356 ? 20.275 12.072 3.388 1.00 86.94 356 CYS A N 1
ATOM 2780 C CA . CYS A 1 356 ? 21.719 11.880 3.423 1.00 86.94 356 CYS A CA 1
ATOM 2781 C C . CYS A 1 356 ? 22.360 12.767 2.350 1.00 86.94 356 CYS A C 1
ATOM 2783 O O . CYS A 1 356 ? 21.745 12.990 1.304 1.00 86.94 356 CYS A O 1
ATOM 2785 N N . ASP A 1 357 ? 23.580 13.252 2.576 1.00 85.06 357 ASP A N 1
ATOM 2786 C CA . ASP A 1 357 ? 24.274 14.124 1.614 1.00 85.06 357 ASP A CA 1
ATOM 2787 C C . ASP A 1 357 ? 24.654 13.377 0.323 1.00 85.06 357 ASP A C 1
ATOM 2789 O O . ASP A 1 357 ? 24.793 13.978 -0.740 1.00 85.06 357 ASP A O 1
ATOM 2793 N N . GLU A 1 358 ? 24.752 12.049 0.394 1.00 87.75 358 GLU A N 1
ATOM 2794 C CA . GLU A 1 358 ? 24.992 11.151 -0.733 1.00 87.75 358 GLU A CA 1
ATOM 2795 C C . GLU A 1 358 ? 23.724 10.847 -1.552 1.00 87.75 358 GLU A C 1
ATOM 2797 O O . GLU A 1 358 ? 23.810 10.202 -2.600 1.00 87.75 358 GLU A O 1
ATOM 2802 N N . ASP A 1 359 ? 22.537 11.275 -1.101 1.00 91.19 359 ASP A N 1
ATOM 2803 C CA . ASP A 1 359 ? 21.297 11.023 -1.832 1.00 91.19 359 ASP A CA 1
ATOM 2804 C C . ASP A 1 359 ? 21.266 11.814 -3.148 1.00 91.19 359 ASP A C 1
ATOM 2806 O O . ASP A 1 359 ? 21.414 13.040 -3.181 1.00 91.19 359 ASP A O 1
ATOM 2810 N N . SER A 1 360 ? 20.938 11.134 -4.249 1.00 92.62 360 SER A N 1
ATOM 2811 C CA . SER A 1 360 ? 20.610 11.830 -5.492 1.00 92.62 360 SER A CA 1
ATOM 2812 C C . SER A 1 360 ? 19.397 12.748 -5.294 1.00 92.62 360 SER A C 1
ATOM 2814 O O . SER A 1 360 ? 18.523 12.508 -4.453 1.00 92.62 360 SER A O 1
ATOM 2816 N N . SER A 1 361 ? 19.292 13.808 -6.103 1.00 93.50 361 SER A N 1
ATOM 2817 C CA . SER A 1 361 ? 18.175 14.762 -5.993 1.00 93.50 361 SER A CA 1
ATOM 2818 C C . SER A 1 361 ? 16.797 14.083 -6.076 1.00 93.50 361 SER A C 1
ATOM 2820 O O . SER A 1 361 ? 15.864 14.488 -5.375 1.00 93.50 361 SER A O 1
ATOM 2822 N N . THR A 1 362 ? 16.680 13.021 -6.883 1.00 94.19 362 THR A N 1
ATOM 2823 C CA . THR A 1 362 ? 15.485 12.179 -7.000 1.00 94.19 362 THR A CA 1
ATOM 2824 C C . THR A 1 362 ? 15.185 11.482 -5.676 1.00 94.19 362 THR A C 1
ATOM 2826 O O . THR A 1 362 ? 14.076 11.605 -5.152 1.00 94.19 362 THR A O 1
ATOM 2829 N N . ILE A 1 363 ? 16.174 10.795 -5.099 1.00 96.12 363 ILE A N 1
ATOM 2830 C CA . ILE A 1 36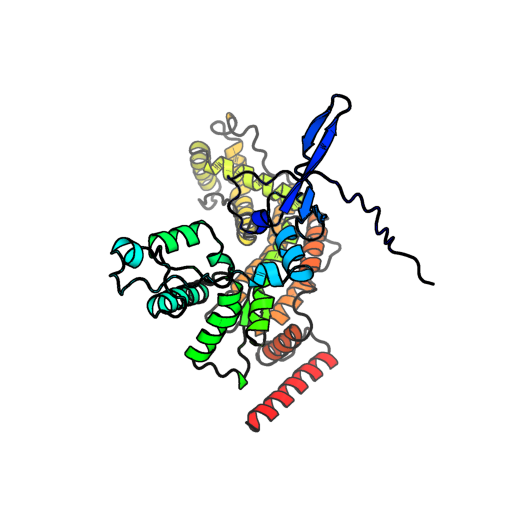3 ? 16.020 10.024 -3.862 1.00 96.12 363 ILE A CA 1
ATOM 2831 C C . ILE A 1 363 ? 15.735 10.922 -2.671 1.00 96.12 363 ILE A C 1
ATOM 2833 O O . ILE A 1 363 ? 14.806 10.637 -1.917 1.00 96.12 363 ILE A O 1
ATOM 2837 N N . ALA A 1 364 ? 16.429 12.052 -2.546 1.00 95.94 364 ALA A N 1
ATOM 2838 C CA . ALA A 1 364 ? 16.168 13.024 -1.493 1.00 95.94 364 ALA A CA 1
ATOM 2839 C C . ALA A 1 364 ? 14.709 13.522 -1.533 1.00 95.94 364 ALA A C 1
ATOM 2841 O O . ALA A 1 364 ? 14.055 13.638 -0.491 1.00 95.94 364 ALA A O 1
ATOM 2842 N N . GLN A 1 365 ? 14.161 13.784 -2.728 1.00 96.19 365 GLN A N 1
ATOM 2843 C CA . GLN A 1 365 ? 12.753 14.165 -2.898 1.00 96.19 365 GLN A CA 1
ATOM 2844 C C . GLN A 1 365 ? 11.792 13.018 -2.563 1.00 96.19 365 GLN A C 1
ATOM 2846 O O . GLN A 1 365 ? 10.782 13.256 -1.898 1.00 96.19 365 GLN A O 1
ATOM 2851 N N . MET A 1 366 ? 12.100 11.787 -2.985 1.00 97.00 366 MET A N 1
ATOM 2852 C CA . MET A 1 366 ? 11.288 10.605 -2.676 1.00 97.00 366 MET A CA 1
ATOM 2853 C C . MET A 1 366 ? 11.241 10.331 -1.176 1.00 97.00 366 MET A C 1
ATOM 2855 O O . MET A 1 366 ? 10.151 10.220 -0.619 1.00 97.00 366 MET A O 1
ATOM 2859 N N . LYS A 1 367 ? 12.401 10.301 -0.513 1.00 96.62 367 LYS A N 1
ATOM 2860 C CA . LYS A 1 367 ? 12.537 10.181 0.942 1.00 96.62 367 LYS A CA 1
ATOM 2861 C C . LYS A 1 367 ? 11.696 11.226 1.670 1.00 96.62 367 LYS A C 1
ATOM 2863 O O . LYS A 1 367 ? 10.877 10.876 2.515 1.00 96.62 367 LYS A O 1
ATOM 2868 N N . ARG A 1 368 ? 11.797 12.501 1.271 1.00 95.75 368 ARG A N 1
ATOM 2869 C CA . ARG A 1 368 ? 11.000 13.595 1.854 1.00 95.75 368 ARG A CA 1
ATOM 2870 C C . ARG A 1 368 ? 9.494 13.383 1.684 1.00 95.75 368 ARG A C 1
ATOM 2872 O O . ARG A 1 368 ? 8.736 13.622 2.622 1.00 95.75 368 ARG A O 1
ATOM 2879 N N . ALA A 1 369 ? 9.052 12.948 0.504 1.00 95.88 369 ALA A N 1
ATOM 2880 C CA . ALA A 1 369 ? 7.642 12.668 0.240 1.00 95.88 369 ALA A CA 1
ATOM 2881 C C . ALA A 1 369 ? 7.124 11.477 1.065 1.00 95.88 369 ALA A C 1
ATOM 2883 O O . ALA A 1 369 ? 6.018 11.550 1.601 1.00 95.88 369 ALA A O 1
ATOM 2884 N N . ILE A 1 370 ? 7.934 10.421 1.204 1.00 95.31 370 ILE A N 1
ATOM 2885 C CA . ILE A 1 370 ? 7.630 9.242 2.025 1.00 95.31 370 ILE A CA 1
ATOM 2886 C C . ILE A 1 370 ? 7.529 9.636 3.504 1.00 95.31 370 ILE A C 1
ATOM 2888 O O . ILE A 1 370 ? 6.499 9.360 4.114 1.00 95.31 370 ILE A O 1
ATOM 2892 N N . LEU A 1 371 ? 8.533 10.328 4.067 1.00 94.31 371 LEU A N 1
ATOM 2893 C CA . LEU A 1 371 ? 8.502 10.791 5.466 1.00 94.31 371 LEU A CA 1
ATOM 2894 C C . LEU A 1 371 ? 7.262 11.626 5.753 1.00 94.31 371 LEU A C 1
ATOM 2896 O O . LEU A 1 371 ? 6.565 11.369 6.728 1.00 94.31 371 LEU A O 1
ATOM 2900 N N . LYS A 1 372 ? 6.961 12.598 4.886 1.00 93.38 372 LYS A N 1
ATOM 2901 C CA . LYS A 1 372 ? 5.829 13.504 5.086 1.00 93.38 372 LYS A CA 1
ATOM 2902 C C . LYS A 1 372 ? 4.495 12.761 5.231 1.00 93.38 372 LYS A C 1
ATOM 2904 O O . LYS A 1 372 ? 3.673 13.169 6.040 1.00 93.38 372 LYS A O 1
ATOM 2909 N N . ASP A 1 373 ? 4.260 11.696 4.461 1.00 91.38 373 ASP A N 1
ATOM 2910 C CA . ASP A 1 373 ? 3.021 10.906 4.585 1.00 91.38 373 ASP A CA 1
ATOM 2911 C C . ASP A 1 373 ? 3.047 9.931 5.779 1.00 91.38 373 ASP A C 1
ATOM 2913 O O . ASP A 1 373 ? 1.997 9.464 6.235 1.00 91.38 373 ASP A O 1
ATOM 2917 N N . PHE A 1 374 ? 4.242 9.611 6.284 1.00 90.25 374 PHE A N 1
ATOM 2918 C CA . PHE A 1 374 ? 4.475 8.543 7.250 1.00 90.25 374 PHE A CA 1
ATOM 2919 C C . PHE A 1 374 ? 4.593 9.023 8.706 1.00 90.25 374 PHE A C 1
ATOM 2921 O O . PHE A 1 374 ? 4.078 8.355 9.601 1.00 90.25 374 PHE A O 1
ATOM 2928 N N . THR A 1 375 ? 5.212 10.179 8.960 1.00 86.88 375 THR A N 1
ATOM 2929 C CA . THR A 1 375 ? 5.524 10.667 10.318 1.00 86.88 375 THR A CA 1
ATOM 2930 C C . THR A 1 375 ? 4.279 10.921 11.170 1.00 86.88 375 THR A C 1
ATOM 2932 O O . THR A 1 375 ? 4.238 10.544 12.342 1.00 86.88 375 THR A O 1
ATOM 2935 N N . ASP A 1 376 ? 3.216 11.462 10.574 1.00 85.38 376 ASP A N 1
ATOM 2936 C CA . ASP A 1 376 ? 1.974 11.792 11.290 1.00 85.38 376 ASP A CA 1
ATOM 2937 C C . ASP A 1 376 ? 1.081 10.564 11.555 1.00 85.38 376 ASP A C 1
ATOM 2939 O O . ASP A 1 376 ? -0.036 10.675 12.069 1.00 85.38 376 ASP A O 1
ATOM 2943 N N . ARG A 1 377 ? 1.542 9.362 11.194 1.00 88.31 377 ARG A N 1
ATOM 2944 C CA . ARG A 1 377 ? 0.796 8.114 11.374 1.00 88.31 377 ARG A CA 1
ATOM 2945 C C . ARG A 1 377 ? 1.029 7.570 12.781 1.00 88.31 377 ARG A C 1
ATOM 2947 O O . ARG A 1 377 ? 2.150 7.586 13.275 1.00 88.31 377 ARG A O 1
ATOM 2954 N N . TYR A 1 378 ? -0.032 7.029 13.385 1.00 87.81 378 TYR A N 1
ATOM 2955 C CA . TYR A 1 378 ? -0.033 6.461 14.742 1.00 87.81 378 TYR A CA 1
ATOM 2956 C C . TYR A 1 378 ? 0.279 7.488 15.831 1.00 87.81 378 TYR A C 1
ATOM 2958 O O . TYR A 1 378 ? 1.332 7.459 16.454 1.00 87.81 378 TYR A O 1
ATOM 2966 N N . GLN A 1 379 ? -0.672 8.389 16.073 1.00 85.81 379 GLN A N 1
ATOM 2967 C CA . GLN A 1 379 ? -0.593 9.408 17.122 1.00 85.81 379 GLN A CA 1
ATOM 2968 C C . GLN A 1 379 ? -1.545 9.086 18.284 1.00 85.81 379 GLN A C 1
ATOM 2970 O O . GLN A 1 379 ? -2.494 8.310 18.132 1.00 85.81 379 GLN A O 1
ATOM 2975 N N . GLY A 1 380 ? -1.298 9.695 19.447 1.00 88.56 380 GLY A N 1
ATOM 2976 C CA . GLY A 1 380 ? -2.159 9.579 20.628 1.00 88.56 380 GLY A CA 1
ATOM 2977 C C . GLY A 1 380 ? -2.315 8.139 21.130 1.00 88.56 380 GLY A C 1
ATOM 2978 O O . GLY A 1 380 ? -1.331 7.413 21.274 1.00 88.56 380 GLY A O 1
ATOM 2979 N N . GLU A 1 381 ? -3.557 7.721 21.381 1.00 86.81 381 GLU A N 1
ATOM 2980 C CA . GLU A 1 381 ? -3.881 6.405 21.959 1.00 86.81 381 GLU A CA 1
ATOM 2981 C C . GLU A 1 381 ? -3.422 5.221 21.096 1.00 86.81 381 GLU A C 1
ATOM 2983 O O . GLU A 1 381 ? -3.005 4.198 21.637 1.00 86.81 381 GLU A O 1
ATOM 2988 N N . GLN A 1 382 ? -3.404 5.363 19.763 1.00 89.56 382 GLN A N 1
ATOM 2989 C CA . GLN A 1 382 ? -2.870 4.308 18.891 1.00 89.56 382 GLN A CA 1
ATOM 2990 C C . GLN A 1 382 ? -1.388 4.063 19.170 1.00 89.56 382 GLN A C 1
ATOM 2992 O O . GLN A 1 382 ? -0.962 2.916 19.254 1.00 89.56 382 GLN A O 1
ATOM 2997 N N . ASN A 1 383 ? -0.606 5.132 19.348 1.00 91.38 383 ASN A N 1
ATOM 2998 C CA . ASN A 1 383 ? 0.820 5.007 19.628 1.00 91.38 383 ASN A CA 1
ATOM 2999 C C . ASN A 1 383 ? 1.060 4.316 20.974 1.00 91.38 383 ASN A C 1
ATOM 3001 O O . ASN A 1 383 ? 1.858 3.388 21.053 1.00 91.38 383 ASN A O 1
ATOM 3005 N N . LYS A 1 384 ? 0.315 4.713 22.015 1.00 92.25 384 LYS A N 1
ATOM 3006 C CA . LYS A 1 384 ? 0.427 4.112 23.353 1.00 92.25 384 LYS A CA 1
ATOM 3007 C C . LYS A 1 384 ? 0.168 2.606 23.320 1.00 92.25 384 LYS A C 1
ATOM 3009 O O . LYS A 1 384 ? 0.976 1.846 23.848 1.00 92.25 384 LYS A O 1
ATOM 3014 N N . PHE A 1 385 ? -0.903 2.179 22.646 1.00 92.56 385 PHE A N 1
ATOM 3015 C CA . PHE A 1 385 ? -1.237 0.761 22.488 1.00 92.56 385 PHE A CA 1
ATOM 3016 C C . PHE A 1 385 ? -0.155 -0.016 21.724 1.00 92.56 385 PHE A C 1
ATOM 3018 O O . PHE A 1 385 ? 0.209 -1.132 22.098 1.00 92.56 385 PHE A O 1
ATOM 3025 N N . LEU A 1 386 ? 0.390 0.571 20.656 1.00 94.50 386 LEU A N 1
ATOM 3026 C CA . LEU A 1 386 ? 1.446 -0.054 19.862 1.00 94.50 386 LEU A CA 1
ATOM 3027 C C . LEU A 1 386 ? 2.764 -0.171 20.644 1.00 94.50 386 LEU A C 1
ATOM 3029 O O . LEU A 1 386 ? 3.442 -1.193 20.539 1.00 94.50 386 LEU A O 1
ATOM 3033 N N . GLN A 1 387 ? 3.117 0.831 21.452 1.00 95.12 387 GLN A N 1
ATOM 3034 C CA . GLN A 1 387 ? 4.290 0.784 22.331 1.00 95.12 387 GLN A CA 1
ATOM 3035 C C . GLN A 1 387 ? 4.159 -0.316 23.387 1.00 95.12 387 GLN A C 1
ATOM 3037 O O . GLN A 1 387 ? 5.092 -1.091 23.571 1.00 95.12 387 GLN A O 1
ATOM 3042 N N . GLU A 1 388 ? 2.993 -0.433 24.024 1.00 94.25 388 GLU A N 1
ATOM 3043 C CA . GLU A 1 388 ? 2.691 -1.512 24.973 1.00 94.25 388 GLU A CA 1
ATOM 3044 C C . GLU A 1 388 ? 2.776 -2.889 24.303 1.00 94.25 388 GLU A C 1
ATOM 3046 O O . GLU A 1 388 ? 3.454 -3.783 24.804 1.00 94.25 388 GLU A O 1
ATOM 3051 N N . SER A 1 389 ? 2.169 -3.036 23.121 1.00 93.88 389 SER A N 1
ATOM 3052 C CA . SER A 1 389 ? 2.231 -4.270 22.326 1.00 93.88 389 SER A CA 1
ATOM 3053 C C . SER A 1 389 ? 3.669 -4.651 21.960 1.00 93.88 389 SER A C 1
ATOM 3055 O O . SER A 1 389 ? 4.026 -5.825 21.953 1.00 93.88 389 SER A O 1
ATOM 3057 N N . THR A 1 390 ? 4.507 -3.655 21.666 1.00 95.56 390 THR A N 1
ATOM 3058 C CA . THR A 1 390 ? 5.931 -3.846 21.357 1.00 95.56 390 THR A CA 1
ATOM 3059 C C . THR A 1 390 ? 6.721 -4.253 22.600 1.00 95.56 390 THR A C 1
ATOM 3061 O O . THR A 1 390 ? 7.560 -5.143 22.526 1.00 95.56 390 THR A O 1
ATOM 3064 N N . ALA A 1 391 ? 6.442 -3.641 23.751 1.00 96.12 391 ALA A N 1
ATOM 3065 C CA . ALA A 1 391 ? 7.131 -3.919 25.010 1.00 96.12 391 ALA A CA 1
ATOM 3066 C C . ALA A 1 391 ? 6.858 -5.336 25.543 1.00 96.12 391 ALA A C 1
ATOM 3068 O O . ALA A 1 391 ? 7.715 -5.928 26.200 1.00 96.12 391 ALA A O 1
ATOM 3069 N N . LEU A 1 392 ? 5.667 -5.870 25.251 1.00 94.06 392 LEU A N 1
ATOM 3070 C CA . LEU A 1 392 ? 5.263 -7.237 25.585 1.00 94.06 392 LEU A CA 1
ATOM 3071 C C . LEU A 1 392 ? 5.930 -8.301 24.700 1.00 94.06 392 LEU A C 1
ATOM 3073 O O . LEU A 1 392 ? 5.925 -9.476 25.060 1.00 94.06 392 LEU A O 1
ATOM 3077 N N . ASP A 1 393 ? 6.524 -7.915 23.570 1.00 94.06 393 ASP A N 1
ATOM 3078 C CA . ASP A 1 393 ? 7.308 -8.817 22.732 1.00 94.06 393 ASP A CA 1
ATOM 3079 C C . ASP A 1 393 ? 8.743 -8.922 23.279 1.00 94.06 393 ASP A C 1
ATOM 3081 O O . ASP A 1 393 ? 9.472 -7.923 23.282 1.00 94.06 393 ASP A O 1
ATOM 3085 N N . PRO A 1 394 ? 9.206 -10.114 23.704 1.00 92.31 394 PRO A N 1
ATOM 3086 C CA . PRO A 1 394 ? 10.542 -10.280 24.273 1.00 92.31 394 PRO A CA 1
ATOM 3087 C C . PRO A 1 394 ? 11.673 -9.783 23.364 1.00 92.31 394 PRO A C 1
ATOM 3089 O O . PRO A 1 394 ? 12.713 -9.366 23.869 1.00 92.31 394 PRO A O 1
ATOM 3092 N N . ARG A 1 395 ? 11.469 -9.782 22.038 1.00 92.19 395 ARG A N 1
ATOM 3093 C CA . ARG A 1 395 ? 12.457 -9.309 21.054 1.00 92.19 395 ARG A CA 1
ATOM 3094 C C . ARG A 1 395 ? 12.654 -7.793 21.088 1.00 92.19 395 ARG A C 1
ATOM 3096 O O . ARG A 1 395 ? 13.708 -7.322 20.677 1.00 92.19 395 ARG A O 1
ATOM 3103 N N . PHE A 1 396 ? 11.655 -7.039 21.553 1.00 92.94 396 PHE A N 1
ATOM 3104 C CA . PHE A 1 396 ? 11.636 -5.571 21.513 1.00 92.94 396 PHE A CA 1
ATOM 3105 C C . PHE A 1 396 ? 11.389 -4.926 22.882 1.00 92.94 396 PHE A C 1
ATOM 3107 O O . PHE A 1 396 ? 11.202 -3.712 22.962 1.00 92.94 396 PHE A O 1
ATOM 3114 N N . ARG A 1 397 ? 11.430 -5.714 23.965 1.00 89.94 397 ARG A N 1
ATOM 3115 C CA . ARG A 1 397 ? 11.185 -5.273 25.349 1.00 89.94 397 ARG A CA 1
ATOM 3116 C C . ARG A 1 397 ? 12.008 -4.050 25.765 1.00 89.94 397 ARG A C 1
ATOM 3118 O O . ARG A 1 397 ? 11.555 -3.235 26.558 1.00 89.94 397 ARG A O 1
ATOM 3125 N N . SER A 1 398 ? 13.221 -3.925 25.248 1.00 89.50 398 SER A N 1
ATOM 3126 C CA . SER A 1 398 ? 14.130 -2.800 25.483 1.00 89.50 398 SER A CA 1
ATOM 3127 C C . SER A 1 398 ? 13.617 -1.457 24.954 1.00 89.50 398 SER A C 1
ATOM 3129 O O . SER A 1 398 ? 14.068 -0.424 25.439 1.00 89.50 398 SER A O 1
ATOM 3131 N N . LEU A 1 399 ? 12.705 -1.443 23.972 1.00 91.38 399 LEU A N 1
ATOM 3132 C CA . LEU A 1 399 ? 12.164 -0.232 23.341 1.00 91.38 399 LEU A CA 1
ATOM 3133 C C . LEU A 1 399 ? 13.264 0.784 22.972 1.00 91.38 399 LEU A C 1
ATOM 3135 O O . LEU A 1 399 ? 13.196 1.951 23.355 1.00 91.38 399 LEU A O 1
ATOM 3139 N N . HIS A 1 400 ? 14.299 0.336 22.254 1.00 89.88 400 HIS A N 1
ATOM 3140 C CA . HIS A 1 400 ? 15.472 1.151 21.891 1.00 89.88 400 HIS A CA 1
ATOM 3141 C C . HIS A 1 400 ? 15.119 2.463 21.173 1.00 89.88 400 HIS A C 1
ATOM 3143 O O . HIS A 1 400 ? 15.858 3.437 21.245 1.00 89.88 400 HIS A O 1
ATOM 3149 N N . GLN A 1 401 ? 13.984 2.473 20.479 1.00 88.00 401 GLN A N 1
ATOM 3150 C CA . GLN A 1 401 ? 13.456 3.614 19.742 1.00 88.00 401 GLN A CA 1
ATOM 3151 C C . GLN A 1 401 ? 12.860 4.725 20.624 1.00 88.00 401 GLN A C 1
ATOM 3153 O O . GLN A 1 401 ? 12.522 5.786 20.104 1.00 88.00 401 GLN A O 1
ATOM 3158 N N . LEU A 1 402 ? 12.667 4.476 21.924 1.00 91.44 402 LEU A N 1
ATOM 3159 C CA . LEU A 1 402 ? 12.107 5.429 22.884 1.00 91.44 402 LEU A CA 1
ATOM 3160 C C . LEU A 1 402 ? 13.189 5.926 23.846 1.00 91.44 402 LEU A C 1
ATOM 3162 O O . LEU A 1 402 ? 14.117 5.187 24.186 1.00 91.44 402 LEU A O 1
ATOM 3166 N N . ASN A 1 403 ? 13.032 7.161 24.326 1.00 92.56 403 ASN A N 1
ATOM 3167 C CA . ASN A 1 403 ? 13.858 7.678 25.417 1.00 92.56 403 ASN A CA 1
ATOM 3168 C C . ASN A 1 403 ? 13.461 7.053 26.771 1.00 92.56 403 ASN A C 1
ATOM 3170 O O . ASN A 1 403 ? 12.423 6.396 26.881 1.00 92.56 403 ASN A O 1
ATOM 3174 N N . ASP A 1 404 ? 14.283 7.253 27.803 1.00 91.75 404 ASP A N 1
ATOM 3175 C CA . ASP A 1 404 ? 14.092 6.584 29.097 1.00 91.75 404 ASP A CA 1
ATOM 3176 C C . ASP A 1 404 ? 12.757 6.950 29.763 1.00 91.75 404 ASP A C 1
ATOM 3178 O O . ASP A 1 404 ? 12.037 6.059 30.204 1.00 91.75 404 ASP A O 1
ATOM 3182 N N . SER A 1 405 ? 12.356 8.224 29.720 1.00 94.06 405 SER A N 1
ATOM 3183 C CA . SER A 1 405 ? 11.069 8.675 30.271 1.00 94.06 405 SER A CA 1
ATOM 3184 C C . SER A 1 405 ? 9.868 8.041 29.556 1.00 94.06 405 SER A C 1
ATOM 3186 O O . SER A 1 405 ? 8.921 7.592 30.199 1.00 94.06 405 SER A O 1
ATOM 3188 N N . GLN A 1 406 ? 9.909 7.946 28.224 1.00 92.88 406 GLN A N 1
ATOM 3189 C CA . GLN A 1 406 ? 8.878 7.264 27.438 1.00 92.88 406 GLN A CA 1
ATOM 3190 C C . GLN A 1 406 ? 8.841 5.763 27.734 1.00 92.88 406 GLN A C 1
ATOM 3192 O O . GLN A 1 406 ? 7.768 5.164 27.762 1.00 92.88 406 GLN A O 1
ATOM 3197 N N . ARG A 1 407 ? 10.007 5.140 27.935 1.00 94.88 407 ARG A N 1
ATOM 3198 C CA . ARG A 1 407 ? 10.110 3.719 28.274 1.00 94.88 407 ARG A CA 1
ATOM 3199 C C . ARG A 1 407 ? 9.491 3.441 29.644 1.00 94.88 407 ARG A C 1
ATOM 3201 O O . ARG A 1 407 ? 8.715 2.496 29.763 1.00 94.88 407 ARG A O 1
ATOM 3208 N N . GLU A 1 408 ? 9.804 4.258 30.645 1.00 94.56 408 GLU A N 1
ATOM 3209 C CA . GLU A 1 408 ? 9.216 4.171 31.987 1.00 94.56 408 GLU A CA 1
ATOM 3210 C C . GLU A 1 408 ? 7.690 4.296 31.940 1.00 94.56 408 GLU A C 1
ATOM 3212 O O . GLU A 1 408 ? 6.993 3.405 32.420 1.00 94.56 408 GLU A O 1
ATOM 3217 N N . ASP A 1 409 ? 7.175 5.314 31.246 1.00 95.44 409 ASP A N 1
ATOM 3218 C CA . ASP A 1 409 ? 5.738 5.536 31.048 1.00 95.44 409 ASP A CA 1
ATOM 3219 C C . ASP A 1 409 ? 5.036 4.318 30.405 1.00 95.44 409 ASP A C 1
ATOM 3221 O O . ASP A 1 409 ? 3.967 3.898 30.854 1.00 95.44 409 ASP A O 1
ATOM 3225 N N . VAL A 1 410 ? 5.652 3.669 29.407 1.00 95.94 410 VAL A N 1
ATOM 3226 C CA . VAL A 1 410 ? 5.114 2.424 28.821 1.00 95.94 410 VAL A CA 1
ATOM 3227 C C . VAL A 1 410 ? 5.025 1.306 29.862 1.00 95.94 410 VAL A C 1
ATOM 3229 O O . VAL A 1 410 ? 3.991 0.638 29.961 1.00 95.94 410 VAL A O 1
ATOM 3232 N N . PHE A 1 411 ? 6.084 1.085 30.643 1.00 95.81 411 PHE A N 1
ATOM 3233 C CA . PHE A 1 411 ? 6.087 0.027 31.654 1.00 95.81 411 PHE A CA 1
ATOM 3234 C C . PHE A 1 411 ? 5.133 0.315 32.812 1.00 95.81 411 PHE A C 1
ATOM 3236 O O . PHE A 1 411 ? 4.528 -0.623 33.330 1.00 95.81 411 PHE A O 1
ATOM 3243 N N . ASP A 1 412 ? 4.941 1.573 33.193 1.00 95.69 412 ASP A N 1
ATOM 3244 C CA . ASP A 1 412 ? 3.996 1.945 34.243 1.00 95.69 412 ASP A CA 1
ATOM 3245 C C . ASP A 1 412 ? 2.544 1.734 33.809 1.00 95.69 412 ASP A C 1
ATOM 3247 O O . ASP A 1 412 ? 1.755 1.164 34.569 1.00 95.69 412 ASP A O 1
ATOM 3251 N N . ARG A 1 413 ? 2.197 2.055 32.553 1.00 94.81 413 ARG A N 1
ATOM 3252 C CA . ARG A 1 413 ? 0.884 1.690 31.991 1.00 94.81 413 ARG A CA 1
ATOM 3253 C C . ARG A 1 413 ? 0.661 0.181 31.966 1.00 94.81 413 ARG A C 1
ATOM 3255 O O . ARG A 1 413 ? -0.430 -0.278 32.305 1.00 94.81 413 ARG A O 1
ATOM 3262 N N . LEU A 1 414 ? 1.678 -0.599 31.593 1.00 94.31 414 LEU A N 1
ATOM 3263 C CA . LEU A 1 414 ? 1.591 -2.062 31.596 1.00 94.31 414 LEU A CA 1
ATOM 3264 C C . LEU A 1 414 ? 1.396 -2.628 33.006 1.00 94.31 414 LEU A C 1
ATOM 3266 O O . LEU A 1 414 ? 0.547 -3.499 33.188 1.00 94.31 414 LEU A O 1
ATOM 3270 N N . LYS A 1 415 ? 2.128 -2.120 34.007 1.00 93.94 415 LYS A N 1
ATOM 3271 C CA . LYS A 1 415 ? 1.940 -2.510 35.414 1.00 93.94 415 LYS A CA 1
ATOM 3272 C C . LYS A 1 415 ? 0.519 -2.205 35.879 1.00 93.94 415 LYS A C 1
ATOM 3274 O O . LYS A 1 415 ? -0.126 -3.083 36.440 1.00 93.94 415 LYS A O 1
ATOM 3279 N N . LEU A 1 416 ? 0.012 -1.003 35.592 1.00 92.69 416 LEU A N 1
ATOM 3280 C CA . LEU A 1 416 ? -1.345 -0.600 35.966 1.00 92.69 416 LEU A CA 1
ATOM 3281 C C . LEU A 1 416 ? -2.398 -1.547 35.374 1.00 92.69 416 LEU A C 1
ATOM 3283 O O . LEU A 1 416 ? -3.287 -2.002 36.093 1.00 92.69 416 LEU A O 1
ATOM 3287 N N . LYS A 1 417 ? -2.273 -1.890 34.085 1.00 89.56 417 LYS A N 1
ATOM 3288 C CA . LYS A 1 417 ? -3.166 -2.851 33.419 1.00 89.56 417 LYS A CA 1
ATOM 3289 C C . LYS A 1 417 ? -3.064 -4.247 34.028 1.00 89.56 417 LYS A C 1
ATOM 3291 O O . LYS A 1 417 ? -4.091 -4.872 34.273 1.00 89.56 417 LYS A O 1
ATOM 3296 N N . ALA A 1 418 ? -1.853 -4.719 34.322 1.00 88.81 418 ALA A N 1
ATOM 3297 C CA . ALA A 1 418 ? -1.651 -6.016 34.963 1.00 88.81 418 ALA A CA 1
ATOM 3298 C C . ALA A 1 418 ? -2.321 -6.080 36.347 1.00 88.81 418 ALA A C 1
ATOM 3300 O O . ALA A 1 418 ? -2.993 -7.061 36.655 1.00 88.81 418 ALA A O 1
ATOM 3301 N N . THR A 1 419 ? -2.213 -5.018 37.154 1.00 90.31 419 THR A N 1
ATOM 3302 C CA . THR A 1 419 ? -2.899 -4.928 38.453 1.00 90.31 419 THR A CA 1
ATOM 3303 C C . THR A 1 419 ? -4.419 -4.887 38.298 1.00 90.31 419 THR A C 1
ATOM 3305 O O . THR A 1 419 ? -5.128 -5.519 39.073 1.00 90.31 419 THR A O 1
ATOM 3308 N N . GLN A 1 420 ? -4.944 -4.182 37.292 1.00 85.81 420 GLN A N 1
ATOM 3309 C CA . GLN A 1 420 ? -6.385 -4.161 37.012 1.00 85.81 420 GLN A CA 1
ATOM 3310 C C . GLN A 1 420 ? -6.916 -5.543 36.616 1.00 85.81 420 GLN A C 1
ATOM 3312 O O . GLN A 1 420 ? -7.976 -5.930 37.092 1.00 85.81 420 GLN A O 1
ATOM 3317 N N . MET A 1 421 ? -6.168 -6.296 35.804 1.00 81.94 421 MET A N 1
ATOM 3318 C CA . MET A 1 421 ? -6.546 -7.652 35.392 1.00 81.94 421 MET A CA 1
ATOM 3319 C C . MET A 1 421 ? -6.493 -8.667 36.536 1.00 81.94 421 MET A C 1
ATOM 3321 O O . MET A 1 421 ? -7.255 -9.620 36.520 1.00 81.94 421 MET A O 1
ATOM 3325 N N . GLN A 1 422 ? -5.613 -8.485 37.525 1.00 75.25 422 GLN A N 1
ATOM 3326 C CA . GLN A 1 422 ? -5.581 -9.344 38.718 1.00 75.25 422 GLN A CA 1
ATOM 3327 C C . GLN A 1 422 ? -6.778 -9.122 39.655 1.00 75.25 422 GLN A C 1
ATOM 3329 O O . GLN A 1 422 ? -7.067 -9.984 40.480 1.00 75.25 422 GLN A O 1
ATOM 3334 N N . ASN A 1 423 ? -7.442 -7.969 39.544 1.00 65.94 423 ASN A N 1
ATOM 3335 C CA . ASN A 1 423 ? -8.577 -7.578 40.380 1.00 65.94 423 ASN A CA 1
ATOM 3336 C C . ASN A 1 423 ? -9.944 -7.803 39.695 1.00 65.94 423 ASN A C 1
ATOM 3338 O O . ASN A 1 423 ? -10.964 -7.416 40.268 1.00 65.94 423 ASN A O 1
ATOM 3342 N N . GLN A 1 424 ? -9.962 -8.368 38.481 1.00 59.34 424 GLN A N 1
ATOM 3343 C CA . GLN A 1 424 ? -11.150 -8.788 37.720 1.00 59.34 424 GLN A CA 1
ATOM 3344 C C . GLN A 1 424 ? -11.271 -10.308 37.761 1.00 59.34 424 GLN A C 1
ATOM 3346 O O . GLN A 1 424 ? -12.426 -10.786 37.824 1.00 59.34 424 GLN A O 1
#

Nearest PDB structures (foldseek):
  6dww-assembly1_A  TM=5.975E-01  e=3.347E-06  Musca domestica
  4d1q-assembly1_H-2  TM=5.591E-01  e=1.494E-06  Musca domestica
  4d1q-assembly1_B  TM=5.671E-01  e=1.096E-05  Musca domestica
  8sjd-assembly1_B  TM=5.473E-01  e=6.503E-06  Musca domestica
  8sjd-assembly1_D  TM=5.500E-01  e=1.205E-05  Musca domestica

Organism: Dissostichus mawsoni (NCBI:txid36200)

InterPro domains:
  IPR003656 Zinc finger, BED-type [PF02892] (28-80)
  IPR003656 Zinc finger, BED-type [PS50808] (24-86)
  IPR012337 Ribonuclease H-like superfamily [SSF53098] (165-410)
  IPR036236 Zinc finger C2H2 superfamily [SSF57667] (28-86)
  IPR052035 Zinc finger BED domain-containing [PTHR46481] (167-398)

Foldseek 3Di:
DDDDDDDDDDDDPVDFDWAQDDPVDPDPLSVQKGWTWDADPVRDTDTDPQWIAGNPPRDIWGDNDVDCVRSVVCCVVPPVVVVVVPPPDPPPPPPPDDDDPVRVVPAADDCPDPVLVVVQLVVLVCCVVVVNQLCCLVDPVSVVVCCVVPVRHDHDHSCCSLQPSVLVVCVVVVPDPPVAAEDEDAPDPSVVVSCVNSVGDDYAHQVLNLLQVLLLLLCPQPLNVVLLVLLLVLLVVCVVDPQLLVQLQVLCVVVVAPSDRQAHADSSGSVSSLVNLVRCLSSVRSSVVSCPDPSNVVVCVVRDGDDPVSNVVSVLSNVLCVLSVVLSVQCPDPVDDCLLVSLVSLLVNLVSLPDDPPDDPSSVSSSVSSCVSRVPHQDDPSVLVSLLSNCVPPVRVVVPVDDPVVNVVSVVVVVVVVVVVVVD

Mean predicted aligned error: 15.32 Å

Solvent-accessible surface area (backbone atoms only — not comparable to full-atom values): 24730 Å² total; per-residue (Å²): 136,88,85,79,84,86,81,78,78,81,84,85,68,92,78,71,50,69,43,74,58,63,90,86,61,82,57,72,68,49,82,49,31,22,28,47,46,48,63,50,103,84,70,49,82,44,67,52,79,50,39,30,28,31,74,84,79,66,49,79,44,73,34,86,72,92,59,65,62,56,61,52,52,48,34,61,75,75,36,46,65,73,61,59,70,66,57,78,75,80,68,72,75,70,67,96,61,80,76,53,70,66,61,71,73,62,53,62,53,53,76,84,35,70,69,44,44,51,53,52,47,52,53,49,48,48,28,63,78,68,72,45,63,63,64,53,70,72,35,68,70,51,45,51,52,49,40,71,77,40,69,37,57,75,81,71,54,52,67,47,48,36,51,46,49,48,41,51,49,40,58,73,71,66,56,65,71,89,78,45,50,72,43,76,41,62,86,47,70,70,52,57,51,28,40,59,67,49,69,46,30,59,65,40,68,34,60,57,52,51,51,46,53,13,52,42,46,21,46,63,35,68,68,52,38,52,50,52,53,43,55,47,53,51,31,52,49,42,77,74,28,67,68,48,43,55,45,30,48,53,37,15,60,76,68,73,41,79,84,70,80,73,47,76,53,47,90,94,40,54,68,37,49,48,52,23,50,56,45,45,62,76,39,41,68,27,51,54,57,33,48,69,29,87,92,30,31,80,84,33,74,86,60,70,74,78,52,77,70,52,48,52,52,50,53,52,49,46,65,65,46,48,61,57,50,53,52,36,57,60,57,68,44,84,91,54,95,38,66,41,50,49,56,60,51,50,52,53,49,56,59,71,38,51,82,54,93,84,48,50,76,65,52,44,51,23,27,50,36,24,47,67,62,46,70,81,53,68,58,71,70,45,34,55,54,34,50,43,46,17,44,71,33,84,92,41,48,80,43,84,92,48,55,70,71,58,47,50,52,44,51,50,54,50,51,53,51,54,56,53,60,74,75,107

Secondary structure (DSSP, 8-state):
-------------TT-EEEEPPTT---GGGGTEEEEEEE-TTS-EEE-TTEEEETTT--EEE--SS--HHHHHHHHHH-HHHHHTTS--------S----HHHHHHSPPPTTSHHHHHHHHHHHHHHHHTT--GGGGG-HHHHHHHHHH-TT--PPPHHHIIIIIHHHHHHHTT--GGG---EEE-S-HHHHHHHHHHT---EEE-HHHHHHHHHHHHHTSHHHHHHHHHHHHHHHHHHH-HHHHHHHHHHHHHTT---PPPPPP-TT-HHHHHHHHHHHHHTHHHHHHHHHSTTTTTTTTT-PPPPHHHHHHHHHHHHHHHHHHHHHHHHT-SSS--GGGHHHHHHHHHHHTS--TTS-HHHHHHHHHHHHHHTTSS-THHHHHHHHHHHTSTTTTT-TTS-HHHHHHHHHHHHHHHHHHHT-

Sequence (424 aa):
MANGVDERADQLNTNCEIEDAPSTFKAVVWQHFGFPVSRNDKGEKQTDKRQTICKSCRATVAYNSGNTSNMRSHLSHHHPEKLRTQQPTVRKKPKPGQLTLTEVFGAPLPPNSQRAQEITRCIGEYMAKDLRPFSVVDNSGFRRLVNTLEPKYAIPSRPYFSRTVLKSAVLEWGLDNNQGIAVVTDNARNMDVAVREAGLSPHIKCFAHTLNLASKAGLNVNRASRLLGRVRRVAAFFHRSSTATAVLATKQGMLNLPAHKLIMDVVTRWNSSLDMLERYLEQQQAIAATLLSAEVRRNAREIDTLEPADITDAEDMVRLLSPLKKATTVLCDESRPTVSLIVPLKHMIEQSMAQCDEDSSTIAQMKRAILKDFTDRYQGEQNKFLQESTALDPRFRSLHQLNDSQREDVFDRLKLKATQMQNQ